Protein 5GIJ (pdb70)

Nearest PDB structures (foldseek):
  5gij-assembly1_B  TM=1.002E+00  e=8.055E-99  Arabidopsis thaliana
  5gr9-assembly1_B  TM=9.798E-01  e=5.848E-80  Arabidopsis thaliana
  8wed-assembly2_D  TM=8.375E-01  e=2.470E-36  Arabidopsis thaliana
  8weg-assembly1_A  TM=8.187E-01  e=9.072E-36  Brassica napus
  5gr8-assembly1_A  TM=6.870E-01  e=6.822E-38  Arabidopsis thaliana

Foldseek 3Di:
DDDLQVVQVVLQVVFKDADCVQFVQPDDPVPLRRCRGDQFHADPPPSQTQTHARDDGAIEGDRDLSNLSSQNHAYYAHEQYAYEEADDPSVLSNQNYAAYAQDNYEYEEAHDASNLSNQRHAYYHHHAYAYEEADHPSVLNRANHAEEAPARYAYEEADPLSVLNRQNYAYYAHDHYQYEEAHRLSVLSRANHAYDHHAPYAYDEADDLSVLSNQRHAADAHANHAYEEAHHLSVLSNQNHAHYHHAHYAYEEEDHLSVLNNQNHAADAHADYAHADEDRLSVLRNQNYAHDYHHQYQYEEEHNLSQLVNLRYAEEHQDPYAYEEEHNLSHLVSQRHAAYAHEQYAYEEADRLCNNVNLRYAYYHADHYAYEEEDRLVVLVNQNHAEEAHAHYAYEEAHHARNLVHQRHAYYHHDNYAYEADDHLSVLSNQHHAEYAHAQYAHEEAHNLCNQNRAHHAYYAHDNHAHEEADHANDQLPRHAYYHHEHYAHEEEDHLVPLNNQNHAAAAHYHYAYEEADHLSVLNRQQYEHAHNDQYQYEEADALSNQVRPRYAHHAHENYAYAFEDHHHPCPPHDLNRHYPHPRYEDDSVPHHDDDDDDDRYD/DDDDDDPDDD

Secondary structure (DSSP, 8-state):
---HHHHHHHHHHHHEE--HHHHTT-------GGGGSTTEEE-TTT--EEEEE-TTS--EE---GGGGG-TT--EEE--SS--EEEPPGGGGG-TT--EEE--SSEEESSPPGGGGG-TT--EEE--S----SBPPGGGGG-TT--EEE--SS--BSPPPGGGGG-TT--EEE-TTS---SBPPGGGGG-SS--EEE--SS--BS---GGGGG-TT--EEE--SS--EEEPPGGGGG-TT--EEE--SSEEES---GGGGG-TT--EEE--SS---S---GGGGG-TT--EEE-TTS---SB--GGGGG-SS--EEE-TTS--BS---TTGGGGS---EEE--SS--EEPPPTTTTTTS---EEE--SSEEEEEPPGGGGG-TT--EEE--SSEEES---S-GGG-TT--EEE--SS---S---GGGGG-SS--EEE--S----BPPPTTGGG-SS--EEE-TTS-B-SPPP--S---S--EEE--SS---SPPPGGGGG-TT--EEE--SS--EEPPPGGGGG-SS--EEE--SSEE-SB--GGGGG-TT--EEE-TTS--EEEPPPSGGGGS-GGGGTT-TEEEBTTTTBPPP-SS--S--/----------

Radius of gyration: 34.44 Å; Cα contacts (8 Å, |Δi|>4): 1850; chains: 2; bounding box: 94×49×90 Å

InterPro domains:
  IPR000719 Protein kinase domain [PF00069] (722-992)
  IPR000719 Protein kinase domain [PS50011] (719-1001)
  IPR000719 Protein kinase domain [SM00220] (719-996)
  IPR001611 Leucine-rich repeat [PF00560] (370-391)
  IPR001611 Leucine-rich repeat [PF00560] (442-462)
  IPR001611 Leucine-rich repeat [PF00560] (538-559)
  IPR001611 Leucine-rich repeat [PF00560] (565-582)
  IPR001611 Leucine-rich repeat [PF13855] (85-140)
  IPR003591 Leucine-rich repeat, typical subtype [SM00369] (104-127)
  IPR003591 Leucine-rich repeat, typical subtype [SM00369] (128-152)
  IPR003591 Leucine-rich repeat, typical subtype [SM00369] (200-224)
  IPR003591 Leucine-rich repeat, typical subtype [SM00369] (248-272)
  IPR003591 Leucine-rich repeat, typical subtype [SM00369] (296-319)
  IPR003591 Leucine-rich repeat, typical subtype [SM00369] (320-342)
  IPR003591 Leucine-rich repeat, typical subtype [SM00369] (344-368)
  IPR003591 Leucine-rich repeat, typical subtype [SM00369] (440-463)
  IPR003591 Leucine-rich repeat, typical subtype [SM00369] (559-583)
  IPR008271 Serine/threonine-protein kinase, active site [PS00108] (848-860)
  IPR011009 Protein kinase-like domain superfamily [SSF56112] (722-997)
  IPR013210 Leucine-rich repeat-containing N-terminal, plant-type [PF08263] (34-77)

Solvent-accessible surface area: 25614 Å² total

B-factor: mean 76.11, std 17.62, range [45.54, 153.97]

Organism: Arabidopsis thaliana (NCBI:txid3702)

Structure (mmCIF, N/CA/C/O backbone):
data_5GIJ
#
_entry.id   5GIJ
#
_cell.length_a   132.921
_cell.length_b   132.921
_cell.length_c   229.842
_cell.angle_alpha   90.000
_cell.angle_beta   90.000
_cell.angle_gamma   120.000
#
_symmetry.space_group_name_H-M   'P 31 2 1'
#
loop_
_entity.id
_entity.type
_entity.pdbx_description
1 polymer 'Leucine-rich repeat receptor-like protein kinase TDR'
2 polymer 'Peptide from CLAVATA3/ESR (CLE)-related protein 41'
3 branched alpha-D-mannopyranose-(1-4)-2-acetamido-2-deoxy-beta-D-glucopyranose-(1-4)-2-acetamido-2-deoxy-beta-D-glucopyranose
4 branched 2-acetamido-2-deoxy-beta-D-glucopyranose-(1-4)-2-acetamido-2-deoxy-beta-D-glucopyranose
5 branched alpha-D-mannopyranose-(1-6)-alpha-D-mannopyranose-(1-4)-2-acetamido-2-deoxy-beta-D-glucopyranose-(1-4)-2-acetamido-2-deoxy-beta-D-glucopyranose
6 branched alpha-D-mannopyranose-(1-6)-alpha-D-mannopyranose-(1-4)-2-acetamido-2-deoxy-beta-D-glucopyranose-(1-4)-[alpha-L-fucopyranose-(1-6)]2-acetamido-2-deoxy-beta-D-glucopyranose
7 non-polymer 2-acetamido-2-deoxy-beta-D-glucopyranose
#
loop_
_atom_site.group_PDB
_atom_site.id
_atom_site.type_symbol
_atom_site.label_atom_id
_atom_site.label_alt_id
_atom_site.label_comp_id
_atom_site.label_asym_id
_atom_site.label_entity_id
_atom_site.label_seq_id
_atom_site.pdbx_PDB_ins_code
_atom_site.Cartn_x
_atom_site.Cartn_y
_atom_site.Cartn_z
_atom_site.occupancy
_atom_site.B_iso_or_equiv
_atom_site.auth_seq_id
_atom_site.auth_comp_id
_atom_site.auth_asym_id
_atom_site.auth_atom_id
_atom_site.pdbx_PDB_model_num
ATOM 1 N N . LYS A 1 1 ? -22.764 19.051 51.595 1.00 115.20 31 LYS B N 1
ATOM 2 C CA . LYS A 1 1 ? -22.487 20.154 50.670 1.00 122.20 31 LYS B CA 1
ATOM 3 C C . LYS A 1 1 ? -23.774 20.879 50.267 1.00 119.48 31 LYS B C 1
ATOM 4 O O . LYS A 1 1 ? -24.875 20.338 50.381 1.00 125.09 31 LYS B O 1
ATOM 6 N N . PHE A 1 2 ? -23.636 22.116 49.814 1.00 108.10 32 PHE B N 1
ATOM 7 C CA . PHE A 1 2 ? -24.735 22.867 49.217 1.00 105.94 32 PHE B CA 1
ATOM 8 C C . PHE A 1 2 ? -24.414 23.045 47.737 1.00 102.62 32 PHE B C 1
ATOM 9 O O . PHE A 1 2 ? -23.471 23.769 47.396 1.00 100.66 32 PHE B O 1
ATOM 17 N N . SER A 1 3 ? -25.177 22.387 46.845 1.00 96.18 33 SER B N 1
ATOM 18 C CA . SER A 1 3 ? -24.819 22.521 45.436 1.00 94.32 33 SER B CA 1
ATOM 19 C C . SER A 1 3 ? -25.692 23.567 44.773 1.00 87.58 33 SER B C 1
ATOM 20 O O . SER A 1 3 ? -26.888 23.317 44.546 1.00 81.93 33 SER B O 1
ATOM 23 N N . PRO A 1 4 ? -25.137 24.718 44.409 1.00 81.50 34 PRO B N 1
ATOM 24 C CA . PRO A 1 4 ? -25.901 25.663 43.596 1.00 81.29 34 PRO B CA 1
ATOM 25 C C . PRO A 1 4 ? -26.408 25.033 42.314 1.00 79.91 34 PRO B C 1
ATOM 26 O O . PRO A 1 4 ? -27.550 25.266 41.907 1.00 79.04 34 PRO B O 1
ATOM 30 N N . GLN A 1 5 ? -25.567 24.205 41.696 1.00 82.63 35 GLN B N 1
ATOM 31 C CA . GLN A 1 5 ? -25.901 23.488 40.476 1.00 77.16 35 GLN B CA 1
ATOM 32 C C . GLN A 1 5 ? -27.206 22.718 40.636 1.00 75.57 35 GLN B C 1
ATOM 33 O O . GLN A 1 5 ? -28.062 22.716 39.746 1.00 76.15 35 GLN B O 1
ATOM 39 N N . LEU A 1 6 ? -27.370 22.044 41.767 1.00 78.92 36 LEU B N 1
ATOM 40 C CA . LEU A 1 6 ? -28.584 21.275 41.992 1.00 76.99 36 LEU B CA 1
ATOM 41 C C . LEU A 1 6 ? -29.771 22.180 42.305 1.00 74.72 36 LEU B C 1
ATOM 42 O O . LEU A 1 6 ? -30.889 21.903 41.863 1.00 69.47 36 LEU B O 1
ATOM 47 N N . LEU A 1 7 ? -29.557 23.250 43.085 1.00 74.66 37 LEU B N 1
ATOM 48 C CA . LEU A 1 7 ? -30.639 24.193 43.361 1.00 71.10 37 LEU B CA 1
ATOM 49 C C . LEU A 1 7 ? -31.162 24.800 42.070 1.00 69.54 37 LEU B C 1
ATOM 50 O O . LEU A 1 7 ? -32.377 24.923 41.858 1.00 63.31 37 LEU B O 1
ATOM 55 N N . SER A 1 8 ? -30.241 25.166 41.188 1.00 74.26 38 SER B N 1
ATOM 56 C CA . SER A 1 8 ? -30.597 25.765 39.914 1.00 71.81 38 SER B CA 1
ATOM 57 C C . SER A 1 8 ? -31.431 24.803 39.078 1.00 68.70 38 SER B C 1
ATOM 58 O O . SER A 1 8 ? -32.568 25.108 38.702 1.00 67.15 38 SER B O 1
ATOM 61 N N . LEU A 1 9 ? -30.900 23.605 38.825 1.00 69.74 39 LEU B N 1
ATOM 62 C CA . LEU A 1 9 ? -31.599 22.654 37.962 1.00 71.46 39 LEU B CA 1
ATOM 63 C C . LEU A 1 9 ? -32.980 22.284 38.510 1.00 67.20 39 LEU B C 1
ATOM 64 O O . LEU A 1 9 ? -33.968 22.272 37.771 1.00 68.38 39 LEU B O 1
ATOM 69 N N . LEU A 1 10 ? -33.083 22.036 39.810 1.00 72.15 40 LEU B N 1
ATOM 70 C CA . LEU A 1 10 ? -34.366 21.653 40.397 1.00 68.38 40 LEU B CA 1
ATOM 71 C C . LEU A 1 10 ? -35.346 22.822 40.407 1.00 71.02 40 LEU B C 1
ATOM 72 O O . LEU A 1 10 ? -36.559 22.626 40.265 1.00 71.14 40 LEU B O 1
ATOM 77 N N . SER A 1 11 ? -34.852 24.047 40.576 1.00 71.02 41 SER B N 1
ATOM 78 C CA . SER A 1 11 ? -35.736 25.189 40.385 1.00 71.67 41 SER B CA 1
ATOM 79 C C . SER A 1 11 ? -36.328 25.160 38.981 1.00 68.92 41 SER B C 1
ATOM 80 O O . SER A 1 11 ? -37.548 25.295 38.804 1.00 70.87 41 SER B O 1
ATOM 83 N N . LEU A 1 12 ? -35.475 24.916 37.977 1.00 65.79 42 LEU B N 1
ATOM 84 C CA . LEU A 1 12 ? -35.927 24.799 36.593 1.00 63.16 42 LEU B CA 1
ATOM 85 C C . LEU A 1 12 ? -37.026 23.744 36.444 1.00 68.35 42 LEU B C 1
ATOM 86 O O . LEU A 1 12 ? -38.053 23.984 35.794 1.00 66.12 42 LEU B O 1
ATOM 91 N N . LYS A 1 13 ? -36.828 22.573 37.060 1.00 71.93 43 LYS B N 1
ATOM 92 C CA . LYS A 1 13 ? -37.777 21.458 36.949 1.00 72.04 43 LYS B CA 1
ATOM 93 C C . LYS A 1 13 ? -39.147 21.804 37.536 1.00 74.01 43 LYS B C 1
ATOM 94 O O . LYS A 1 13 ? -40.185 21.462 36.951 1.00 76.85 43 LYS B O 1
ATOM 100 N N . THR A 1 14 ? -39.176 22.479 38.689 1.00 72.78 44 THR B N 1
ATOM 101 C CA . THR A 1 14 ? -40.448 22.843 39.299 1.00 73.03 44 THR B CA 1
ATOM 102 C C . THR A 1 14 ? -41.090 24.034 38.623 1.00 75.71 44 THR B C 1
ATOM 103 O O . THR A 1 14 ? -42.322 24.151 38.646 1.00 80.70 44 THR B O 1
ATOM 107 N N . SER A 1 15 ? -40.281 24.953 38.080 1.00 71.19 45 SER B N 1
ATOM 108 C CA . SER A 1 15 ? -40.843 26.187 37.539 1.00 73.74 45 SER B CA 1
ATOM 109 C C . SER A 1 15 ? -41.405 26.019 36.135 1.00 76.54 45 SER B C 1
ATOM 110 O O . SER A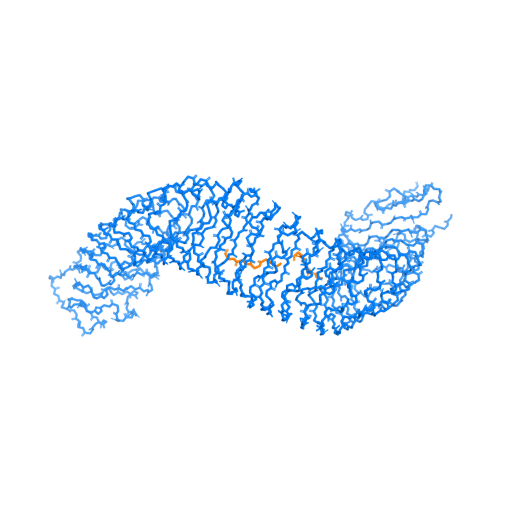 1 15 ? -42.333 26.744 35.760 1.00 77.06 45 SER B O 1
ATOM 113 N N . LEU A 1 16 ? -40.864 25.096 35.345 1.00 77.58 46 LEU B N 1
ATOM 114 C CA . LEU A 1 16 ? -41.342 24.864 33.988 1.00 76.03 46 LEU B CA 1
ATOM 115 C C . LEU A 1 16 ? -42.288 23.662 33.991 1.00 84.30 46 LEU B C 1
ATOM 116 O O . LEU A 1 16 ? -41.960 22.592 34.524 1.00 89.29 46 LEU B O 1
ATOM 121 N N . SER A 1 17 ? -43.476 23.857 33.431 1.00 84.29 47 SER B N 1
ATOM 122 C CA . SER A 1 17 ? -44.548 22.874 33.490 1.00 85.73 47 SER B CA 1
ATOM 123 C C . SER A 1 17 ? -44.662 22.175 32.145 1.00 83.87 47 SER B C 1
ATOM 124 O O . SER A 1 17 ? -44.953 22.822 31.135 1.00 88.30 47 SER B O 1
ATOM 127 N N . GLY A 1 18 ? -44.488 20.858 32.140 1.00 84.48 48 GLY B N 1
ATOM 128 C CA . GLY A 1 18 ? -44.616 20.084 30.928 1.00 86.53 48 GLY B CA 1
ATOM 129 C C . GLY A 1 18 ? -45.101 18.670 31.178 1.00 95.23 48 GLY B C 1
ATOM 130 O O . GLY A 1 18 ? -45.361 18.271 32.317 1.00 103.44 48 GLY B O 1
ATOM 131 N N . PRO A 1 19 ? -45.234 17.878 30.119 1.00 98.65 49 PRO B N 1
ATOM 132 C CA . PRO A 1 19 ? -45.639 16.486 30.287 1.00 102.76 49 PRO B CA 1
ATOM 133 C C . PRO A 1 19 ? -44.605 15.709 31.080 1.00 105.11 49 PRO B C 1
ATOM 134 O O . PRO A 1 19 ? -43.486 16.196 31.316 1.00 102.52 49 PRO B O 1
ATOM 138 N N . PRO A 1 20 ? -44.964 14.516 31.555 1.00 106.09 50 PRO B N 1
ATOM 139 C CA . PRO A 1 20 ? -43.963 13.647 32.196 1.00 104.31 50 PRO B CA 1
ATOM 140 C C . PRO A 1 20 ? -42.691 13.457 31.389 1.00 102.05 50 PRO B C 1
ATOM 141 O O . PRO A 1 20 ? -41.606 13.435 31.975 1.00 102.68 50 PRO B O 1
ATOM 145 N N . SER A 1 21 ? -42.786 13.346 30.060 1.00 102.84 51 SER B N 1
ATOM 146 C CA . SER A 1 21 ? -41.619 13.039 29.235 1.00 104.30 51 SER B CA 1
ATOM 147 C C . SER A 1 21 ? -40.469 14.010 29.464 1.00 104.44 51 SER B C 1
ATOM 148 O O . SER A 1 21 ? -39.323 13.699 29.107 1.00 104.52 51 SER B O 1
ATOM 151 N N . ALA A 1 22 ? -40.752 15.166 30.073 1.00 100.58 52 ALA B N 1
ATOM 152 C CA . ALA A 1 22 ? -39.798 16.272 30.133 1.00 93.71 52 ALA B CA 1
ATOM 153 C C . ALA A 1 22 ? -38.748 16.034 31.205 1.00 95.77 52 ALA B C 1
ATOM 154 O O . ALA A 1 22 ? -37.587 15.717 30.918 1.00 99.98 52 ALA B O 1
ATOM 156 N N . PHE A 1 23 ? -39.155 16.186 32.448 1.00 90.08 53 PHE B N 1
ATOM 157 C CA . PHE A 1 23 ? -38.251 16.136 33.574 1.00 89.87 53 PHE B CA 1
ATOM 158 C C . PHE A 1 23 ? -38.263 14.812 34.331 1.00 92.89 53 PHE B C 1
ATOM 159 O O . PHE A 1 23 ? -37.570 14.700 35.354 1.00 90.79 53 PHE B O 1
ATOM 167 N N . GLN A 1 24 ? -39.027 13.811 33.867 1.00 94.47 54 GLN B N 1
ATOM 168 C CA . GLN A 1 24 ? -39.009 12.503 34.523 1.00 94.49 54 GLN B CA 1
ATOM 169 C C . GLN A 1 24 ? -37.598 11.954 34.630 1.00 90.23 54 GLN B C 1
ATOM 170 O O . GLN A 1 24 ? -37.275 11.262 35.593 1.00 90.72 54 GLN B O 1
ATOM 176 N N . ASP A 1 25 ? -36.740 12.278 33.672 1.00 94.62 55 ASP B N 1
ATOM 177 C CA . ASP A 1 25 ? -35.370 11.795 33.679 1.00 90.90 55 ASP B CA 1
ATOM 178 C C . ASP A 1 25 ? -34.555 12.322 34.864 1.00 90.28 55 ASP B C 1
ATOM 179 O O . ASP A 1 25 ? -33.582 11.673 35.254 1.00 89.06 55 ASP B O 1
ATOM 184 N N . TRP A 1 26 ? -34.926 13.474 35.451 1.00 90.64 56 TRP B N 1
ATOM 185 C CA . TRP A 1 26 ? -34.094 14.188 36.427 1.00 86.90 56 TRP B CA 1
ATOM 186 C C . TRP A 1 26 ? -34.504 13.777 37.837 1.00 88.31 56 TRP B C 1
ATOM 187 O O . TRP A 1 26 ? -35.521 14.255 38.356 1.00 84.57 56 TRP B O 1
ATOM 198 N N . LYS A 1 27 ? -33.664 12.975 38.493 1.00 91.87 57 LYS B N 1
ATOM 199 C CA . LYS A 1 27 ? -34.019 12.357 39.771 1.00 93.32 57 LYS B CA 1
ATOM 200 C C . LYS A 1 27 ? -32.768 12.233 40.629 1.00 98.54 57 LYS B C 1
ATOM 201 O O . LYS A 1 27 ? -31.664 12.061 40.110 1.00 95.55 57 LYS B O 1
ATOM 203 N N . VAL A 1 28 ? -32.942 12.331 41.943 1.00 101.46 58 VAL B N 1
ATOM 204 C CA . VAL A 1 28 ? -31.812 12.258 42.861 1.00 110.04 58 VAL B CA 1
ATOM 205 C C . VAL A 1 28 ? -31.988 11.010 43.727 1.00 114.89 58 VAL B C 1
ATOM 206 O O . VAL A 1 28 ? -32.880 10.964 44.590 1.00 115.17 58 VAL B O 1
ATOM 210 N N . PRO A 1 29 ? -31.170 9.981 43.536 1.00 118.05 59 PRO B N 1
ATOM 211 C CA . PRO A 1 29 ? -31.266 8.769 44.364 1.00 121.15 59 PRO B CA 1
ATOM 212 C C . PRO A 1 29 ? -30.657 9.000 45.744 1.00 120.87 59 PRO B C 1
ATOM 213 O O . PRO A 1 29 ? -29.991 10.007 45.987 1.00 122.56 59 PRO B O 1
ATOM 217 N N . VAL A 1 30 ? -30.914 8.062 46.657 1.00 125.47 60 VAL B N 1
ATOM 218 C CA . VAL A 1 30 ? -30.356 8.162 48.020 1.00 131.64 60 VAL B CA 1
ATOM 219 C C . VAL A 1 30 ? -28.985 7.475 48.169 1.00 125.81 60 VAL B C 1
ATOM 220 O O . VAL A 1 30 ? -28.751 6.377 47.654 1.00 119.03 60 VAL B O 1
ATOM 224 N N . ASP A 1 35 ? -23.555 12.346 44.457 1.00 116.73 65 ASP B N 1
ATOM 225 C CA . ASP A 1 35 ? -22.365 12.044 43.663 1.00 127.15 65 ASP B CA 1
ATOM 226 C C . ASP A 1 35 ? -22.437 12.675 42.248 1.00 122.72 65 ASP B C 1
ATOM 227 O O . ASP A 1 35 ? -22.400 11.951 41.234 1.00 122.29 65 ASP B O 1
ATOM 232 N N . ALA A 1 36 ? -22.519 14.010 42.188 1.00 113.61 66 ALA B N 1
ATOM 233 C CA . ALA A 1 36 ? -22.622 14.773 40.931 1.00 106.73 66 ALA B CA 1
ATOM 234 C C . ALA A 1 36 ? -23.712 14.199 40.023 1.00 102.37 66 ALA B C 1
ATOM 235 O O . ALA A 1 36 ? -23.476 13.791 38.882 1.00 98.93 66 ALA B O 1
ATOM 237 N N . VAL A 1 37 ? -24.938 14.231 40.545 1.00 98.93 67 VAL B N 1
ATOM 238 C CA . VAL A 1 37 ? -25.991 13.368 40.035 1.00 94.91 67 VAL B CA 1
ATOM 239 C C . VAL A 1 37 ? -26.619 13.900 38.755 1.00 91.83 67 VAL B C 1
ATOM 240 O O . VAL A 1 37 ? -27.175 13.114 37.983 1.00 91.21 67 VAL B O 1
ATOM 244 N N . TRP A 1 38 ? -26.526 15.208 38.495 1.00 93.94 68 TRP B N 1
ATOM 245 C CA . TRP A 1 38 ? -27.276 15.828 37.408 1.00 91.34 68 TRP B CA 1
ATOM 246 C C . TRP A 1 38 ? -26.680 15.572 36.030 1.00 91.36 68 TRP B C 1
ATOM 247 O O . TRP A 1 38 ? -27.405 15.697 35.037 1.00 91.07 68 TRP B O 1
ATOM 258 N N . CYS A 1 39 ? -25.399 15.210 35.934 1.00 85.96 69 CYS B N 1
ATOM 259 C CA . CYS A 1 39 ? -24.782 15.051 34.619 1.00 89.86 69 CYS B CA 1
ATOM 260 C C . CYS A 1 39 ? -25.436 13.960 33.765 1.00 89.70 69 CYS B C 1
ATOM 261 O O . CYS A 1 39 ? -25.317 13.993 32.534 1.00 92.11 69 CYS B O 1
ATOM 264 N N . SER A 1 40 ? -26.143 13.016 34.375 1.00 89.14 70 SER B N 1
ATOM 265 C CA . SER A 1 40 ? -26.829 11.971 33.628 1.00 92.17 70 SER B CA 1
ATOM 266 C C . SER A 1 40 ? -28.209 12.398 33.141 1.00 92.51 70 SER B C 1
ATOM 267 O O . SER A 1 40 ? -28.925 11.585 32.539 1.00 94.91 70 SER B O 1
ATOM 270 N N . TRP A 1 41 ? -28.606 13.637 33.408 1.00 88.75 71 TRP B N 1
ATOM 271 C CA . TRP A 1 41 ? -29.941 14.114 33.084 1.00 89.64 71 TRP B CA 1
ATOM 272 C C . TRP A 1 41 ? -30.042 14.559 31.624 1.00 88.99 71 TRP B C 1
ATOM 273 O O . TRP A 1 41 ? -29.049 14.937 30.985 1.00 80.53 71 TRP B O 1
ATOM 284 N N . SER A 1 42 ? -31.283 14.528 31.118 1.00 92.16 72 SER B N 1
ATOM 285 C CA . SER A 1 42 ? -31.590 14.851 29.728 1.00 88.55 72 SER B CA 1
ATOM 286 C C . SER A 1 42 ? -31.082 16.239 29.390 1.00 84.91 72 SER B C 1
ATOM 287 O O . SER A 1 42 ? -31.486 17.220 30.011 1.00 84.06 72 SER B O 1
ATOM 290 N N . GLY A 1 43 ? -30.239 16.335 28.374 1.00 87.59 73 GLY B N 1
ATOM 291 C CA . GLY A 1 43 ? -29.833 17.651 27.936 1.00 83.16 73 GLY B CA 1
ATOM 292 C C . GLY A 1 43 ? -28.998 18.431 28.913 1.00 77.45 73 GLY B C 1
ATOM 293 O O . GLY A 1 43 ? -28.810 19.632 28.708 1.00 80.76 73 GLY B O 1
ATOM 294 N N . VAL A 1 44 ? -28.498 17.794 29.968 1.00 77.97 74 VAL B N 1
ATOM 295 C CA . VAL A 1 44 ? -27.551 18.398 30.896 1.00 71.19 74 VAL B CA 1
ATOM 296 C C . VAL A 1 44 ? -26.171 17.827 30.607 1.00 74.52 74 VAL B C 1
ATOM 297 O O . VAL A 1 44 ? -25.962 16.608 30.673 1.00 79.08 74 VAL B O 1
ATOM 301 N N . VAL A 1 45 ? -25.232 18.703 30.281 1.00 72.00 75 VAL B N 1
ATOM 302 C CA . VAL A 1 45 ? -23.877 18.318 29.909 1.00 76.05 75 VAL B CA 1
ATOM 303 C C . VAL A 1 45 ? -22.936 18.958 30.911 1.00 79.98 75 VAL B C 1
ATOM 304 O O . VAL A 1 45 ? -22.819 20.192 30.955 1.00 77.41 75 VAL B O 1
ATOM 308 N N . CYS A 1 46 ? -22.276 18.131 31.718 1.00 83.76 76 CYS B N 1
ATOM 309 C CA . CYS A 1 46 ? -21.309 18.620 32.690 1.00 82.97 76 CYS B CA 1
ATOM 310 C C . CYS A 1 46 ? -19.944 18.867 32.050 1.00 86.48 76 CYS B C 1
ATOM 311 O O . CYS A 1 46 ? -19.614 18.343 30.980 1.00 88.52 76 CYS B O 1
ATOM 314 N N . ASP A 1 47 ? -19.165 19.716 32.717 1.00 89.06 77 ASP B N 1
ATOM 315 C CA 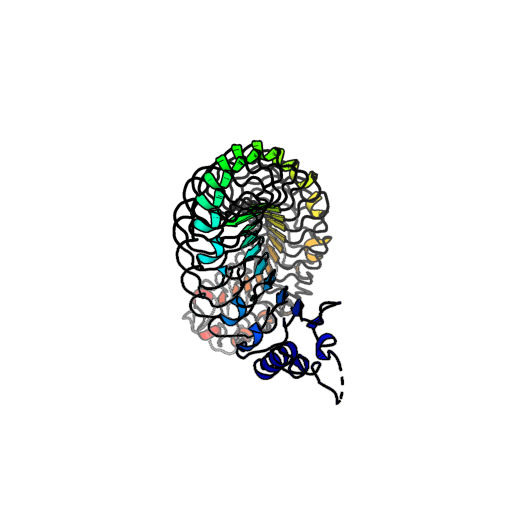. ASP A 1 47 ? -17.732 19.810 32.470 1.00 95.20 77 ASP B CA 1
ATOM 316 C C . ASP A 1 47 ? -17.038 18.555 32.997 1.00 101.64 77 ASP B C 1
ATOM 317 O O . ASP A 1 47 ? -17.260 18.154 34.146 1.00 99.52 77 ASP B O 1
ATOM 322 N N . ASN A 1 48 ? -16.198 17.933 32.150 1.00 108.09 78 ASN B N 1
ATOM 323 C CA . ASN A 1 48 ? -15.476 16.716 32.537 1.00 109.85 78 ASN B CA 1
ATOM 324 C C . ASN A 1 48 ? -14.776 16.871 33.888 1.00 111.30 78 ASN B C 1
ATOM 325 O O . ASN A 1 48 ? -14.696 15.915 34.670 1.00 106.75 78 ASN B O 1
ATOM 330 N N . VAL A 1 49 ? -14.293 18.074 34.188 1.00 112.07 79 VAL B N 1
ATOM 331 C CA . VAL A 1 49 ? -13.464 18.338 35.357 1.00 105.74 79 VAL B CA 1
ATOM 332 C C . VAL A 1 49 ? -14.307 18.815 36.535 1.00 103.94 79 VAL B C 1
ATOM 333 O O . VAL A 1 49 ? -14.362 18.151 37.575 1.00 101.62 79 VAL B O 1
ATOM 337 N N . THR A 1 50 ? -14.958 19.981 36.378 1.00 103.27 80 THR B N 1
ATOM 338 C CA . THR A 1 50 ? -15.537 20.719 37.502 1.00 101.21 80 THR B CA 1
ATOM 339 C C . THR A 1 50 ? -16.926 20.233 37.922 1.00 101.48 80 THR B C 1
ATOM 340 O O . THR A 1 50 ? -17.365 20.555 39.038 1.00 97.92 80 THR B O 1
ATOM 344 N N . ALA A 1 51 ? -17.609 19.466 37.067 1.00 101.65 81 ALA B N 1
ATOM 345 C CA . ALA A 1 51 ? -18.990 19.011 37.253 1.00 95.72 81 ALA B CA 1
ATOM 346 C C . ALA A 1 51 ? -19.999 20.154 37.245 1.00 92.96 81 ALA B C 1
ATOM 347 O O . ALA A 1 51 ? -21.125 19.987 37.736 1.00 87.25 81 ALA B O 1
ATOM 349 N N . GLN A 1 52 ? -19.630 21.298 36.662 1.00 90.52 82 GLN B N 1
ATOM 350 C CA . GLN A 1 52 ? -20.538 22.417 36.468 1.00 85.27 82 GLN B CA 1
ATOM 351 C C . GLN A 1 52 ? -21.248 22.239 35.139 1.00 81.49 82 GLN B C 1
ATOM 352 O O . GLN A 1 52 ? -20.685 21.690 34.191 1.00 81.54 82 GLN B O 1
ATOM 358 N N . VAL A 1 53 ? -22.497 22.687 35.073 1.00 77.57 83 VAL B N 1
ATOM 359 C CA . VAL A 1 53 ? -23.239 22.505 33.834 1.00 77.91 83 VAL B CA 1
ATOM 360 C C . VAL A 1 53 ? -22.695 23.481 32.802 1.00 73.74 83 VAL B C 1
ATOM 361 O O . VAL A 1 53 ? -22.750 24.699 32.996 1.00 77.91 83 VAL B O 1
ATOM 365 N N . ILE A 1 54 ? -22.129 22.956 31.712 1.00 74.17 84 ILE B N 1
ATOM 366 C CA . ILE A 1 54 ? -21.698 23.820 30.611 1.00 75.64 84 ILE B CA 1
ATOM 367 C C . ILE A 1 54 ? -22.707 23.901 29.468 1.00 72.94 84 ILE B C 1
ATOM 368 O O . ILE A 1 54 ? -22.606 24.822 28.642 1.00 69.56 84 ILE B O 1
ATOM 373 N N . SER A 1 55 ? -23.690 23.002 29.413 1.00 71.16 85 SER B N 1
ATOM 374 C CA . SER A 1 55 ? -24.715 23.035 28.379 1.00 70.09 85 SER B CA 1
ATOM 375 C C . SER A 1 55 ? -26.045 22.568 28.950 1.00 70.05 85 SER B C 1
ATOM 376 O O . SER A 1 55 ? -26.102 21.552 29.644 1.00 75.41 85 SER B O 1
ATOM 379 N N . LEU A 1 56 ? -27.117 23.286 28.623 1.00 66.17 86 LEU B N 1
ATOM 380 C CA . LEU A 1 56 ? -28.476 22.890 28.987 1.00 67.17 86 LEU B CA 1
ATOM 381 C C . LEU A 1 56 ? -29.370 22.988 27.749 1.00 73.88 86 LEU B C 1
ATOM 382 O O . LEU A 1 56 ? -29.616 24.091 27.240 1.00 71.14 86 LEU B O 1
ATOM 387 N N . ASP A 1 57 ? -29.869 21.844 27.266 1.00 73.04 87 ASP B N 1
ATOM 388 C CA . ASP A 1 57 ? -30.783 21.817 26.131 1.00 71.62 87 ASP B CA 1
ATOM 389 C C . ASP A 1 57 ? -32.162 21.434 26.650 1.00 72.87 87 ASP B C 1
ATOM 390 O O . ASP A 1 57 ? -32.408 20.274 26.982 1.00 78.68 87 ASP B O 1
ATOM 395 N N . LEU A 1 58 ? -33.049 22.421 26.741 1.00 71.05 88 LEU B N 1
ATOM 396 C CA . LEU A 1 58 ? -34.426 22.243 27.182 1.00 72.45 88 LEU B CA 1
ATOM 397 C C . LEU A 1 58 ? -35.433 22.272 26.038 1.00 74.98 88 LEU B C 1
ATOM 398 O O . LEU A 1 58 ? -36.638 22.378 26.292 1.00 77.94 88 LEU B O 1
ATOM 403 N N . SER A 1 59 ? -34.969 22.273 24.793 1.00 75.43 89 SER B N 1
ATOM 404 C CA . SER A 1 59 ? -35.820 22.605 23.652 1.00 73.90 89 SER B CA 1
ATOM 405 C C . SER A 1 59 ? -36.856 21.529 23.346 1.00 76.75 89 SER B C 1
ATOM 406 O O . SER A 1 59 ? -36.669 20.351 23.646 1.00 82.05 89 SER B O 1
ATOM 409 N N . HIS A 1 60 ? -37.965 21.962 22.740 1.00 76.96 90 HIS B N 1
ATOM 410 C CA . HIS A 1 60 ? -39.018 21.087 22.219 1.00 79.30 90 HIS B CA 1
ATOM 411 C C . HIS A 1 60 ? -39.448 20.011 23.231 1.00 80.23 90 HIS B C 1
ATOM 412 O O . HIS A 1 60 ? -39.511 18.818 22.929 1.00 86.63 90 HIS B O 1
ATOM 419 N N . ARG A 1 61 ? -39.711 20.437 24.462 1.00 75.72 91 ARG B N 1
ATOM 420 C CA . ARG A 1 61 ? -40.508 19.674 25.429 1.00 84.09 91 ARG B CA 1
ATOM 421 C C . ARG A 1 61 ? -41.636 20.604 25.808 1.00 83.14 91 ARG B C 1
ATOM 422 O O . ARG A 1 61 ? -41.376 21.582 26.507 1.00 90.52 91 ARG B O 1
ATOM 430 N N . ASN A 1 62 ? -42.874 20.321 25.388 1.00 84.63 92 ASN B N 1
ATOM 431 C CA . ASN A 1 62 ? -43.883 21.360 25.543 1.00 84.72 92 ASN B CA 1
ATOM 432 C C . ASN A 1 62 ? -43.818 21.795 26.976 1.00 88.73 92 ASN B C 1
ATOM 433 O O . ASN A 1 62 ? -44.032 20.983 27.874 1.00 98.86 92 ASN B O 1
ATOM 438 N N . LEU A 1 63 ? -43.431 23.044 27.211 1.00 82.15 93 LEU B N 1
ATOM 439 C CA . LEU A 1 63 ? -43.310 23.426 28.604 1.00 82.36 93 LEU B CA 1
ATOM 440 C C . LEU A 1 63 ? -43.535 24.917 28.727 1.00 78.87 93 LEU B C 1
ATOM 441 O O . LEU A 1 63 ? -43.138 25.697 27.855 1.00 77.14 93 LEU B O 1
ATOM 446 N N . SER A 1 64 ? -44.223 25.278 29.805 1.00 74.35 94 SER B N 1
ATOM 447 C CA . SER A 1 64 ? -44.709 26.609 30.078 1.00 74.30 94 SER B CA 1
ATOM 448 C C . SER A 1 64 ? -44.277 26.982 31.487 1.00 81.10 94 SER B C 1
ATOM 449 O O . SER A 1 64 ? -43.630 26.200 32.192 1.00 81.97 94 SER B O 1
ATOM 452 N N . GLY A 1 65 ? -44.657 28.170 31.915 1.00 79.49 95 GLY B N 1
ATOM 453 C CA . GLY A 1 65 ? -44.112 28.709 33.134 1.00 69.73 95 GLY B CA 1
ATOM 454 C C . GLY A 1 65 ? -43.055 29.749 32.848 1.00 69.12 95 GLY B C 1
ATOM 455 O O . GLY A 1 65 ? -42.863 30.203 31.716 1.00 79.37 95 GLY B O 1
ATOM 456 N N . ARG A 1 66 ? -42.369 30.145 33.908 1.00 64.44 96 ARG B N 1
ATOM 457 C CA . ARG A 1 66 ? -41.392 31.213 33.850 1.00 63.55 96 ARG B CA 1
ATOM 458 C C . ARG A 1 66 ? -40.031 30.673 34.237 1.00 60.55 96 ARG B C 1
ATOM 459 O O . ARG A 1 66 ? -39.930 29.720 35.002 1.00 65.93 96 ARG B O 1
ATOM 467 N N . ILE A 1 67 ? -38.985 31.206 33.632 1.00 60.47 97 ILE B N 1
ATOM 468 C CA . ILE A 1 67 ? -37.656 30.767 34.072 1.00 62.97 97 ILE B CA 1
ATOM 469 C C . ILE A 1 67 ? -37.429 31.258 35.501 1.00 63.52 97 ILE B C 1
ATOM 470 O O . ILE A 1 67 ? -37.770 32.415 35.817 1.00 63.93 97 ILE B O 1
ATOM 475 N N . PRO A 1 68 ? -36.922 30.427 36.406 1.00 57.45 98 PRO B N 1
ATOM 476 C CA . PRO A 1 68 ? -36.671 30.894 37.769 1.00 64.45 98 PRO B CA 1
ATOM 477 C C . PRO A 1 68 ? -35.393 31.715 37.865 1.00 65.95 98 PRO B C 1
ATOM 478 O O . PRO A 1 68 ? -34.423 31.488 37.145 1.00 65.81 98 PRO B O 1
ATOM 482 N N . ILE A 1 69 ? -35.380 32.657 38.807 1.00 68.52 99 ILE B N 1
ATOM 483 C CA . ILE A 1 69 ? -34.203 33.491 38.955 1.00 64.51 99 ILE B CA 1
ATOM 484 C C . ILE A 1 69 ? -32.993 32.645 39.320 1.00 65.73 99 ILE B C 1
ATOM 485 O O . ILE A 1 69 ? -31.860 33.071 39.109 1.00 70.51 99 ILE B O 1
ATOM 490 N N . GLN A 1 70 ? -33.199 31.435 39.838 1.00 63.90 100 GLN B N 1
ATOM 491 C CA . GLN A 1 70 ? -32.072 30.595 40.232 1.00 66.81 100 GLN B CA 1
ATOM 492 C C . GLN A 1 70 ? -31.234 30.112 39.053 1.00 66.09 100 GLN B C 1
ATOM 493 O O . GLN A 1 70 ? -30.205 29.470 39.276 1.00 68.35 100 GLN B O 1
ATOM 499 N N . ILE A 1 71 ? -31.656 30.359 37.812 1.00 64.51 101 ILE B N 1
ATOM 500 C CA . ILE A 1 71 ? -30.886 29.896 36.664 1.00 61.55 101 ILE B CA 1
ATOM 501 C C . ILE A 1 71 ? -29.514 30.541 36.631 1.00 63.71 101 ILE B C 1
ATOM 502 O O . ILE A 1 71 ? -28.594 30.000 36.014 1.00 63.34 101 ILE B O 1
ATOM 507 N N . ARG A 1 72 ? -29.342 31.673 37.320 1.00 67.94 102 ARG B N 1
ATOM 508 C CA . ARG A 1 72 ? -28.067 32.379 37.378 1.00 69.38 102 ARG B CA 1
ATOM 509 C C . ARG A 1 72 ? -26.993 31.603 38.116 1.00 68.76 102 ARG B C 1
ATOM 510 O O . ARG A 1 72 ? -25.820 31.979 38.032 1.00 72.16 102 ARG B O 1
ATOM 518 N N . TYR A 1 73 ? -27.349 30.537 38.821 1.00 68.91 103 TYR B N 1
ATOM 519 C CA . TYR A 1 73 ? -26.337 29.774 39.533 1.00 71.00 103 TYR B CA 1
ATOM 520 C C . TYR A 1 73 ? -25.593 28.798 38.627 1.00 71.34 103 TYR B C 1
ATOM 521 O O . TYR A 1 73 ? -24.651 28.149 39.104 1.00 74.91 103 TYR B O 1
ATOM 530 N N . LEU A 1 74 ? -25.936 28.701 37.333 1.00 68.17 104 LEU B N 1
ATOM 531 C CA . LEU A 1 74 ? -25.163 27.834 36.439 1.00 72.86 104 LEU B CA 1
ATOM 532 C C . LEU A 1 74 ? -24.199 28.783 35.769 1.00 73.20 104 LEU B C 1
ATOM 533 O O . LEU A 1 74 ? -24.365 29.151 34.615 1.00 73.13 104 LEU B O 1
ATOM 538 N N . SER A 1 75 ? -23.084 29.011 36.422 1.00 78.69 105 SER B N 1
ATOM 539 C CA . SER A 1 75 ? -22.264 30.132 36.029 1.00 76.26 105 SER B CA 1
ATOM 540 C C . SER A 1 75 ? -21.226 29.714 35.021 1.00 78.55 105 SER B C 1
ATOM 541 O O . SER A 1 75 ? -20.532 30.576 34.477 1.00 79.50 105 SER B O 1
ATOM 544 N N . SER A 1 76 ? -21.094 28.409 34.791 1.00 76.01 106 SER B N 1
ATOM 545 C CA . SER A 1 76 ? -20.193 27.878 33.788 1.00 76.18 106 SER B CA 1
ATOM 546 C C . SER A 1 76 ? -20.902 27.578 32.482 1.00 77.77 106 SER B C 1
ATOM 547 O O . SER A 1 76 ? -20.288 26.986 31.588 1.00 77.14 106 SER B O 1
ATOM 550 N N . LEU A 1 77 ? -22.178 27.965 32.355 1.00 77.32 107 LEU B N 1
ATOM 551 C CA . LEU A 1 77 ? -22.995 27.582 31.205 1.00 69.92 107 LEU B CA 1
ATOM 552 C C . LEU A 1 77 ? -22.479 28.284 29.960 1.00 70.85 107 LEU B C 1
ATOM 553 O O . LEU A 1 77 ? -22.380 29.515 29.940 1.00 72.34 107 LEU B O 1
ATOM 558 N N . LEU A 1 78 ? -22.098 27.509 28.937 1.00 69.45 108 LEU B N 1
ATOM 559 C CA . LEU A 1 78 ? -21.794 28.084 27.633 1.00 67.41 108 LEU B CA 1
ATOM 560 C C . LEU A 1 78 ? -22.957 28.076 26.646 1.00 68.19 108 LEU B C 1
ATOM 561 O O . LEU A 1 78 ? -22.979 28.908 25.734 1.00 70.88 108 LEU B O 1
ATOM 566 N N . TYR A 1 79 ? -23.943 27.205 26.836 1.00 69.97 109 TYR B N 1
ATOM 567 C CA . TYR A 1 79 ? -24.928 26.881 25.811 1.00 65.23 109 TYR B CA 1
ATOM 568 C C . TYR A 1 79 ? -26.276 26.737 26.490 1.00 66.39 109 TYR B C 1
ATOM 569 O O . TYR A 1 79 ? -26.430 25.880 27.363 1.00 68.46 109 TYR B O 1
ATOM 578 N N . LEU A 1 80 ? -27.254 27.540 26.084 1.00 64.35 110 LEU B N 1
ATOM 579 C CA . LEU A 1 80 ? -28.612 27.428 26.607 1.00 63.67 110 LEU B CA 1
ATOM 580 C C . LEU A 1 80 ? -29.572 27.425 25.429 1.00 66.03 110 LEU B C 1
ATOM 581 O O . LEU A 1 80 ? -29.571 28.367 24.631 1.00 63.72 110 LEU B O 1
ATOM 586 N N . ASN A 1 81 ? -30.364 26.359 25.301 1.00 65.93 111 ASN B N 1
ATOM 587 C CA . ASN A 1 81 ? -31.378 26.241 24.254 1.00 64.66 111 ASN B CA 1
ATOM 588 C C . ASN A 1 81 ? -32.741 26.028 24.911 1.00 66.63 111 ASN B C 1
ATOM 589 O O . ASN A 1 81 ? -33.010 24.946 25.441 1.00 70.23 111 ASN B O 1
ATOM 594 N N . LEU A 1 82 ? -33.593 27.052 24.892 1.00 61.62 112 LEU B N 1
ATOM 595 C CA . LEU A 1 82 ? -34.992 26.966 25.306 1.00 60.42 112 LEU B CA 1
ATOM 596 C C . LEU A 1 82 ? -35.955 26.870 24.123 1.00 68.42 112 LEU B C 1
ATOM 597 O O . LEU A 1 82 ? -37.164 27.052 24.313 1.00 68.78 112 LEU B O 1
ATOM 602 N N . SER A 1 83 ? -35.435 26.674 22.904 1.00 70.49 113 SER B N 1
ATOM 603 C CA . SER A 1 83 ? -36.191 26.833 21.660 1.00 68.16 113 SER B CA 1
ATOM 604 C C . SER A 1 83 ? -37.419 25.934 21.575 1.00 69.62 113 SER B C 1
ATOM 605 O O . SER A 1 83 ? -37.442 24.811 22.087 1.00 70.90 113 SER B O 1
ATOM 608 N N . GLY A 1 84 ? -38.436 26.429 20.872 1.00 69.59 114 GLY B N 1
ATOM 609 C CA . GLY A 1 84 ? -39.578 25.606 20.524 1.00 72.75 114 GLY B CA 1
ATOM 610 C C . GLY A 1 84 ? -40.368 25.126 21.717 1.00 72.04 114 GLY B C 1
ATOM 611 O O . GLY A 1 84 ? -40.526 23.923 21.944 1.00 68.64 114 GLY B O 1
ATOM 612 N N . ASN A 1 85 ? -40.820 26.089 22.512 1.00 73.40 115 ASN B N 1
ATOM 613 C CA . ASN A 1 85 ? -41.672 25.842 23.663 1.00 68.06 115 ASN B CA 1
ATOM 614 C C . ASN A 1 85 ? -42.876 26.754 23.632 1.00 73.42 115 ASN B C 1
ATOM 615 O O . ASN A 1 85 ? -43.179 27.382 22.600 1.00 83.71 115 ASN B O 1
ATOM 620 N N . SER A 1 86 ? -43.643 26.690 24.714 1.00 72.39 116 SER B N 1
ATOM 621 C CA . SER A 1 86 ? -44.780 27.544 24.998 1.00 70.18 116 SER B CA 1
ATOM 622 C C . SER A 1 86 ? -44.460 28.646 26.002 1.00 69.88 116 SER B C 1
ATOM 623 O O . SER A 1 86 ? -45.390 29.224 26.579 1.00 70.33 116 SER B O 1
ATOM 626 N N . LEU A 1 87 ? -43.173 28.874 26.298 1.00 71.56 117 LEU B N 1
ATOM 627 C CA . LEU A 1 87 ? -42.763 29.879 27.283 1.00 69.04 117 LEU B CA 1
ATOM 628 C C . LEU A 1 87 ? -43.297 31.259 26.916 1.00 63.56 117 LEU B C 1
ATOM 629 O O . LEU A 1 87 ? -43.322 31.635 25.748 1.00 64.52 117 LEU B O 1
ATOM 634 N N . GLU A 1 88 ? -43.661 32.037 27.934 1.00 67.45 118 GLU B N 1
ATOM 635 C CA . GLU A 1 88 ? -44.486 33.227 27.769 1.00 63.72 118 GLU B CA 1
ATOM 636 C C . GLU A 1 88 ? -44.049 34.338 28.736 1.00 68.87 118 GLU B C 1
ATOM 637 O O . GLU A 1 88 ? -43.267 34.117 29.677 1.00 66.11 118 GLU B O 1
ATOM 643 N N . GLY A 1 89 ? -44.536 35.563 28.461 1.00 64.13 119 GLY B N 1
ATOM 644 C CA . GLY A 1 89 ? -44.228 36.712 29.283 1.00 65.83 119 GLY B CA 1
ATOM 645 C C . GLY A 1 89 ? -42.944 37.420 28.894 1.00 66.56 119 GLY B C 1
ATOM 646 O O . GLY A 1 89 ? -42.227 37.035 27.970 1.00 68.86 119 GLY B O 1
ATOM 647 N N . SER A 1 90 ? -42.653 38.486 29.643 1.00 68.71 120 SER B N 1
ATOM 648 C CA . SER A 1 90 ? -41.436 39.271 29.461 1.00 63.37 120 SER B CA 1
ATOM 649 C C . SER A 1 90 ? -40.203 38.373 29.434 1.00 65.20 120 SER B C 1
ATOM 650 O O . SER A 1 90 ? -40.148 37.356 30.126 1.00 62.92 120 SER B O 1
ATOM 653 N N . PHE A 1 91 ? -39.217 38.721 28.612 1.00 62.38 121 PHE B N 1
ATOM 654 C CA . PHE A 1 91 ? -37.994 37.926 28.626 1.00 59.82 121 PHE B CA 1
ATOM 655 C C . PHE A 1 91 ? -37.314 38.066 29.980 1.00 61.69 121 PHE B C 1
ATOM 656 O O . PHE A 1 91 ? -37.126 39.194 30.460 1.00 64.15 121 PHE B O 1
ATOM 664 N N . PRO A 1 92 ? -36.983 36.962 30.647 1.00 60.83 122 PRO B N 1
ATOM 665 C CA . PRO A 1 92 ? -36.365 37.057 31.978 1.00 54.28 122 PRO B CA 1
ATOM 666 C C . PRO A 1 92 ? -34.930 37.552 31.907 1.00 59.45 122 PRO B C 1
ATOM 667 O O . PRO A 1 92 ? -34.077 36.916 31.294 1.00 66.32 122 PRO B O 1
ATOM 671 N N . THR A 1 93 ? -34.641 38.617 32.649 1.00 62.29 123 THR B N 1
ATOM 672 C CA . THR A 1 93 ? -33.286 39.151 32.785 1.00 61.17 123 THR B CA 1
ATOM 673 C C . THR A 1 93 ? -32.341 38.198 33.491 1.00 63.60 123 THR B C 1
ATOM 674 O O . THR A 1 93 ? -31.116 38.374 33.433 1.00 61.45 123 THR B O 1
ATOM 678 N N . SER A 1 94 ? -32.906 37.196 34.165 1.00 69.95 124 SER B N 1
ATOM 679 C CA . SER A 1 94 ? -32.126 36.198 34.881 1.00 62.36 124 SER B CA 1
ATOM 680 C C . SER A 1 94 ? -31.047 35.628 33.967 1.00 66.82 124 SER B C 1
ATOM 681 O O . SER A 1 94 ? -29.909 35.412 34.401 1.00 66.56 124 SER B O 1
ATOM 684 N N . ILE A 1 95 ? -31.383 35.447 32.676 1.00 64.00 125 ILE B N 1
ATOM 685 C CA . ILE A 1 95 ? -30.482 34.839 31.698 1.00 63.76 125 ILE B CA 1
ATOM 686 C C . ILE A 1 95 ? -29.196 35.648 31.565 1.00 66.31 125 ILE B C 1
ATOM 687 O O . ILE A 1 95 ? -28.108 35.085 31.380 1.00 67.49 125 ILE B O 1
ATOM 692 N N . PHE A 1 96 ? -29.296 36.979 31.645 1.00 64.55 126 PHE B N 1
ATOM 693 C CA . PHE A 1 96 ? -28.145 37.845 31.396 1.00 63.72 126 PHE B CA 1
ATOM 694 C C . PHE A 1 96 ? -27.057 37.687 32.449 1.00 70.34 126 PHE B C 1
ATOM 695 O O . PHE A 1 96 ? -25.969 38.250 32.291 1.00 74.43 126 PHE B O 1
ATOM 703 N N . ASP A 1 97 ? -27.323 36.952 33.520 1.00 73.11 127 ASP B N 1
ATOM 704 C CA . ASP A 1 97 ? -26.312 36.718 34.534 1.00 72.50 127 ASP B CA 1
ATOM 705 C C . ASP A 1 97 ? -25.439 35.517 34.228 1.00 72.85 127 ASP B C 1
ATOM 706 O O . ASP A 1 97 ? -24.483 35.272 34.967 1.00 75.59 127 ASP B O 1
ATOM 711 N N . LEU A 1 98 ? -25.715 34.768 33.164 1.00 68.06 128 LEU B N 1
ATOM 712 C CA . LEU A 1 98 ? -24.856 33.636 32.834 1.00 69.50 128 LEU B CA 1
ATOM 713 C C . LEU A 1 98 ? -23.814 34.181 31.886 1.00 68.87 128 LEU B C 1
ATOM 714 O O . LEU A 1 98 ? -23.994 34.137 30.670 1.00 70.99 128 LEU B O 1
ATOM 719 N N . THR A 1 99 ? -22.663 34.559 32.413 1.00 65.18 129 THR B N 1
ATOM 720 C CA . THR A 1 99 ? -21.829 35.436 31.611 1.00 67.43 129 THR B CA 1
ATOM 721 C C . THR A 1 99 ? -20.789 34.686 30.807 1.00 68.95 129 THR B C 1
ATOM 722 O O . THR A 1 99 ? -20.103 35.302 29.987 1.00 74.35 129 THR B O 1
ATOM 726 N N . LYS A 1 100 ? -20.672 33.377 30.993 1.00 66.58 130 LYS B N 1
ATOM 727 C CA . LYS A 1 100 ? -19.798 32.615 30.120 1.00 65.78 130 LYS B CA 1
ATOM 728 C C . LYS A 1 100 ? -20.530 32.178 28.854 1.00 71.13 130 LYS B C 1
ATOM 729 O O . LYS A 1 100 ? -19.912 31.558 27.983 1.00 72.18 130 LYS B O 1
ATOM 735 N N . LEU A 1 101 ? -21.811 32.538 28.724 1.00 68.69 131 LEU B N 1
ATOM 736 C CA . LEU A 1 101 ? -22.667 32.050 27.648 1.00 68.75 131 LEU B CA 1
ATOM 737 C C . LEU A 1 101 ? -22.110 32.434 26.281 1.00 71.72 131 LEU B C 1
ATOM 738 O O . LEU A 1 101 ? -21.466 33.471 26.112 1.00 75.03 131 LEU B O 1
ATOM 743 N N . THR A 1 102 ? -22.362 31.559 25.309 1.00 68.70 132 THR B N 1
ATOM 744 C CA . THR A 1 102 ? -21.863 31.659 23.945 1.00 65.71 132 THR B CA 1
ATOM 745 C C . THR A 1 102 ? -23.003 31.630 22.941 1.00 73.73 132 THR B C 1
ATOM 746 O O . THR A 1 102 ? -23.086 32.522 22.090 1.00 75.42 132 THR B O 1
ATOM 750 N N . THR A 1 103 ? -23.822 30.573 22.942 1.00 70.91 133 THR B N 1
ATOM 751 C CA . THR A 1 103 ? -25.030 30.551 22.131 1.00 71.60 133 THR B CA 1
ATOM 752 C C . THR A 1 103 ? -26.263 30.516 23.049 1.00 66.72 133 THR B C 1
ATOM 753 O O . THR A 1 103 ? -26.286 29.806 24.064 1.00 66.80 133 THR B O 1
ATOM 757 N N . LEU A 1 104 ? -27.268 31.327 22.710 1.00 58.91 134 LEU B N 1
ATOM 758 C CA . LEU A 1 104 ? -28.529 31.406 23.436 1.00 59.26 134 LEU B CA 1
ATOM 759 C C . LEU A 1 104 ? -29.658 31.349 22.415 1.00 61.73 134 LEU B C 1
ATOM 760 O O . LEU A 1 104 ? -29.744 32.223 21.549 1.00 60.51 134 LEU B O 1
ATOM 765 N N . ASP A 1 105 ? -30.523 30.330 22.510 1.00 63.21 135 ASP B N 1
ATOM 766 C CA . ASP A 1 105 ? -31.632 30.141 21.573 1.00 62.48 135 ASP B CA 1
ATOM 767 C C . ASP A 1 105 ? -32.970 30.283 22.297 1.00 62.55 135 ASP B C 1
ATOM 768 O O . ASP A 1 105 ? -33.344 29.427 23.098 1.00 63.57 135 ASP B O 1
ATOM 773 N N . ILE A 1 106 ? -33.673 31.376 22.006 1.00 62.62 136 ILE B N 1
ATOM 774 C CA . ILE A 1 106 ? -34.964 31.736 22.577 1.00 60.97 136 ILE B CA 1
ATOM 775 C C . ILE A 1 106 ? -36.122 31.439 21.632 1.00 67.90 136 ILE B C 1
ATOM 776 O O . ILE A 1 106 ? -37.279 31.742 21.961 1.00 69.78 136 ILE B O 1
ATOM 781 N N . SER A 1 107 ? -35.848 30.840 20.471 1.00 65.85 137 SER B N 1
ATOM 782 C CA . SER A 1 107 ? -36.751 30.906 19.322 1.00 66.28 137 SER B CA 1
ATOM 783 C C . SER A 1 107 ? -38.016 30.057 19.496 1.00 67.55 137 SER B C 1
ATOM 784 O O . SER A 1 107 ? -38.085 29.126 20.305 1.00 69.83 137 SER B O 1
ATOM 787 N N . ARG A 1 108 ? -39.032 30.396 18.704 1.00 66.49 138 ARG B N 1
ATOM 788 C CA . ARG A 1 108 ? -40.252 29.602 18.616 1.00 69.76 138 ARG B CA 1
ATOM 789 C C . ARG A 1 108 ? -40.947 29.463 19.971 1.00 71.46 138 ARG B C 1
ATOM 790 O O . ARG A 1 108 ? -41.602 28.446 20.269 1.00 71.56 138 ARG B O 1
ATOM 798 N N . ASN A 1 109 ? -40.812 30.510 20.779 1.00 69.32 139 ASN B N 1
ATOM 799 C CA . ASN A 1 109 ? -41.563 30.736 22.007 1.00 69.12 139 ASN B CA 1
ATOM 800 C C . ASN A 1 109 ? -42.495 31.931 21.828 1.00 66.53 139 ASN B C 1
ATOM 801 O O . ASN A 1 109 ? -42.572 32.538 20.755 1.00 69.36 139 ASN B O 1
ATOM 806 N N . SER A 1 110 ? -43.256 32.240 22.873 1.00 62.27 140 SER B N 1
ATOM 807 C CA . SER A 1 110 ? -44.040 33.467 22.863 1.00 65.34 140 SER B CA 1
ATOM 808 C C . SER A 1 110 ? -43.542 34.335 24.004 1.00 65.60 140 SER B C 1
ATOM 809 O O . SER A 1 110 ? -44.130 34.316 25.076 1.00 74.30 140 SER B O 1
ATOM 812 N N . PHE A 1 111 ? -42.604 35.222 23.748 1.00 63.41 141 PHE B N 1
ATOM 813 C CA . PHE A 1 111 ? -42.133 36.140 24.768 1.00 59.21 141 PHE B CA 1
ATOM 814 C C . PHE A 1 111 ? -42.663 37.502 24.369 1.00 65.40 141 PHE B C 1
ATOM 815 O O . PHE A 1 111 ? -42.668 37.830 23.181 1.00 71.77 141 PHE B O 1
ATOM 823 N N . ASP A 1 112 ? -43.100 38.302 25.327 1.00 61.66 142 ASP B N 1
ATOM 824 C CA . ASP A 1 112 ? -43.769 39.545 24.958 1.00 61.82 142 ASP B CA 1
ATOM 825 C C . ASP A 1 112 ? -43.067 40.788 25.532 1.00 66.62 142 ASP B C 1
ATOM 826 O O . ASP A 1 112 ? -41.960 40.738 26.103 1.00 66.75 142 ASP B O 1
ATOM 831 N N . SER A 1 113 ? -43.734 41.915 25.335 1.00 69.20 143 SER B N 1
ATOM 832 C CA . SER A 1 113 ? -43.375 43.283 25.740 1.00 72.45 143 SER B CA 1
ATOM 833 C C . SER A 1 113 ? -42.049 43.717 25.098 1.00 65.09 143 SER B C 1
ATOM 834 O O . SER A 1 113 ? -41.673 43.243 24.020 1.00 64.22 143 SER B O 1
ATOM 837 N N . SER A 1 114 ? -41.302 44.587 25.759 1.00 61.21 144 SER B N 1
ATOM 838 C CA . SER A 1 114 ? -40.077 45.101 25.176 1.00 59.85 144 SER B CA 1
ATOM 839 C C . SER A 1 114 ? -38.919 44.138 25.413 1.00 63.93 144 SER B C 1
ATOM 840 O O . SER A 1 114 ? -38.966 43.263 26.283 1.00 67.24 144 SER B O 1
ATOM 843 N N . PHE A 1 115 ? -37.921 44.248 24.593 1.00 62.15 145 PHE B N 1
ATOM 844 C CA . PHE A 1 115 ? -36.790 43.421 24.967 1.00 61.10 145 PHE B CA 1
ATOM 845 C C . PHE A 1 115 ? -35.986 44.110 26.074 1.00 65.14 145 PHE B C 1
ATOM 846 O O . PHE A 1 115 ? -35.795 45.326 26.033 1.00 67.87 145 PHE B O 1
ATOM 854 N N . PRO A 1 116 ? -35.524 43.369 27.083 1.00 68.68 146 PRO B N 1
ATOM 855 C CA . PRO A 1 116 ? -34.871 43.997 28.252 1.00 67.57 146 PRO B CA 1
ATOM 856 C C . PRO A 1 116 ? -33.428 44.387 27.969 1.00 72.71 146 PRO B C 1
ATOM 857 O O . PRO A 1 116 ? -32.748 43.783 27.117 1.00 72.12 146 PRO B O 1
ATOM 861 N N . PRO A 1 117 ? -32.928 45.417 28.660 1.00 69.83 147 PRO B N 1
ATOM 862 C CA . PRO A 1 117 ? -31.612 45.978 28.325 1.00 68.23 147 PRO B CA 1
ATOM 863 C C . PRO A 1 117 ? -30.385 45.177 28.734 1.00 70.71 147 PRO B C 1
ATOM 864 O O . PRO A 1 117 ? -29.290 45.501 28.257 1.00 81.90 147 PRO B O 1
ATOM 868 N N . GLY A 1 118 ? -30.483 44.165 29.586 1.00 60.26 148 GLY B N 1
ATOM 869 C CA . GLY A 1 118 ? -29.221 43.585 30.057 1.00 70.63 148 GLY B CA 1
ATOM 870 C C . GLY A 1 118 ? -28.322 42.890 29.014 1.00 64.92 148 GLY B C 1
ATOM 871 O O . GLY A 1 118 ? -27.163 42.604 29.325 1.00 65.73 148 GLY B O 1
ATOM 872 N N . ILE A 1 119 ? -28.799 42.631 27.802 1.00 68.29 149 ILE B N 1
ATOM 873 C CA . ILE A 1 119 ? -28.164 41.631 26.936 1.00 70.81 149 ILE B CA 1
ATOM 874 C C . ILE A 1 119 ? -26.654 41.834 26.773 1.00 68.79 149 ILE B C 1
ATOM 875 O O . ILE A 1 119 ? -25.903 40.862 26.598 1.00 61.93 149 ILE B O 1
ATOM 880 N N . SER A 1 120 ? -26.173 43.078 26.877 1.00 70.14 150 SER B N 1
ATOM 881 C CA . SER A 1 120 ? -24.753 43.320 26.632 1.00 68.55 150 SER B CA 1
ATOM 882 C C . SER A 1 120 ? -23.875 42.666 27.681 1.00 67.42 150 SER B C 1
ATOM 883 O O . SER A 1 120 ? -22.677 42.498 27.459 1.00 67.51 150 SER B O 1
ATOM 886 N N . LYS A 1 121 ? -24.443 42.287 28.817 1.00 74.66 151 LYS B N 1
ATOM 887 C CA . LYS A 1 121 ? -23.657 41.692 29.886 1.00 74.99 151 LYS B CA 1
ATOM 888 C C . LYS A 1 121 ? -23.062 40.353 29.480 1.00 71.07 151 LYS B C 1
ATOM 889 O O . LYS A 1 121 ? -22.176 39.856 30.185 1.00 69.47 151 LYS B O 1
ATOM 895 N N . LEU A 1 122 ? -23.516 39.756 28.376 1.00 65.32 152 LEU B N 1
ATOM 896 C CA . LEU A 1 122 ? -22.945 38.484 27.960 1.00 70.15 152 LEU B CA 1
ATOM 897 C C . LEU A 1 122 ? -21.841 38.828 26.975 1.00 75.99 152 LEU B C 1
ATOM 898 O O . LEU A 1 122 ? -22.077 38.882 25.766 1.00 74.64 152 LEU B O 1
ATOM 903 N N . LYS A 1 123 ? -20.600 38.899 27.476 1.00 78.84 153 LYS B N 1
ATOM 904 C CA . LYS A 1 123 ? -19.517 39.514 26.708 1.00 75.68 153 LYS B CA 1
ATOM 905 C C . LYS A 1 123 ? -19.139 38.658 25.524 1.00 75.30 153 LYS B C 1
ATOM 906 O O . LYS A 1 123 ? -18.623 39.172 24.529 1.00 78.41 153 LYS B O 1
ATOM 912 N N . PHE A 1 124 ? -19.298 37.349 25.663 1.00 74.85 154 PHE B N 1
ATOM 913 C CA . PHE A 1 124 ? -18.794 36.383 24.705 1.00 75.50 154 PHE B CA 1
ATOM 914 C C . PHE A 1 124 ? -19.866 35.792 23.798 1.00 72.61 154 PHE B C 1
ATOM 915 O O . PHE A 1 124 ? -19.575 34.827 23.090 1.00 73.48 154 PHE B O 1
ATOM 923 N N . LEU A 1 125 ? -21.106 36.271 23.863 1.00 70.24 155 LEU B N 1
ATOM 924 C CA . LEU A 1 125 ? -22.164 35.674 23.053 1.00 66.67 155 LEU B CA 1
ATOM 925 C C . LEU A 1 125 ? -21.799 35.697 21.573 1.00 69.23 155 LEU B C 1
ATOM 926 O O . LEU A 1 125 ? -21.648 36.768 20.982 1.00 69.11 155 LEU B O 1
ATOM 931 N N . LYS A 1 126 ? -21.651 34.506 20.981 1.00 74.53 156 LYS B N 1
ATOM 932 C CA . LYS A 1 126 ? -21.436 34.294 19.550 1.00 70.51 156 LYS B CA 1
ATOM 933 C C . LYS A 1 126 ? -22.735 34.155 18.765 1.00 68.66 156 LYS B C 1
ATOM 934 O O . LYS A 1 126 ? -22.858 34.730 17.682 1.00 68.21 156 LYS B O 1
ATOM 940 N N . VAL A 1 127 ? -23.719 33.421 19.292 1.00 65.31 157 VAL B N 1
ATOM 941 C CA . VAL A 1 127 ? -24.945 33.095 18.563 1.00 65.53 157 VAL B CA 1
ATOM 942 C C . VAL A 1 127 ? -26.158 33.479 19.392 1.00 61.90 157 VAL B C 1
ATOM 943 O O . VAL A 1 127 ? -26.324 32.981 20.506 1.00 68.21 157 VAL B O 1
ATOM 947 N N . PHE A 1 128 ? -27.037 34.306 18.838 1.00 57.84 158 PHE B N 1
ATOM 948 C CA . PHE A 1 128 ? -28.292 34.653 19.494 1.00 57.29 158 PHE B CA 1
ATOM 949 C C . PHE A 1 128 ? -29.436 34.470 18.517 1.00 58.79 158 PHE B C 1
ATOM 950 O O . PHE A 1 128 ? -29.520 35.191 17.517 1.00 61.06 158 PHE B O 1
ATOM 958 N N . ASN A 1 129 ? -30.333 33.535 18.829 1.00 56.10 159 ASN B N 1
ATOM 959 C CA . ASN A 1 129 ? -31.488 33.228 17.996 1.00 57.76 159 ASN B CA 1
ATOM 960 C C . ASN A 1 129 ? -32.776 33.476 18.778 1.00 60.66 159 ASN B C 1
ATOM 961 O O . ASN A 1 129 ? -33.093 32.740 19.713 1.00 63.46 159 ASN B O 1
ATOM 966 N N . ALA A 1 130 ? -33.495 34.533 18.423 1.00 56.82 160 ALA B N 1
ATOM 967 C CA . ALA A 1 130 ? -34.803 34.861 18.976 1.00 56.66 160 ALA B CA 1
ATOM 968 C C . ALA A 1 130 ? -35.954 34.631 17.990 1.00 64.91 160 ALA B C 1
ATOM 969 O O . ALA A 1 130 ? -37.002 35.279 18.123 1.00 68.11 160 ALA B O 1
ATOM 971 N N . PHE A 1 131 ? -35.735 33.884 16.902 1.00 63.38 161 PHE B N 1
ATOM 972 C CA . PHE A 1 131 ? -36.746 33.837 15.836 1.00 65.40 161 PHE B CA 1
ATOM 973 C C . PHE A 1 131 ? -38.115 33.351 16.311 1.00 66.35 161 PHE B C 1
ATOM 974 O O . PHE A 1 131 ? -38.234 32.349 17.019 1.00 70.12 161 PHE B O 1
ATOM 982 N N . SER A 1 132 ? -39.163 34.032 15.842 1.00 64.75 162 SER B N 1
ATOM 983 C CA . SER A 1 132 ? -40.564 33.693 16.122 1.00 66.63 162 SER B CA 1
ATOM 984 C C . SER A 1 132 ? -40.893 33.789 17.617 1.00 69.64 162 SER B C 1
ATOM 985 O O . SER A 1 132 ? -41.064 32.785 18.322 1.00 69.94 162 SER B O 1
ATOM 988 N N . ASN A 1 133 ? -40.977 35.039 18.077 1.00 63.91 163 ASN B N 1
ATOM 989 C CA . ASN A 1 133 ? -41.530 35.349 19.382 1.00 60.71 163 ASN B CA 1
ATOM 990 C C . ASN A 1 133 ? -42.545 36.471 19.267 1.00 62.77 163 ASN B C 1
ATOM 991 O O . ASN A 1 133 ? -42.941 36.843 18.163 1.00 59.11 163 ASN B O 1
ATOM 996 N N . ASN A 1 134 ? -43.028 36.957 20.406 1.00 64.33 164 ASN B N 1
ATOM 997 C CA . ASN A 1 134 ? -44.051 37.995 20.465 1.00 63.40 164 ASN B CA 1
ATOM 998 C C . ASN A 1 134 ? -43.549 39.403 20.824 1.00 62.29 164 ASN B C 1
ATOM 999 O O . ASN A 1 134 ? -44.372 40.252 21.186 1.00 61.02 164 ASN B O 1
ATOM 1004 N N . PHE A 1 135 ? -42.236 39.659 20.794 1.00 61.10 165 PHE B N 1
ATOM 1005 C CA . PHE A 1 135 ? -41.683 40.944 21.230 1.00 58.78 165 PHE B CA 1
ATOM 1006 C C . PHE A 1 135 ? -42.321 42.126 20.496 1.00 59.90 165 PHE B C 1
ATOM 1007 O O . PHE A 1 135 ? -42.756 42.001 19.352 1.00 61.51 165 PHE B O 1
ATOM 1015 N N . GLU A 1 136 ? -42.388 43.284 21.178 1.00 60.66 166 GLU B N 1
ATOM 1016 C CA . GLU A 1 136 ? -42.833 44.579 20.630 1.00 58.91 166 GLU B CA 1
ATOM 1017 C C . GLU A 1 136 ? -41.758 45.660 20.808 1.00 56.89 166 GLU B C 1
ATOM 1018 O O . GLU A 1 136 ? -40.676 45.437 21.360 1.00 57.63 166 GLU B O 1
ATOM 1024 N N . GLY A 1 137 ? -42.079 46.859 20.329 1.00 57.92 167 GLY B N 1
ATOM 1025 C CA . GLY A 1 137 ? -41.163 47.991 20.440 1.00 59.98 167 GLY B CA 1
ATOM 1026 C C . GLY A 1 137 ? -39.792 47.852 19.770 1.00 59.38 167 GLY B C 1
ATOM 1027 O O . GLY A 1 137 ? -39.567 47.061 18.855 1.00 60.45 167 GLY B O 1
ATOM 1028 N N . LEU A 1 138 ? -38.861 48.659 20.258 1.00 61.86 168 LEU B N 1
ATOM 1029 C CA . LEU A 1 138 ? -37.588 48.837 19.575 1.00 57.05 168 LEU B CA 1
ATOM 1030 C C . LEU A 1 138 ? -36.694 47.621 19.726 1.00 57.12 168 LEU B C 1
ATOM 1031 O O . LEU A 1 138 ? -36.675 46.974 20.774 1.00 61.65 168 LEU B O 1
ATOM 1036 N N . LEU A 1 139 ? -35.983 47.298 18.650 1.00 55.38 169 LEU B N 1
ATOM 1037 C CA . LEU A 1 139 ? -34.875 46.366 18.734 1.00 57.40 169 LEU B CA 1
ATOM 1038 C C . LEU A 1 139 ? -33.907 46.843 19.811 1.00 58.31 169 LEU B C 1
ATOM 1039 O O . LEU A 1 139 ? -33.687 48.051 19.955 1.00 59.63 169 LEU B O 1
ATOM 1044 N N . PRO A 1 140 ? -33.354 45.941 20.611 1.00 54.51 170 PRO B N 1
ATOM 1045 C CA . PRO A 1 140 ? -32.446 46.364 21.675 1.00 58.55 170 PRO B CA 1
ATOM 1046 C C . PRO A 1 140 ? -31.127 46.888 21.121 1.00 60.07 170 PRO B C 1
ATOM 1047 O O . PRO A 1 140 ? -30.399 46.164 20.449 1.00 64.69 170 PRO B O 1
ATOM 1051 N N . SER A 1 141 ? -30.755 48.100 21.522 1.00 62.77 171 SER B N 1
ATOM 1052 C CA . SER A 1 141 ? -29.505 48.680 21.056 1.00 59.04 171 SER B CA 1
ATOM 1053 C C . SER A 1 141 ? -28.279 48.110 21.755 1.00 61.29 171 SER B C 1
ATOM 1054 O O . SER A 1 141 ? -27.173 48.349 21.287 1.00 65.74 171 SER B O 1
ATOM 1057 N N . ASP A 1 142 ? -28.433 47.385 22.862 1.00 62.53 172 ASP B N 1
ATOM 1058 C CA . ASP A 1 142 ? -27.269 46.807 23.530 1.00 63.46 172 ASP B CA 1
ATOM 1059 C C . ASP A 1 142 ? -26.568 45.797 22.659 1.00 64.32 172 ASP B C 1
ATOM 1060 O O . ASP A 1 142 ? -25.386 45.527 22.886 1.00 64.09 172 ASP B O 1
ATOM 1065 N N . VAL A 1 143 ? -27.298 45.160 21.737 1.00 62.05 173 VAL B N 1
ATOM 1066 C CA . VAL A 1 143 ? -26.685 44.120 20.930 1.00 63.98 173 VAL B CA 1
ATOM 1067 C C . VAL A 1 143 ? -25.438 44.668 20.268 1.00 64.74 173 VAL B C 1
ATOM 1068 O O . VAL A 1 143 ? -24.423 43.966 20.159 1.00 66.17 173 VAL B O 1
ATOM 1072 N N . SER A 1 144 ? -25.452 45.960 19.927 1.00 61.16 174 SER B N 1
ATOM 1073 C CA . SER A 1 144 ? -24.325 46.588 19.259 1.00 63.14 174 SER B CA 1
ATOM 1074 C C . SER A 1 144 ? -23.050 46.540 20.081 1.00 63.36 174 SER B C 1
ATOM 1075 O O . SER A 1 144 ? -21.980 46.801 19.523 1.00 76.10 174 SER B O 1
ATOM 1078 N N . ARG A 1 145 ? -23.127 46.192 21.357 1.00 60.13 175 ARG B N 1
ATOM 1079 C CA . ARG A 1 145 ? -21.960 46.058 22.214 1.00 65.07 175 ARG B CA 1
ATOM 1080 C C . ARG A 1 145 ? -21.409 44.646 22.267 1.00 68.05 175 ARG B C 1
ATOM 1081 O O . ARG A 1 145 ? -20.481 44.407 23.046 1.00 72.99 175 ARG B O 1
ATOM 1089 N N . LEU A 1 146 ? -21.957 43.694 21.512 1.00 65.19 176 LEU B N 1
ATOM 1090 C CA . LEU A 1 146 ? -21.491 42.311 21.612 1.00 67.01 176 LEU B CA 1
ATOM 1091 C C . LEU A 1 146 ? -20.388 42.114 20.589 1.00 70.59 176 LEU B C 1
ATOM 1092 O O . LEU A 1 146 ? -20.661 41.956 19.400 1.00 74.60 176 LEU B O 1
ATOM 1097 N N . ARG A 1 147 ? -19.143 42.058 21.053 1.00 75.50 177 ARG B N 1
ATOM 1098 C CA . ARG A 1 147 ? -18.037 42.184 20.110 1.00 72.16 177 ARG B CA 1
ATOM 1099 C C . ARG A 1 147 ? -17.864 40.927 19.283 1.00 72.40 177 ARG B C 1
ATOM 1100 O O . ARG A 1 147 ? -17.440 40.994 18.128 1.00 78.18 177 ARG B O 1
ATOM 1108 N N . PHE A 1 148 ? -18.180 39.776 19.849 1.00 74.42 178 PHE B N 1
ATOM 1109 C CA . PHE A 1 148 ? -17.938 38.512 19.184 1.00 72.31 178 PHE B CA 1
ATOM 1110 C C . PHE A 1 148 ? -19.179 37.955 18.494 1.00 72.06 178 PHE B C 1
ATOM 1111 O O . PHE A 1 148 ? -19.147 36.819 18.011 1.00 75.53 178 PHE B O 1
ATOM 1119 N N . LEU A 1 149 ? -20.273 38.718 18.453 1.00 68.75 179 LEU B N 1
ATOM 1120 C CA . LEU A 1 149 ? -21.531 38.199 17.932 1.00 63.46 179 LEU B CA 1
ATOM 1121 C C . LEU A 1 149 ? -21.375 37.839 16.467 1.00 70.10 179 LEU B C 1
ATOM 1122 O O . LEU A 1 149 ? -20.892 38.642 15.665 1.00 74.64 179 LEU B O 1
ATOM 1127 N N . GLU A 1 150 ? -21.783 36.624 16.118 1.00 71.95 180 GLU B N 1
ATOM 1128 C CA . GLU A 1 150 ? -21.709 36.120 14.750 1.00 74.12 180 GLU B CA 1
ATOM 1129 C C . GLU A 1 150 ? -23.083 36.015 14.105 1.00 75.71 180 GLU B C 1
ATOM 1130 O O . GLU A 1 150 ? -23.252 36.459 12.969 1.00 75.92 180 GLU B O 1
ATOM 1136 N N . GLU A 1 151 ? -24.040 35.342 14.751 1.00 70.93 181 GLU B N 1
ATOM 1137 C CA . GLU A 1 151 ? -25.394 35.178 14.235 1.00 67.34 181 GLU B CA 1
ATOM 1138 C C . GLU A 1 151 ? -26.371 35.919 15.129 1.00 63.98 181 GLU B C 1
ATOM 1139 O O . GLU A 1 151 ? -26.433 35.642 16.322 1.00 70.55 181 GLU B O 1
ATOM 1145 N N . LEU A 1 152 ? -27.155 36.826 14.552 1.00 62.77 182 LEU B N 1
ATOM 1146 C CA . LEU A 1 152 ? -28.192 37.565 15.272 1.00 59.34 182 LEU B CA 1
ATOM 1147 C C . LEU A 1 152 ? -29.522 37.382 14.560 1.00 61.96 182 LEU B C 1
ATOM 1148 O O . LEU A 1 152 ? -29.649 37.761 13.392 1.00 64.75 182 LEU B O 1
ATOM 1153 N N . ASN A 1 153 ? -30.515 36.808 15.241 1.00 57.38 183 ASN B N 1
ATOM 1154 C CA . ASN A 1 153 ? -31.831 36.618 14.630 1.00 58.56 183 ASN B CA 1
ATOM 1155 C C . ASN A 1 153 ? -32.966 37.147 15.511 1.00 61.91 183 ASN B C 1
ATOM 1156 O O . ASN A 1 153 ? -33.389 36.469 16.451 1.00 63.92 183 ASN B O 1
ATOM 1161 N N . PHE A 1 154 ? -33.524 38.305 15.157 1.00 57.55 184 PHE B N 1
ATOM 1162 C CA . PHE A 1 154 ? -34.721 38.869 15.777 1.00 55.23 184 PHE B CA 1
ATOM 1163 C C . PHE A 1 154 ? -35.954 38.745 14.895 1.00 64.11 184 PHE B C 1
ATOM 1164 O O . PHE A 1 154 ? -36.924 39.487 15.101 1.00 63.60 184 PHE B O 1
ATOM 1172 N N . GLY A 1 155 ? -35.879 37.952 13.822 1.00 64.91 185 GLY B N 1
ATOM 1173 C CA . GLY A 1 155 ? -36.985 37.873 12.879 1.00 60.85 185 GLY B CA 1
ATOM 1174 C C . GLY A 1 155 ? -38.240 37.251 13.470 1.00 62.62 185 GLY B C 1
ATOM 1175 O O . GLY A 1 155 ? -38.203 36.390 14.354 1.00 63.45 185 GLY B O 1
ATOM 1176 N N . GLY A 1 156 ? -39.386 37.691 12.962 1.00 61.39 186 GLY B N 1
ATOM 1177 C CA . GLY A 1 156 ? -40.611 36.992 13.263 1.00 62.49 186 GLY B CA 1
ATOM 1178 C C . GLY A 1 156 ? -41.245 37.349 14.571 1.00 58.33 186 GLY B C 1
ATOM 1179 O O . GLY A 1 156 ? -41.859 36.489 15.199 1.00 60.36 186 GLY B O 1
ATOM 1180 N N . SER A 1 157 ? -41.129 38.603 14.984 1.00 58.22 187 SER B N 1
ATOM 1181 C CA . SER A 1 157 ? -41.762 39.161 16.174 1.00 60.91 187 SER B CA 1
ATOM 1182 C C . SER A 1 157 ? -42.505 40.401 15.697 1.00 59.43 187 SER B C 1
ATOM 1183 O O . SER A 1 157 ? -42.867 40.475 14.525 1.00 64.76 187 SER B O 1
ATOM 1186 N N . TYR A 1 158 ? -42.915 41.278 16.604 1.00 60.38 188 TYR B N 1
ATOM 1187 C CA . TYR A 1 158 ? -43.580 42.531 16.262 1.00 55.56 188 TYR B CA 1
ATOM 1188 C C . TYR A 1 158 ? -42.726 43.784 16.480 1.00 59.80 188 TYR B C 1
ATOM 1189 O O . TYR A 1 158 ? -43.302 44.839 16.759 1.00 63.76 188 TYR B O 1
ATOM 1198 N N . PHE A 1 159 ? -41.386 43.676 16.532 1.00 58.57 189 PHE B N 1
ATOM 1199 C CA . PHE A 1 159 ? -40.514 44.847 16.726 1.00 53.96 189 PHE B CA 1
ATOM 1200 C C . PHE A 1 159 ? -40.880 45.997 15.792 1.00 62.51 189 PHE B C 1
ATOM 1201 O O . PHE A 1 159 ? -41.206 45.783 14.618 1.00 61.93 189 PHE B O 1
ATOM 1209 N N . GLU A 1 160 ? -40.799 47.232 16.300 1.00 58.13 190 GLU B N 1
ATOM 1210 C CA . GLU A 1 160 ? -41.056 48.411 15.471 1.00 57.07 190 GLU B CA 1
ATOM 1211 C C . GLU A 1 160 ? -39.848 49.357 15.440 1.00 57.66 190 GLU B C 1
ATOM 1212 O O . GLU A 1 160 ? -38.784 49.102 16.018 1.00 57.26 190 GLU B O 1
ATOM 1218 N N . GLY A 1 161 ? -40.009 50.456 14.719 1.00 56.73 191 GLY B N 1
ATOM 1219 C CA . GLY A 1 161 ? -38.954 51.435 14.644 1.00 58.37 191 GLY B CA 1
ATOM 1220 C C . GLY A 1 161 ? -37.807 51.058 13.722 1.00 62.20 191 GLY B C 1
ATOM 1221 O O . GLY A 1 161 ? -37.814 50.054 13.007 1.00 63.18 191 GLY B O 1
ATOM 1222 N N . GLU A 1 162 ? -36.790 51.903 13.757 1.00 61.91 192 GLU B N 1
ATOM 1223 C CA . GLU A 1 162 ? -35.655 51.765 12.867 1.00 61.68 192 GLU B CA 1
ATOM 1224 C C . GLU A 1 162 ? -34.671 50.703 13.337 1.00 58.42 192 GLU B C 1
ATOM 1225 O O . GLU A 1 162 ? -34.565 50.400 14.528 1.00 60.85 192 GLU B O 1
ATOM 1231 N N . ILE A 1 163 ? -33.970 50.113 12.378 1.00 58.72 193 ILE B N 1
ATOM 1232 C CA . ILE A 1 163 ? -32.877 49.197 12.694 1.00 58.82 193 ILE B CA 1
ATOM 1233 C C . ILE A 1 163 ? -31.816 50.064 13.346 1.00 59.35 193 ILE B C 1
ATOM 1234 O O . ILE A 1 163 ? -31.423 51.084 12.766 1.00 62.17 193 ILE B O 1
ATOM 1239 N N . PRO A 1 164 ? -31.352 49.751 14.551 1.00 61.67 194 PRO B N 1
ATOM 1240 C CA . PRO A 1 164 ? -30.316 50.605 15.152 1.00 61.80 194 PRO B CA 1
ATOM 1241 C C . PRO A 1 164 ? -29.038 50.569 14.320 1.00 63.68 194 PRO B C 1
ATOM 1242 O O . PRO A 1 164 ? -28.429 49.510 14.113 1.00 61.28 194 PRO B O 1
ATOM 1246 N N . ALA A 1 165 ? -28.603 51.764 13.894 1.00 63.03 195 ALA B N 1
ATOM 1247 C CA . ALA A 1 165 ? -27.441 51.886 13.020 1.00 55.99 195 ALA B CA 1
ATOM 1248 C C . ALA A 1 165 ? -26.187 51.373 13.687 1.00 59.37 195 ALA B C 1
ATOM 1249 O O . ALA A 1 165 ? -25.252 50.949 12.999 1.00 59.25 195 ALA B O 1
ATOM 1251 N N . ALA A 1 166 ? -26.147 51.416 15.022 1.00 62.66 196 ALA B N 1
ATOM 1252 C CA . ALA A 1 166 ? -24.988 50.939 15.757 1.00 62.57 196 ALA B CA 1
ATOM 1253 C C . ALA A 1 166 ? -24.740 49.460 15.517 1.00 62.11 196 ALA B C 1
ATOM 1254 O O . ALA A 1 166 ? -23.626 48.980 15.768 1.00 65.37 196 ALA B O 1
ATOM 1256 N N . TYR A 1 167 ? -25.744 48.730 15.021 1.00 58.22 197 TYR B N 1
ATOM 1257 C CA . TYR A 1 167 ? -25.519 47.337 14.652 1.00 60.98 197 TYR B CA 1
ATOM 1258 C C . TYR A 1 167 ? -24.356 47.209 13.673 1.00 62.80 197 TYR B C 1
ATOM 1259 O O . TYR A 1 167 ? -23.621 46.211 13.702 1.00 60.81 197 TYR B O 1
ATOM 1268 N N . GLY A 1 168 ? -24.138 48.233 12.843 1.00 62.83 198 GLY B N 1
ATOM 1269 C CA . GLY A 1 168 ? -23.129 48.191 11.799 1.00 64.82 198 GLY B CA 1
ATOM 1270 C C . GLY A 1 168 ? -21.726 48.226 12.368 1.00 72.38 198 GLY B C 1
ATOM 1271 O O . GLY A 1 168 ? -20.721 48.284 11.644 1.00 68.71 198 GLY B O 1
ATOM 1272 N N . GLY A 1 169 ? -21.662 48.188 13.695 1.00 69.56 199 GLY B N 1
ATOM 1273 C CA . GLY A 1 169 ? -20.438 48.045 14.433 1.00 67.42 199 GLY B CA 1
ATOM 1274 C C . GLY A 1 169 ? -20.068 46.637 14.816 1.00 68.25 199 GLY B C 1
ATOM 1275 O O . GLY A 1 169 ? -19.080 46.467 15.539 1.00 74.97 199 GLY B O 1
ATOM 1276 N N . LEU A 1 170 ? -20.800 45.621 14.368 1.00 61.68 200 LEU B N 1
ATOM 1277 C CA . LEU A 1 170 ? -20.538 44.272 14.844 1.00 67.74 200 LEU B CA 1
ATOM 1278 C C . LEU A 1 170 ? -19.675 43.636 13.783 1.00 71.19 200 LEU B C 1
ATOM 1279 O O . LEU A 1 170 ? -20.184 43.078 12.811 1.00 77.73 200 LEU B O 1
ATOM 1284 N N . GLN A 1 171 ? -18.373 43.635 14.021 1.00 70.66 201 GLN B N 1
ATOM 1285 C CA . GLN A 1 171 ? -17.430 43.294 12.972 1.00 66.96 201 GLN B CA 1
ATOM 1286 C C . GLN A 1 171 ? -17.052 41.831 12.952 1.00 71.25 201 GLN B C 1
ATOM 1287 O O . GLN A 1 171 ? -16.224 41.446 12.124 1.00 73.62 201 GLN B O 1
ATOM 1293 N N . ARG A 1 172 ? -17.561 41.026 13.876 1.00 73.92 202 ARG B N 1
ATOM 1294 C CA . ARG A 1 172 ? -17.481 39.591 13.703 1.00 77.13 202 ARG B CA 1
ATOM 1295 C C . ARG A 1 172 ? -18.803 38.988 13.191 1.00 79.32 202 ARG B C 1
ATOM 1296 O O . ARG A 1 172 ? -18.845 37.792 12.868 1.00 78.96 202 ARG B O 1
ATOM 1304 N N . LEU A 1 173 ? -19.850 39.811 13.024 1.00 74.91 203 LEU B N 1
ATOM 1305 C CA . LEU A 1 173 ? -21.187 39.333 12.673 1.00 69.92 203 LEU B CA 1
ATOM 1306 C C . LEU A 1 173 ? -21.234 38.850 11.230 1.00 70.29 203 LEU B C 1
ATOM 1307 O O . LEU A 1 173 ? -20.917 39.614 10.316 1.00 72.70 203 LEU B O 1
ATOM 1312 N N . LYS A 1 174 ? -21.597 37.573 11.023 1.00 72.17 204 LYS B N 1
ATOM 1313 C CA . LYS A 1 174 ? -21.830 37.015 9.689 1.00 68.00 204 LYS B CA 1
ATOM 1314 C C . LYS A 1 174 ? -23.296 36.848 9.275 1.00 68.57 204 LYS B C 1
ATOM 1315 O O . LYS A 1 174 ? -23.558 36.706 8.078 1.00 70.20 204 LYS B O 1
ATOM 1321 N N . PHE A 1 175 ? -24.259 36.869 10.199 1.00 69.77 205 PHE B N 1
ATOM 1322 C CA . PHE A 1 175 ? -25.645 36.490 9.902 1.00 65.48 205 PHE B CA 1
ATOM 1323 C C . PHE A 1 175 ? -26.595 37.449 10.587 1.00 65.42 205 PHE B C 1
ATOM 1324 O O . PHE A 1 175 ? -26.665 37.452 11.818 1.00 68.26 205 PHE B O 1
ATOM 1332 N N . ILE A 1 176 ? -27.388 38.203 9.840 1.00 58.11 206 ILE B N 1
ATOM 1333 C CA . ILE A 1 176 ? -28.395 39.029 10.492 1.00 57.93 206 ILE B CA 1
ATOM 1334 C C . ILE A 1 176 ? -29.732 38.712 9.848 1.00 63.55 206 ILE B C 1
ATOM 1335 O O . ILE A 1 176 ? -29.876 38.859 8.628 1.00 65.37 206 ILE B O 1
ATOM 1340 N N . HIS A 1 177 ? -30.676 38.175 10.640 1.00 60.25 207 HIS B N 1
ATOM 1341 C CA . HIS A 1 177 ? -32.052 37.941 10.199 1.00 59.65 207 HIS B CA 1
ATOM 1342 C C . HIS A 1 177 ? -32.948 38.835 11.052 1.00 59.81 207 HIS B C 1
ATOM 1343 O O . HIS A 1 177 ? -33.096 38.599 12.256 1.00 62.75 207 HIS B O 1
ATOM 1350 N N . LEU A 1 178 ? -33.455 39.914 10.456 1.00 55.61 208 LEU B N 1
ATOM 1351 C CA . LEU A 1 178 ? -34.445 40.824 11.032 1.00 54.02 208 LEU B CA 1
ATOM 1352 C C . LEU A 1 178 ? -35.823 40.717 10.410 1.00 58.69 208 LEU B C 1
ATOM 1353 O O . LEU A 1 178 ? -36.645 41.618 10.612 1.00 59.63 208 LEU B O 1
ATOM 1358 N N . ALA A 1 179 ? -36.054 39.752 9.537 1.00 62.76 209 ALA B N 1
ATOM 1359 C CA . ALA A 1 179 ? -37.213 39.863 8.670 1.00 63.93 209 ALA B CA 1
ATOM 1360 C C . ALA A 1 179 ? -38.481 39.469 9.401 1.00 63.89 209 ALA B C 1
ATOM 1361 O O . ALA A 1 179 ? -38.457 38.658 10.323 1.00 66.17 209 ALA B O 1
ATOM 1363 N N . GLY A 1 180 ? -39.600 40.028 8.960 1.00 63.55 210 GLY B N 1
ATOM 1364 C CA . GLY A 1 180 ? -40.870 39.601 9.489 1.00 61.99 210 GLY B CA 1
ATOM 1365 C C . GLY A 1 180 ? -41.295 40.317 10.739 1.00 66.41 210 GLY B C 1
ATOM 1366 O O . GLY A 1 180 ? -42.134 39.813 11.482 1.00 66.01 210 GLY B O 1
ATOM 1367 N N . ASN A 1 181 ? -40.710 41.461 11.017 1.00 67.23 211 ASN B N 1
ATOM 1368 C CA . ASN A 1 181 ? -41.186 42.374 12.029 1.00 57.81 211 ASN B CA 1
ATOM 1369 C C . ASN A 1 181 ? -41.988 43.491 11.364 1.00 57.02 211 ASN B C 1
ATOM 1370 O O . ASN A 1 181 ? -42.462 43.358 10.240 1.00 65.92 211 ASN B O 1
ATOM 1375 N N . VAL A 1 182 ? -42.275 44.529 12.129 1.00 60.76 212 VAL B N 1
ATOM 1376 C CA . VAL A 1 182 ? -42.896 45.763 11.654 1.00 56.52 212 VAL B CA 1
ATOM 1377 C C . VAL A 1 182 ? -41.886 46.919 11.506 1.00 63.54 212 VAL B C 1
ATOM 1378 O O . VAL A 1 182 ? -42.276 48.084 11.600 1.00 62.68 212 VAL B O 1
ATOM 1382 N N . LEU A 1 183 ? -40.578 46.632 11.426 1.00 63.45 213 LEU B N 1
ATOM 1383 C CA . LEU A 1 183 ? -39.588 47.715 11.467 1.00 59.12 213 LEU B CA 1
ATOM 1384 C C . LEU A 1 183 ? -39.826 48.744 10.363 1.00 62.94 213 LEU B C 1
ATOM 1385 O O . LEU A 1 183 ? -40.231 48.404 9.252 1.00 65.73 213 LEU B O 1
ATOM 1390 N N . GLY A 1 184 ? -39.641 50.022 10.700 1.00 64.79 214 GLY B N 1
ATOM 1391 C CA . GLY A 1 184 ? -39.793 51.113 9.767 1.00 65.00 214 GLY B CA 1
ATOM 1392 C C . GLY A 1 184 ? -38.514 51.877 9.443 1.00 68.43 214 GLY B C 1
ATOM 1393 O O . GLY A 1 184 ? -37.386 51.466 9.737 1.00 63.22 214 GLY B O 1
ATOM 1394 N N . GLY A 1 185 ? -38.716 53.032 8.809 1.00 69.61 215 GLY B N 1
ATOM 1395 C CA . GLY A 1 185 ? -37.649 53.987 8.605 1.00 68.40 215 GLY B CA 1
ATOM 1396 C C . GLY A 1 185 ? -36.733 53.617 7.466 1.00 64.13 215 GLY B C 1
ATOM 1397 O O . GLY A 1 185 ? -36.880 52.594 6.809 1.00 68.14 215 GLY B O 1
ATOM 1398 N N . LYS A 1 186 ? -35.759 54.483 7.230 1.00 62.05 216 LYS B N 1
ATOM 1399 C CA . LYS A 1 186 ? -34.746 54.217 6.225 1.00 63.36 216 LYS B CA 1
ATOM 1400 C C . LYS A 1 186 ? -33.726 53.208 6.739 1.00 62.23 216 LYS B C 1
ATOM 1401 O O . LYS A 1 186 ? -33.426 53.144 7.935 1.00 62.44 216 LYS B O 1
ATOM 1407 N N . LEU A 1 187 ? -33.210 52.395 5.831 1.00 65.16 217 LEU B N 1
ATOM 1408 C CA . LEU A 1 187 ? -32.209 51.422 6.234 1.00 66.76 217 LEU B CA 1
ATOM 1409 C C . LEU A 1 187 ? -30.937 52.182 6.575 1.00 62.92 217 LEU B C 1
ATOM 1410 O O . LEU A 1 187 ? -30.442 52.943 5.741 1.00 67.05 217 LEU B O 1
ATOM 1415 N N . PRO A 1 188 ? -30.397 52.041 7.773 1.00 63.90 218 PRO B N 1
ATOM 1416 C CA . PRO A 1 188 ? -29.177 52.758 8.119 1.00 65.98 218 PRO B CA 1
ATOM 1417 C C . PRO A 1 188 ? -28.020 52.314 7.245 1.00 63.87 218 PRO B C 1
ATOM 1418 O O . PRO A 1 188 ? -27.660 51.126 7.228 1.00 66.47 218 PRO B O 1
ATOM 1422 N N . PRO A 1 189 ? -27.363 53.254 6.569 1.00 61.65 219 PRO B N 1
ATOM 1423 C CA . PRO A 1 189 ? -26.230 52.881 5.717 1.00 61.60 219 PRO B CA 1
ATOM 1424 C C . PRO A 1 189 ? -25.093 52.285 6.487 1.00 61.96 219 PRO B C 1
ATOM 1425 O O . PRO A 1 189 ? -24.331 51.488 5.919 1.00 61.71 219 PRO B O 1
ATOM 1429 N N . ARG A 1 190 ? -24.960 52.627 7.774 1.00 63.46 220 ARG B N 1
ATOM 1430 C CA . ARG A 1 190 ? -23.834 52.095 8.524 1.00 62.58 220 ARG B CA 1
ATOM 1431 C C . ARG A 1 190 ? -23.833 50.574 8.497 1.00 63.28 220 ARG B C 1
ATOM 1432 O O . ARG A 1 190 ? -22.768 49.968 8.680 1.00 63.42 220 ARG B O 1
ATOM 1440 N N . LEU A 1 191 ? -24.986 49.949 8.194 1.00 60.69 221 LEU B N 1
ATOM 1441 C CA . LEU A 1 191 ? -25.041 48.494 8.091 1.00 59.46 221 LEU B CA 1
ATOM 1442 C C . LEU A 1 191 ? -24.044 47.968 7.075 1.00 64.27 221 LEU B C 1
ATOM 1443 O O . LEU A 1 191 ? -23.492 46.874 7.266 1.00 62.36 221 LEU B O 1
ATOM 1448 N N . GLY A 1 192 ? -23.775 48.745 6.012 1.00 63.87 222 GLY B N 1
ATOM 1449 C CA . GLY A 1 192 ? -22.774 48.375 5.029 1.00 62.71 222 GLY B CA 1
ATOM 1450 C C . GLY A 1 192 ? -21.387 48.152 5.599 1.00 67.57 222 GLY B C 1
ATOM 1451 O O . GLY A 1 192 ? -20.573 47.457 4.987 1.00 70.05 222 GLY B O 1
ATOM 1452 N N . LEU A 1 193 ? -21.096 48.719 6.769 1.00 63.15 223 LEU B N 1
ATOM 1453 C CA . LEU A 1 193 ? -19.769 48.558 7.322 1.00 61.18 223 LEU B CA 1
ATOM 1454 C C . LEU A 1 193 ? -19.548 47.183 7.941 1.00 68.08 223 LEU B C 1
ATOM 1455 O O . LEU A 1 193 ? -18.425 46.910 8.380 1.00 72.22 223 LEU B O 1
ATOM 1460 N N . LEU A 1 194 ? -20.570 46.314 8.001 1.00 66.40 224 LEU B N 1
ATOM 1461 C CA . LEU A 1 194 ? -20.369 44.987 8.584 1.00 69.19 224 LEU B CA 1
ATOM 1462 C C . LEU A 1 194 ? -19.471 44.186 7.649 1.00 74.08 224 LEU B C 1
ATOM 1463 O O . LEU A 1 194 ? -19.891 43.810 6.558 1.00 77.12 224 LEU B O 1
ATOM 1468 N N . THR A 1 195 ? -18.262 43.866 8.091 1.00 78.48 225 THR B N 1
ATOM 1469 C CA . THR A 1 195 ? -17.229 43.369 7.186 1.00 70.40 225 THR B CA 1
ATOM 1470 C C . THR A 1 195 ? -17.336 41.886 6.920 1.00 74.90 225 THR B C 1
ATOM 1471 O O . THR A 1 195 ? -17.080 41.430 5.799 1.00 77.92 225 THR B O 1
ATOM 1475 N N . GLU A 1 196 ? -17.698 41.113 7.933 1.00 72.70 226 GLU B N 1
ATOM 1476 C CA . GLU A 1 196 ? -17.745 39.681 7.750 1.00 73.27 226 GLU B CA 1
ATOM 1477 C C . GLU A 1 196 ? -19.108 39.201 7.301 1.00 69.68 226 GLU B C 1
ATOM 1478 O O . GLU A 1 196 ? -19.265 38.007 7.024 1.00 69.35 226 GLU B O 1
ATOM 1484 N N . LEU A 1 197 ? -20.077 40.109 7.219 1.00 66.26 227 LEU B N 1
ATOM 1485 C CA . LEU A 1 197 ? -21.450 39.743 6.919 1.00 65.74 227 LEU B CA 1
ATOM 1486 C C . LEU A 1 197 ? -21.529 38.961 5.615 1.00 68.71 227 LEU B C 1
ATOM 1487 O O . LEU A 1 197 ? -20.963 39.368 4.596 1.00 74.21 227 LEU B O 1
ATOM 1492 N N . GLN A 1 198 ? -22.213 37.821 5.657 1.00 65.17 228 GLN B N 1
ATOM 1493 C CA . GLN A 1 198 ? -22.576 37.071 4.463 1.00 66.56 228 GLN B CA 1
ATOM 1494 C C . GLN A 1 198 ? -24.082 37.011 4.239 1.00 68.43 228 GLN B C 1
ATOM 1495 O O . GLN A 1 198 ? -24.529 37.255 3.112 1.00 66.14 228 GLN B O 1
ATOM 1501 N N . HIS A 1 199 ? -24.868 36.598 5.241 1.00 64.71 229 HIS B N 1
ATOM 1502 C CA . HIS A 1 199 ? -26.323 36.497 5.137 1.00 61.30 229 HIS B CA 1
ATOM 1503 C C . HIS A 1 199 ? -27.002 37.743 5.698 1.00 60.70 229 HIS B C 1
ATOM 1504 O O . HIS A 1 199 ? -26.716 38.143 6.830 1.00 65.89 229 HIS B O 1
ATOM 1511 N N . MET A 1 200 ? -27.929 38.325 4.930 1.00 56.11 230 MET B N 1
ATOM 1512 C CA . MET A 1 200 ? -28.770 39.432 5.396 1.00 57.77 230 MET B CA 1
ATOM 1513 C C . MET A 1 200 ? -30.235 39.217 5.027 1.00 63.34 230 MET B C 1
ATOM 1514 O O . MET A 1 200 ? -30.592 39.275 3.845 1.00 68.62 230 MET B O 1
ATOM 1519 N N . GLU A 1 201 ? -31.101 39.015 6.022 1.00 59.18 231 GLU B N 1
ATOM 1520 C CA . GLU A 1 201 ? -32.529 38.858 5.766 1.00 60.13 231 GLU B CA 1
ATOM 1521 C C . GLU A 1 201 ? -33.341 39.891 6.549 1.00 63.13 231 GLU B C 1
ATOM 1522 O O . GLU A 1 201 ? -33.640 39.705 7.730 1.00 63.41 231 GLU B O 1
ATOM 1528 N N . ILE A 1 202 ? -33.754 40.945 5.854 1.00 63.55 232 ILE B N 1
ATOM 1529 C CA . ILE A 1 202 ? -34.560 42.037 6.387 1.00 58.84 232 ILE B CA 1
ATOM 1530 C C . ILE A 1 202 ? -35.996 42.086 5.862 1.00 64.66 232 ILE B C 1
ATOM 1531 O O . ILE A 1 202 ? -36.711 43.034 6.204 1.00 69.26 232 ILE B O 1
ATOM 1536 N N . GLY A 1 203 ? -36.431 41.189 4.980 1.00 64.91 233 GLY B N 1
ATOM 1537 C CA . GLY A 1 203 ? -37.701 41.481 4.315 1.00 60.08 233 GLY B CA 1
ATOM 1538 C C . GLY A 1 203 ? -38.986 41.509 5.128 1.00 62.52 233 GLY B C 1
ATOM 1539 O O . GLY A 1 203 ? -38.977 41.232 6.322 1.00 58.98 233 GLY B O 1
ATOM 1540 N N . TYR A 1 204 ? -40.109 41.810 4.489 1.00 67.92 234 TYR B N 1
ATOM 1541 C CA . TYR A 1 204 ? -41.429 41.646 5.106 1.00 68.90 234 TYR B CA 1
ATOM 1542 C C . TYR A 1 204 ? -41.565 42.579 6.314 1.00 71.45 234 TYR B C 1
ATOM 1543 O O . TYR A 1 204 ? -42.192 42.247 7.344 1.00 69.30 234 TYR B O 1
ATOM 1552 N N . ASN A 1 205 ? -40.947 43.757 6.170 1.00 64.97 235 ASN B N 1
ATOM 1553 C CA . ASN A 1 205 ? -41.138 44.925 7.008 1.00 63.20 235 ASN B CA 1
ATOM 1554 C C . ASN A 1 205 ? -41.769 46.034 6.165 1.00 67.66 235 ASN B C 1
ATOM 1555 O O . ASN A 1 205 ? -42.286 45.781 5.067 1.00 73.33 235 ASN B O 1
ATOM 1560 N N . HIS A 1 206 ? -41.868 47.234 6.739 1.00 67.87 236 HIS B N 1
ATOM 1561 C CA . HIS A 1 206 ? -42.308 48.439 6.024 1.00 69.50 236 HIS B CA 1
ATOM 1562 C C . HIS A 1 206 ? -41.272 49.552 6.184 1.00 70.51 236 HIS B C 1
ATOM 1563 O O . HIS A 1 206 ? -41.354 50.326 7.139 1.00 80.70 236 HIS B O 1
ATOM 1570 N N . PHE A 1 207 ? -40.414 49.752 5.192 1.00 68.38 237 PHE B N 1
ATOM 1571 C CA . PHE A 1 207 ? -39.261 50.636 5.299 1.00 64.33 237 PHE B CA 1
ATOM 1572 C C . PHE A 1 207 ? -39.498 51.931 4.517 1.00 70.64 237 PHE B C 1
ATOM 1573 O O . PHE A 1 207 ? -40.590 52.205 4.006 1.00 74.78 237 PHE B O 1
ATOM 1581 N N . ASN A 1 208 ? -38.456 52.740 4.416 1.00 69.12 238 ASN B N 1
ATOM 1582 C CA . ASN A 1 208 ? -38.539 54.006 3.714 1.00 65.81 238 ASN B CA 1
ATOM 1583 C C . ASN A 1 208 ? -37.270 54.192 2.897 1.00 69.72 238 ASN B C 1
ATOM 1584 O O . ASN A 1 208 ? -36.181 53.798 3.330 1.00 65.58 238 ASN B O 1
ATOM 1589 N N . GLY A 1 209 ? -37.414 54.759 1.695 1.00 74.71 239 GLY B N 1
ATOM 1590 C CA . GLY A 1 209 ? -36.242 55.024 0.872 1.00 72.36 239 GLY B CA 1
ATOM 1591 C C . GLY A 1 209 ? -35.724 53.789 0.151 1.00 65.69 239 GLY B C 1
ATOM 1592 O O . GLY A 1 209 ? -36.488 52.900 -0.218 1.00 65.54 239 GLY B O 1
ATOM 1593 N N . ASN A 1 210 ? -34.404 53.729 -0.024 1.00 62.08 240 ASN B N 1
ATOM 1594 C CA . ASN A 1 210 ? -33.788 52.795 -0.959 1.00 68.89 240 ASN B CA 1
ATOM 1595 C C . ASN A 1 210 ? -32.785 51.899 -0.258 1.00 64.42 240 ASN B C 1
ATOM 1596 O O . ASN A 1 210 ? -32.542 52.027 0.924 1.00 68.97 240 ASN B O 1
ATOM 1601 N N . ILE A 1 211 ? -32.192 50.992 -1.018 1.00 67.61 241 ILE B N 1
ATOM 1602 C CA . ILE A 1 211 ? -31.011 50.272 -0.575 1.00 64.22 241 ILE B CA 1
ATOM 1603 C C . ILE A 1 211 ? -29.894 51.296 -0.610 1.00 68.83 241 ILE B C 1
ATOM 1604 O O . ILE A 1 211 ? -29.670 51.930 -1.647 1.00 73.19 241 ILE B O 1
ATOM 1609 N N . PRO A 1 212 ? -29.205 51.525 0.488 1.00 70.09 242 PRO B N 1
ATOM 1610 C CA . PRO A 1 212 ? -28.125 52.513 0.469 1.00 74.87 242 PRO B CA 1
ATOM 1611 C C . PRO A 1 212 ? -26.929 52.021 -0.328 1.00 73.06 242 PRO B C 1
ATOM 1612 O O . PRO A 1 212 ? -26.578 50.835 -0.298 1.00 68.20 242 PRO B O 1
ATOM 1616 N N . SER A 1 213 ? -26.295 52.970 -1.037 1.00 77.16 243 SER B N 1
ATOM 1617 C CA . SER A 1 213 ? -25.138 52.659 -1.875 1.00 74.76 243 SER B CA 1
ATOM 1618 C C . SER A 1 213 ? -24.120 51.883 -1.088 1.00 74.52 243 SER B C 1
ATOM 1619 O O . SER A 1 213 ? -23.361 51.087 -1.647 1.00 71.54 243 SER B O 1
ATOM 1622 N N . GLU A 1 214 ? -24.108 52.107 0.225 1.00 79.91 244 GLU B N 1
ATOM 1623 C CA . GLU A 1 214 ? -23.038 51.639 1.078 1.00 74.82 244 GLU B CA 1
ATOM 1624 C C . GLU A 1 214 ? -23.115 50.144 1.291 1.00 72.81 244 GLU B C 1
ATOM 1625 O O . GLU A 1 214 ? -22.132 49.554 1.757 1.00 73.00 244 GLU B O 1
ATOM 1631 N N . PHE A 1 215 ? -24.250 49.513 0.960 1.00 71.36 245 PHE B N 1
ATOM 1632 C CA . PHE A 1 215 ? -24.296 48.069 1.132 1.00 69.39 245 PHE B CA 1
ATOM 1633 C C . PHE A 1 215 ? -23.347 47.396 0.158 1.00 71.29 245 PHE B C 1
ATOM 1634 O O . PHE A 1 215 ? -22.861 46.291 0.439 1.00 66.84 245 PHE B O 1
ATOM 1642 N N . ALA A 1 216 ? -23.023 48.088 -0.943 1.00 71.58 246 ALA B N 1
ATOM 1643 C CA . ALA A 1 216 ? -22.053 47.601 -1.915 1.00 70.98 246 ALA B CA 1
ATOM 1644 C C . ALA A 1 216 ? -20.740 47.224 -1.263 1.00 73.87 246 ALA B C 1
ATOM 1645 O O . ALA A 1 216 ? -19.979 46.422 -1.829 1.00 70.11 246 ALA B O 1
ATOM 1647 N N . LEU A 1 217 ? -20.465 47.801 -0.086 1.00 71.69 247 LEU B N 1
ATOM 1648 C CA . LEU A 1 217 ? -19.263 47.530 0.680 1.00 65.89 247 LEU B CA 1
ATOM 1649 C C . LEU A 1 217 ? -19.250 46.168 1.343 1.00 67.56 247 LEU B C 1
ATOM 1650 O O . LEU A 1 217 ? -18.189 45.781 1.841 1.00 67.46 247 LEU B O 1
ATOM 1655 N N . LEU A 1 218 ? -20.344 45.401 1.321 1.00 67.46 248 LEU B N 1
ATOM 1656 C CA . LEU A 1 218 ? -20.341 44.172 2.109 1.00 68.17 248 LEU B CA 1
ATOM 1657 C C . LEU A 1 218 ? -19.649 43.146 1.232 1.00 70.69 248 LEU B C 1
ATOM 1658 O O . LEU A 1 218 ? -20.271 42.445 0.437 1.00 70.88 248 LEU B O 1
ATOM 1663 N N . SER A 1 219 ? -18.358 42.990 1.475 1.00 74.09 249 SER B N 1
ATOM 1664 C CA . SER A 1 219 ? -17.510 42.274 0.543 1.00 65.89 249 SER B CA 1
ATOM 1665 C C . SER A 1 219 ? -17.926 40.820 0.459 1.00 69.29 249 SER B C 1
ATOM 1666 O O . SER A 1 219 ? -17.941 40.233 -0.629 1.00 70.81 249 SER B O 1
ATOM 1669 N N . ASN A 1 220 ? -18.291 40.232 1.597 1.00 72.22 250 ASN B N 1
ATOM 1670 C CA . ASN A 1 220 ? -18.536 38.805 1.670 1.00 71.82 250 ASN B CA 1
ATOM 1671 C C . ASN A 1 220 ? -20.004 38.438 1.613 1.00 71.34 250 ASN B C 1
ATOM 1672 O O . ASN A 1 220 ? -20.324 37.241 1.639 1.00 70.57 250 ASN B O 1
ATOM 1677 N N . LEU A 1 221 ? -20.888 39.424 1.492 1.00 67.64 251 LEU B N 1
ATOM 1678 C CA . LEU A 1 221 ? -22.315 39.154 1.398 1.00 68.89 251 LEU B CA 1
ATOM 1679 C C . LEU A 1 221 ? -22.595 38.102 0.327 1.00 68.51 251 LEU B C 1
ATOM 1680 O O . LEU A 1 221 ? -22.124 38.216 -0.803 1.00 69.54 251 LEU B O 1
ATOM 1685 N N . LYS A 1 222 ? -23.347 37.064 0.706 1.00 68.64 252 LYS B N 1
ATOM 1686 C CA . LYS A 1 222 ? -23.775 35.978 -0.171 1.00 64.25 252 LYS B CA 1
ATOM 1687 C C . LYS A 1 222 ? -25.273 36.031 -0.444 1.00 69.22 252 LYS B C 1
ATOM 1688 O O . LYS A 1 222 ? -25.688 35.936 -1.604 1.00 72.71 252 LYS B O 1
ATOM 1694 N N . TYR A 1 223 ? -26.096 36.041 0.610 1.00 65.48 253 TYR B N 1
ATOM 1695 C CA . TYR A 1 223 ? -27.555 36.075 0.534 1.00 59.80 253 TYR B CA 1
ATOM 1696 C C . TYR A 1 223 ? -27.975 37.490 0.878 1.00 60.04 253 TYR B C 1
ATOM 1697 O O . TYR A 1 223 ? -27.460 38.060 1.834 1.00 66.46 253 TYR B O 1
ATOM 1706 N N . PHE A 1 224 ? -28.831 38.092 0.067 1.00 58.44 254 PHE B N 1
ATOM 1707 C CA . PHE A 1 224 ? -29.387 39.406 0.390 1.00 59.90 254 PHE B CA 1
ATOM 1708 C C . PHE A 1 224 ? -30.875 39.375 0.064 1.00 65.60 254 PHE B C 1
ATOM 1709 O O . PHE A 1 224 ? -31.248 39.348 -1.117 1.00 63.39 254 PHE B O 1
ATOM 1717 N N . ASP A 1 225 ? -31.731 39.434 1.089 1.00 60.53 255 ASP B N 1
ATOM 1718 C CA . ASP A 1 225 ? -33.179 39.378 0.877 1.00 62.68 255 ASP B CA 1
ATOM 1719 C C . ASP A 1 225 ? -33.795 40.599 1.532 1.00 61.60 255 ASP B C 1
ATOM 1720 O O . ASP A 1 225 ? -33.744 40.725 2.759 1.00 65.60 255 ASP B O 1
ATOM 1725 N N . VAL A 1 226 ? -34.334 41.522 0.742 1.00 54.67 256 VAL B N 1
ATOM 1726 C CA . VAL A 1 226 ? -35.237 42.466 1.368 1.00 55.91 256 VAL B CA 1
ATOM 1727 C C . VAL A 1 226 ? -36.499 42.660 0.534 1.00 57.91 256 VAL B C 1
ATOM 1728 O O . VAL A 1 226 ? -36.599 43.608 -0.239 1.00 64.80 256 VAL B O 1
ATOM 1732 N N . SER A 1 227 ? -37.553 41.926 0.848 1.00 60.87 257 SER B N 1
ATOM 1733 C CA . SER A 1 227 ? -38.725 41.838 -0.025 1.00 60.95 257 SER B CA 1
ATOM 1734 C C . SER A 1 227 ? -39.968 42.254 0.736 1.00 68.35 257 SER B C 1
ATOM 1735 O O . SER A 1 227 ? -40.063 42.028 1.943 1.00 72.82 257 SER B O 1
ATOM 1738 N N . ASN A 1 228 ? -40.905 42.919 0.047 1.00 69.46 258 ASN B N 1
ATOM 1739 C CA . ASN A 1 228 ? -42.179 43.214 0.702 1.00 70.45 258 ASN B CA 1
ATOM 1740 C C . ASN A 1 228 ? -41.901 44.180 1.880 1.00 79.11 258 ASN B C 1
ATOM 1741 O O . ASN A 1 228 ? -42.765 44.418 2.743 1.00 87.54 258 ASN B O 1
ATOM 1746 N N . ALA A 1 229 ? -40.654 44.662 1.995 1.00 69.31 259 ALA B N 1
ATOM 1747 C CA . ALA A 1 229 ? -40.439 46.001 2.551 1.00 66.56 259 ALA B CA 1
ATOM 1748 C C . ALA A 1 229 ? -41.032 47.037 1.600 1.00 76.43 259 ALA B C 1
ATOM 1749 O O . ALA A 1 229 ? -41.372 46.739 0.445 1.00 78.45 259 ALA B O 1
ATOM 1751 N N . SER A 1 230 ? -41.222 48.253 2.087 1.00 64.96 260 SER B N 1
ATOM 1752 C CA . SER A 1 230 ? -41.745 49.237 1.158 1.00 66.04 260 SER B CA 1
ATOM 1753 C C . SER A 1 230 ? -40.620 50.005 0.424 1.00 66.25 260 SER B C 1
ATOM 1754 O O . SER A 1 230 ? -40.845 51.138 -0.011 1.00 71.62 260 SER B O 1
ATOM 1757 N N . LEU A 1 231 ? -39.405 49.445 0.353 1.00 61.81 261 LEU B N 1
ATOM 1758 C CA . LEU A 1 231 ? -38.296 50.076 -0.370 1.00 65.29 261 LEU B CA 1
ATOM 1759 C C . LEU A 1 231 ? -38.686 50.533 -1.775 1.00 73.29 261 LEU B C 1
ATOM 1760 O O . LEU A 1 231 ? -39.492 49.894 -2.450 1.00 78.49 261 LEU B O 1
ATOM 1765 N N . SER A 1 232 ? -38.110 51.654 -2.221 1.00 73.22 262 SER B N 1
ATOM 1766 C CA . SER A 1 232 ? -38.440 52.212 -3.529 1.00 68.26 262 SER B CA 1
ATOM 1767 C C . SER A 1 232 ? -37.183 52.843 -4.129 1.00 72.60 262 SER B C 1
ATOM 1768 O O . SER A 1 232 ? -36.069 52.652 -3.631 1.00 71.06 262 SER B O 1
ATOM 1771 N N . GLY A 1 233 ? -37.367 53.578 -5.241 1.00 78.69 263 GLY B N 1
ATOM 1772 C CA . GLY A 1 233 ? -36.294 54.353 -5.842 1.00 79.99 263 GLY B CA 1
ATOM 1773 C C . GLY A 1 233 ? -35.409 53.554 -6.784 1.00 77.78 263 GLY B C 1
ATOM 1774 O O . GLY A 1 233 ? -35.573 52.349 -6.983 1.00 76.27 263 GLY B O 1
ATOM 1775 N N . SER A 1 234 ? -34.438 54.254 -7.374 1.00 82.93 264 SER B N 1
ATOM 1776 C CA . SER A 1 234 ? -33.565 53.631 -8.364 1.00 74.95 264 SER B CA 1
ATOM 1777 C C . SER A 1 234 ? -32.673 52.596 -7.712 1.00 73.90 264 SER B C 1
ATOM 1778 O O . SER A 1 234 ? -32.231 52.748 -6.569 1.00 82.58 264 SER B O 1
ATOM 1781 N N . LEU A 1 235 ? -32.390 51.566 -8.461 1.00 71.51 265 LEU B N 1
ATOM 1782 C CA . LEU A 1 235 ? -31.769 50.381 -7.922 1.00 72.07 265 LEU B CA 1
ATOM 1783 C C . LEU A 1 235 ? -30.258 50.586 -7.894 1.00 71.92 265 LEU B C 1
ATOM 1784 O O . LEU A 1 235 ? -29.656 50.779 -8.951 1.00 77.73 265 LEU B O 1
ATOM 1789 N N . PRO A 1 236 ? -29.616 50.574 -6.727 1.00 75.19 266 PRO B N 1
ATOM 1790 C CA . PRO A 1 236 ? -28.215 51.013 -6.639 1.00 75.34 266 PRO B CA 1
ATOM 1791 C C . PRO A 1 236 ? -27.288 50.189 -7.515 1.00 78.23 266 PRO B C 1
ATOM 1792 O O . PRO A 1 236 ? -27.216 48.965 -7.392 1.00 76.44 266 PRO B O 1
ATOM 1796 N N . GLN A 1 237 ? -26.516 50.891 -8.350 1.00 80.60 267 GLN B N 1
ATOM 1797 C CA . GLN A 1 237 ? -25.628 50.254 -9.314 1.00 82.82 267 GLN B CA 1
ATOM 1798 C C . GLN A 1 237 ? -24.331 49.770 -8.690 1.00 82.63 267 GLN B C 1
ATOM 1799 O O . GLN A 1 237 ? -23.676 48.884 -9.255 1.00 79.95 267 GLN B O 1
ATOM 1805 N N . GLU A 1 238 ? -23.931 50.345 -7.558 1.00 80.14 268 GLU B N 1
ATOM 1806 C CA . GLU A 1 238 ? -22.698 49.906 -6.932 1.00 78.74 268 GLU B CA 1
ATOM 1807 C C . GLU A 1 238 ? -22.805 48.472 -6.456 1.00 77.87 268 GLU B C 1
ATOM 1808 O O . GLU A 1 238 ? -21.772 47.859 -6.172 1.00 79.87 268 GLU B O 1
ATOM 1814 N N . LEU A 1 239 ? -24.023 47.921 -6.393 1.00 74.74 269 LEU B N 1
ATOM 1815 C CA . LEU A 1 239 ? -24.206 46.567 -5.892 1.00 70.71 269 LEU B CA 1
ATOM 1816 C C . LEU A 1 239 ? -23.503 45.541 -6.759 1.00 74.63 269 LEU B C 1
ATOM 1817 O O . LEU A 1 239 ? -23.159 44.465 -6.257 1.00 71.94 269 LEU B O 1
ATOM 1822 N N . GLY A 1 240 ? -23.232 45.870 -8.032 1.00 78.29 270 GLY B N 1
ATOM 1823 C CA . GLY A 1 240 ? -22.527 44.960 -8.921 1.00 72.03 270 GLY B CA 1
ATOM 1824 C C . GLY A 1 240 ? -21.191 44.521 -8.368 1.00 81.77 270 GLY B C 1
ATOM 1825 O O . GLY A 1 240 ? -20.666 43.467 -8.756 1.00 80.61 270 GLY B O 1
ATOM 1826 N N . ASN A 1 241 ? -20.647 45.292 -7.431 1.00 87.45 271 ASN B N 1
ATOM 1827 C CA . ASN A 1 241 ? -19.366 44.998 -6.821 1.00 82.18 271 ASN B CA 1
ATOM 1828 C C . ASN A 1 241 ? -19.436 43.823 -5.856 1.00 77.73 271 ASN B C 1
ATOM 1829 O O . ASN A 1 241 ? -18.379 43.356 -5.412 1.00 78.05 271 ASN B O 1
ATOM 1834 N N . LEU A 1 242 ? -20.624 43.288 -5.558 1.00 71.85 272 LEU B N 1
ATOM 1835 C CA . LEU A 1 242 ? -20.699 42.231 -4.556 1.00 74.76 272 LEU B CA 1
ATOM 1836 C C . LEU A 1 242 ? -20.447 40.944 -5.316 1.00 76.20 272 LEU B C 1
ATOM 1837 O O . LEU A 1 242 ? -21.369 40.343 -5.877 1.00 75.85 272 LEU B O 1
ATOM 1842 N N . SER A 1 243 ? -19.202 40.471 -5.256 1.00 71.85 273 SER B N 1
ATOM 1843 C CA . SER A 1 243 ? -18.800 39.412 -6.163 1.00 77.95 273 SER B CA 1
ATOM 1844 C C . SER A 1 243 ? -19.078 38.040 -5.586 1.00 77.11 273 SER B C 1
ATOM 1845 O O . SER A 1 243 ? -19.017 37.044 -6.318 1.00 75.12 273 SER B O 1
ATOM 1848 N N . ASN A 1 244 ? -19.362 37.968 -4.295 1.00 75.24 274 ASN B N 1
ATOM 1849 C CA . ASN A 1 244 ? -19.705 36.703 -3.679 1.00 74.08 274 ASN B CA 1
ATOM 1850 C C . ASN A 1 244 ? -21.195 36.509 -3.547 1.00 72.99 274 ASN B C 1
ATOM 1851 O O . ASN A 1 244 ? -21.619 35.414 -3.152 1.00 70.46 274 ASN B O 1
ATOM 1856 N N . LEU A 1 245 ? -21.989 37.528 -3.915 1.00 68.59 275 LEU B N 1
ATOM 1857 C CA . LEU A 1 245 ? -23.437 37.439 -3.789 1.00 67.23 275 LEU B CA 1
ATOM 1858 C C . LEU A 1 245 ? -23.946 36.289 -4.649 1.00 71.13 275 LEU B C 1
ATOM 1859 O O . LEU A 1 245 ? -23.705 36.267 -5.862 1.00 77.33 275 LEU B O 1
ATOM 1864 N N . GLU A 1 246 ? -24.574 35.282 -4.024 1.00 66.56 276 GLU B N 1
ATOM 1865 C CA . GLU A 1 246 ? -25.299 34.289 -4.797 1.00 67.71 276 GLU B CA 1
ATOM 1866 C C . GLU A 1 246 ? -26.821 34.287 -4.659 1.00 68.90 276 GLU B C 1
ATOM 1867 O O . GLU A 1 246 ? -27.485 33.615 -5.455 1.00 68.11 276 GLU B O 1
ATOM 1873 N N . THR A 1 247 ? -27.417 35.039 -3.740 1.00 65.35 277 THR B N 1
ATOM 1874 C CA . THR A 1 247 ? -28.879 35.045 -3.659 1.00 63.42 277 THR B CA 1
ATOM 1875 C C . THR A 1 247 ? -29.346 36.477 -3.504 1.00 61.66 277 THR B C 1
ATOM 1876 O O . THR A 1 247 ? -28.971 37.134 -2.534 1.00 68.18 277 THR B O 1
ATOM 1880 N N . LEU A 1 248 ? -30.142 36.978 -4.439 1.00 56.02 278 LEU B N 1
ATOM 1881 C CA . LEU A 1 248 ? -30.564 38.369 -4.374 1.00 58.54 278 LEU B CA 1
ATOM 1882 C C . LEU A 1 248 ? -32.070 38.407 -4.550 1.00 60.22 278 LEU B C 1
ATOM 1883 O O . LEU A 1 248 ? -32.561 38.248 -5.668 1.00 63.20 278 LEU B O 1
ATOM 1888 N N . PHE A 1 249 ? -32.799 38.696 -3.473 1.00 61.14 279 PHE B N 1
ATOM 1889 C CA . PHE A 1 249 ? -34.257 38.785 -3.509 1.00 60.40 279 PHE B CA 1
ATOM 1890 C C . PHE A 1 249 ? -34.645 40.229 -3.213 1.00 60.13 279 PHE B C 1
ATOM 1891 O O . PHE A 1 249 ? -34.522 40.681 -2.076 1.00 63.20 279 PHE B O 1
ATOM 1899 N N . LEU A 1 250 ? -35.043 40.970 -4.244 1.00 55.92 280 LEU B N 1
ATOM 1900 C CA . LEU A 1 250 ? -35.580 42.322 -4.119 1.00 55.05 280 LEU B CA 1
ATOM 1901 C C . LEU A 1 250 ? -37.070 42.422 -4.420 1.00 62.12 280 LEU B C 1
ATOM 1902 O O . LEU A 1 250 ? -37.557 43.526 -4.683 1.00 64.02 280 LEU B O 1
ATOM 1907 N N . PHE A 1 251 ? -37.773 41.299 -4.529 1.00 64.98 281 PHE B N 1
ATOM 1908 C CA . PHE A 1 251 ? -39.113 41.290 -5.114 1.00 61.70 281 PHE B CA 1
ATOM 1909 C C . PHE A 1 251 ? -40.180 41.879 -4.198 1.00 62.01 281 PHE B C 1
ATOM 1910 O O . PHE A 1 251 ? -39.999 42.029 -2.991 1.00 65.24 281 PHE B O 1
ATOM 1918 N N . GLN A 1 252 ? -41.326 42.187 -4.805 1.00 63.91 282 GLN B N 1
ATOM 1919 C CA . GLN A 1 252 ? -42.462 42.809 -4.121 1.00 66.18 282 GLN B CA 1
ATOM 1920 C C . GLN A 1 252 ? -42.053 44.127 -3.456 1.00 68.36 282 GLN B C 1
ATOM 1921 O O . GLN A 1 252 ? -42.253 44.339 -2.267 1.00 74.15 282 GLN B O 1
ATOM 1927 N N . ASN A 1 253 ? -41.464 45.019 -4.249 1.00 70.85 283 ASN B N 1
ATOM 1928 C CA . ASN A 1 253 ? -41.046 46.341 -3.800 1.00 63.10 283 ASN B CA 1
ATOM 1929 C C . ASN A 1 253 ? -41.475 47.391 -4.811 1.00 67.77 283 ASN B C 1
ATOM 1930 O O . ASN A 1 253 ? -42.290 47.121 -5.701 1.00 68.52 283 ASN B O 1
ATOM 1935 N N . GLY A 1 254 ? -41.000 48.614 -4.641 1.00 68.72 284 GLY B N 1
ATOM 1936 C CA . GLY A 1 254 ? -41.318 49.670 -5.577 1.00 70.00 284 GLY B CA 1
ATOM 1937 C C . GLY A 1 254 ? -40.171 50.172 -6.431 1.00 68.60 284 GLY B C 1
ATOM 1938 O O . GLY A 1 254 ? -40.276 51.272 -6.992 1.00 69.08 284 GLY B O 1
ATOM 1939 N N . PHE A 1 255 ? -39.067 49.421 -6.506 1.00 64.97 285 PHE B N 1
ATOM 1940 C CA . PHE A 1 255 ? -37.905 49.898 -7.239 1.00 66.08 285 PHE B CA 1
ATOM 1941 C C . PHE A 1 255 ? -38.309 50.303 -8.657 1.00 73.63 285 PHE B C 1
ATOM 1942 O O . PHE A 1 255 ? -39.110 49.624 -9.310 1.00 73.37 285 PHE B O 1
ATOM 1950 N N . THR A 1 256 ? -37.778 51.443 -9.112 1.00 73.32 286 THR B N 1
ATOM 1951 C CA . THR A 1 256 ? -37.983 51.981 -10.452 1.00 67.64 286 THR B CA 1
ATOM 1952 C C . THR A 1 256 ? -36.641 52.106 -11.182 1.00 72.54 286 THR B C 1
ATOM 1953 O O . THR A 1 256 ? -35.589 51.680 -10.686 1.00 70.41 286 THR B O 1
ATOM 1957 N N . GLY A 1 257 ? -36.692 52.683 -12.394 1.00 75.76 287 GLY B N 1
ATOM 1958 C CA . GLY A 1 257 ? -35.494 52.829 -13.196 1.00 72.15 287 GLY B CA 1
ATOM 1959 C C . GLY A 1 257 ? -35.150 51.512 -13.855 1.00 69.04 287 GLY B C 1
ATOM 1960 O O . GLY A 1 257 ? -35.981 50.632 -13.948 1.00 74.71 287 GLY B O 1
ATOM 1961 N N . GLU A 1 258 ? -33.920 51.389 -14.336 1.00 69.70 288 GLU B N 1
ATOM 1962 C CA . GLU A 1 258 ? -33.501 50.195 -15.058 1.00 69.86 288 GLU B CA 1
ATOM 1963 C C . GLU A 1 258 ? -32.536 49.352 -14.227 1.00 70.29 288 GLU B C 1
ATOM 1964 O O . GLU A 1 258 ? -32.028 49.774 -13.186 1.00 77.95 288 GLU B O 1
ATOM 1970 N N . ILE A 1 259 ? -32.225 48.172 -14.754 1.00 67.85 289 ILE B N 1
ATOM 1971 C CA . ILE A 1 259 ? -31.320 47.215 -14.129 1.00 66.21 289 ILE B CA 1
ATOM 1972 C C . ILE A 1 259 ? -29.915 47.671 -14.484 1.00 71.35 289 ILE B C 1
ATOM 1973 O O . ILE A 1 259 ? -29.553 47.653 -15.662 1.00 77.24 289 ILE B O 1
ATOM 1978 N N . PRO A 1 260 ? -29.105 48.103 -13.533 1.00 74.44 290 PRO B N 1
ATOM 1979 C CA . PRO A 1 260 ? -27.755 48.555 -13.876 1.00 82.28 290 PRO B CA 1
ATOM 1980 C C . PRO A 1 260 ? -26.976 47.468 -14.604 1.00 77.66 290 PRO B C 1
ATOM 1981 O O . PRO A 1 260 ? -26.894 46.325 -14.139 1.00 73.13 290 PRO B O 1
ATOM 1985 N N . GLU A 1 261 ? -26.398 47.841 -15.759 1.00 78.79 291 GLU B N 1
ATOM 1986 C CA . GLU A 1 261 ? -25.577 46.892 -16.508 1.00 80.56 291 GLU B CA 1
ATOM 1987 C C . GLU A 1 261 ? -24.449 46.352 -15.650 1.00 78.87 291 GLU B C 1
ATOM 1988 O O . GLU A 1 261 ? -23.950 45.252 -15.905 1.00 76.97 291 GLU B O 1
ATOM 1994 N N . SER A 1 262 ? -24.091 47.069 -14.588 1.00 79.11 292 SER B N 1
ATOM 1995 C CA . SER A 1 262 ? -23.046 46.574 -13.713 1.00 76.32 292 SER B CA 1
ATOM 1996 C C . SER A 1 262 ? -23.400 45.234 -13.089 1.00 79.28 292 SER B C 1
ATOM 1997 O O . SER A 1 262 ? -22.490 44.514 -12.652 1.00 81.17 292 SER B O 1
ATOM 2000 N N . TYR A 1 263 ? -24.688 44.864 -13.055 1.00 77.88 293 TYR B N 1
ATOM 2001 C CA . TYR A 1 263 ? -25.044 43.621 -12.375 1.00 76.82 293 TYR B CA 1
ATOM 2002 C C . TYR A 1 263 ? -24.540 42.402 -13.112 1.00 76.71 293 TYR B C 1
ATOM 2003 O O . TYR A 1 263 ? -24.502 41.314 -12.526 1.00 75.01 293 TYR B O 1
ATOM 2012 N N . SER A 1 264 ? -24.091 42.575 -14.351 1.00 79.30 294 SER B N 1
ATOM 2013 C CA . SER A 1 264 ? -23.470 41.474 -15.061 1.00 77.80 294 SER B CA 1
ATOM 2014 C C . SER A 1 264 ? -22.189 41.014 -14.407 1.00 81.34 294 SER B C 1
ATOM 2015 O O . SER A 1 264 ? -21.596 40.041 -14.894 1.00 82.66 294 SER B O 1
ATOM 2018 N N . ASN A 1 265 ? -21.734 41.703 -13.360 1.00 77.84 295 ASN B N 1
ATOM 2019 C CA . ASN A 1 265 ? -20.549 41.308 -12.624 1.00 75.68 295 ASN B CA 1
ATOM 2020 C C . ASN A 1 265 ? -20.873 40.448 -11.412 1.00 75.63 295 ASN B C 1
ATOM 2021 O O . ASN A 1 265 ? -19.946 39.918 -10.779 1.00 75.52 295 ASN B O 1
ATOM 2026 N N . LEU A 1 266 ? -22.150 40.185 -11.130 1.00 73.14 296 LEU B N 1
ATOM 2027 C CA . LEU A 1 266 ? -22.397 39.419 -9.918 1.00 73.14 296 LEU B CA 1
ATOM 2028 C C . LEU A 1 266 ? -22.145 37.994 -10.358 1.00 74.87 296 LEU B C 1
ATOM 2029 O O . LEU A 1 266 ? -23.053 37.257 -10.740 1.00 77.07 296 LEU B O 1
ATOM 2034 N N . LYS A 1 267 ? -20.884 37.584 -10.198 1.00 72.05 297 LYS B N 1
ATOM 2035 C CA . LYS A 1 267 ? -20.423 36.395 -10.885 1.00 65.66 297 LYS B CA 1
ATOM 2036 C C . LYS A 1 267 ? -20.767 35.143 -10.106 1.00 74.33 297 LYS B C 1
ATOM 2037 O O . LYS A 1 267 ? -20.946 34.081 -10.706 1.00 75.21 297 LYS B O 1
ATOM 2043 N N . SER A 1 268 ? -20.884 35.243 -8.776 1.00 78.04 298 SER B N 1
ATOM 2044 C CA . SER A 1 268 ? -21.312 34.085 -8.007 1.00 77.56 298 SER B CA 1
ATOM 2045 C C . SER A 1 268 ? -22.821 33.872 -8.081 1.00 72.73 298 SER B C 1
ATOM 2046 O O . SER A 1 268 ? -23.297 32.790 -7.704 1.00 67.00 298 SER B O 1
ATOM 2049 N N . LEU A 1 269 ? -23.543 34.835 -8.668 1.00 67.28 299 LEU B N 1
ATOM 2050 C CA . LEU A 1 269 ? -24.998 34.909 -8.607 1.00 66.39 299 LEU B CA 1
ATOM 2051 C C . LEU A 1 269 ? -25.675 33.640 -9.112 1.00 67.33 299 LEU B C 1
ATOM 2052 O O . LEU A 1 269 ? -25.458 33.212 -10.247 1.00 73.17 299 LEU B O 1
ATOM 2057 N N . LYS A 1 270 ? -26.546 33.074 -8.274 1.00 67.79 300 LYS B N 1
ATOM 2058 C CA . LYS A 1 270 ? -27.308 31.863 -8.570 1.00 62.83 300 LYS B CA 1
ATOM 2059 C C . LYS A 1 270 ? -28.802 32.148 -8.694 1.00 66.78 300 LYS B C 1
ATOM 2060 O O . LYS A 1 270 ? -29.404 31.788 -9.709 1.00 69.25 300 LYS B O 1
ATOM 2066 N N . LEU A 1 271 ? -29.456 32.709 -7.672 1.00 62.23 301 LEU B N 1
ATOM 2067 C CA . LEU A 1 271 ? -30.870 33.062 -7.780 1.00 63.00 301 LEU B CA 1
ATOM 2068 C C . LEU A 1 271 ? -31.058 34.575 -7.826 1.00 63.99 301 LEU B C 1
ATOM 2069 O O . LEU A 1 271 ? -30.433 35.292 -7.047 1.00 66.66 301 LEU B O 1
ATOM 2074 N N . LEU A 1 272 ? -31.927 35.064 -8.721 1.00 58.00 302 LEU B N 1
ATOM 2075 C CA . LEU A 1 272 ? -32.222 36.496 -8.836 1.00 55.05 302 LEU B CA 1
ATOM 2076 C C . LEU A 1 272 ? -33.718 36.686 -9.040 1.00 58.67 302 LEU B C 1
ATOM 2077 O O . LEU A 1 272 ? -34.266 36.181 -10.023 1.00 62.27 302 LEU B O 1
ATOM 2082 N N . ASP A 1 273 ? -34.382 37.432 -8.149 1.00 55.99 303 ASP B N 1
ATOM 2083 C CA . ASP A 1 273 ? -35.833 37.639 -8.232 1.00 56.80 303 ASP B CA 1
ATOM 2084 C C . ASP A 1 273 ? -36.153 39.117 -8.024 1.00 57.69 303 ASP B C 1
ATOM 2085 O O . ASP A 1 273 ? -35.945 39.650 -6.931 1.00 61.64 303 ASP B O 1
ATOM 2090 N N . PHE A 1 274 ? -36.614 39.790 -9.079 1.00 55.41 304 PHE B N 1
ATOM 2091 C CA . PHE A 1 274 ? -37.087 41.174 -9.050 1.00 54.26 304 PHE B CA 1
ATOM 2092 C C . PHE A 1 274 ? -38.600 41.285 -9.183 1.00 59.85 304 PHE B C 1
ATOM 2093 O O . PHE A 1 274 ? -39.090 42.324 -9.636 1.00 62.22 304 PHE B O 1
ATOM 2101 N N . SER A 1 275 ? -39.335 40.200 -8.968 1.00 59.38 305 SER B N 1
ATOM 2102 C CA . SER A 1 275 ? -40.757 40.192 -9.286 1.00 58.70 305 SER B CA 1
ATOM 2103 C C . SER A 1 275 ? -41.479 41.393 -8.696 1.00 59.49 305 SER B C 1
ATOM 2104 O O . SER A 1 275 ? -41.187 41.853 -7.597 1.00 64.71 305 SER B O 1
ATOM 2107 N N . SER A 1 276 ? -42.428 41.895 -9.446 1.00 62.88 306 SER B N 1
ATOM 2108 C CA . SER A 1 276 ? -43.464 42.748 -8.911 1.00 63.37 306 SER B CA 1
ATOM 2109 C C . SER A 1 276 ? -42.867 44.024 -8.308 1.00 67.69 306 SER B C 1
ATOM 2110 O O . SER A 1 276 ? -43.094 44.362 -7.146 1.00 70.05 306 SER B O 1
ATOM 2113 N N . ASN A 1 277 ? -42.049 44.705 -9.118 1.00 66.21 307 ASN B N 1
ATOM 2114 C CA . ASN A 1 277 ? -41.638 46.108 -9.003 1.00 68.44 307 ASN B CA 1
ATOM 2115 C C . ASN A 1 277 ? -42.185 46.879 -10.210 1.00 72.07 307 ASN B C 1
ATOM 2116 O O . ASN A 1 277 ? -43.029 46.354 -10.948 1.00 76.08 307 ASN B O 1
ATOM 2121 N N . GLN A 1 278 ? -41.781 48.152 -10.377 1.00 68.13 308 GLN B N 1
ATOM 2122 C CA . GLN A 1 278 ? -41.889 48.776 -11.708 1.00 82.03 308 GLN B CA 1
ATOM 2123 C C . GLN A 1 278 ? -40.493 49.144 -12.204 1.00 79.07 308 GLN B C 1
ATOM 2124 O O . GLN A 1 278 ? -40.053 50.283 -12.076 1.00 84.05 308 GLN B O 1
ATOM 2130 N N . LEU A 1 279 ? -39.892 48.228 -12.947 1.00 76.22 309 LEU B N 1
ATOM 2131 C CA . LEU A 1 279 ? -38.461 48.206 -13.197 1.00 70.33 309 LEU B CA 1
ATOM 2132 C C . LEU A 1 279 ? -38.077 48.615 -14.622 1.00 81.63 309 LEU B C 1
ATOM 2133 O O . LEU A 1 279 ? -36.977 48.272 -15.066 1.00 91.15 309 LEU B O 1
ATOM 2138 N N . SER A 1 280 ? -38.955 49.295 -15.369 1.00 84.10 310 SER B N 1
ATOM 2139 C CA . SER A 1 280 ? -38.846 49.413 -16.837 1.00 86.66 310 SER B CA 1
ATOM 2140 C C . SER A 1 280 ? -37.418 49.640 -17.347 1.00 80.62 310 SER B C 1
ATOM 2141 O O . SER A 1 280 ? -36.640 50.396 -16.769 1.00 82.62 310 SER B O 1
ATOM 2144 N N . GLY A 1 281 ? -37.093 48.979 -18.449 1.00 80.42 311 GLY B N 1
ATOM 2145 C CA . GLY A 1 281 ? -35.742 48.879 -18.990 1.00 79.87 311 GLY B CA 1
ATOM 2146 C C . GLY A 1 281 ? -35.691 47.685 -19.929 1.00 72.50 311 GLY B C 1
ATOM 2147 O O . GLY A 1 281 ? -36.712 47.273 -20.467 1.00 77.97 311 GLY B O 1
ATOM 2148 N N . SER A 1 282 ? -34.494 47.127 -20.105 1.00 63.79 312 SER B N 1
ATOM 2149 C CA . SER A 1 282 ? -34.376 45.783 -20.664 1.00 72.58 312 SER B CA 1
ATOM 2150 C C . SER A 1 282 ? -33.295 45.004 -19.923 1.00 66.61 312 SER B C 1
ATOM 2151 O O . SER A 1 282 ? -32.474 45.564 -19.200 1.00 74.14 312 SER B O 1
ATOM 2154 N N . ILE A 1 283 ? -33.308 43.691 -20.099 1.00 63.64 313 ILE B N 1
ATOM 2155 C CA . ILE A 1 283 ? -32.343 42.805 -19.459 1.00 65.08 313 ILE B CA 1
ATOM 2156 C C . ILE A 1 283 ? -30.951 43.143 -19.978 1.00 70.95 313 ILE B C 1
ATOM 2157 O O . ILE A 1 283 ? -30.743 43.139 -21.193 1.00 74.24 313 ILE B O 1
ATOM 2162 N N . PRO A 1 284 ? -29.987 43.468 -19.121 1.00 74.73 314 PRO B N 1
ATOM 2163 C CA . PRO A 1 284 ? -28.616 43.673 -19.599 1.00 75.88 314 PRO B CA 1
ATOM 2164 C C . PRO A 1 284 ? -28.118 42.511 -20.437 1.00 75.04 314 PRO B C 1
ATOM 2165 O O . PRO A 1 284 ? -28.176 41.354 -20.028 1.00 74.25 314 PRO B O 1
ATOM 2169 N N . SER A 1 285 ? -27.604 42.840 -21.619 1.00 83.84 315 SER B N 1
ATOM 2170 C CA . SER A 1 285 ? -26.960 41.834 -22.449 1.00 84.87 315 SER B CA 1
ATOM 2171 C C . SER A 1 285 ? -25.823 41.158 -21.703 1.00 81.91 315 SER B C 1
ATOM 2172 O O . SER A 1 285 ? -25.448 40.028 -22.041 1.00 79.30 315 SER B O 1
ATOM 2175 N N . GLY A 1 286 ? -25.284 41.823 -20.681 1.00 79.31 316 GLY B N 1
ATOM 2176 C CA . GLY A 1 286 ? -24.228 41.238 -19.894 1.00 81.65 316 GLY B CA 1
ATOM 2177 C C . GLY A 1 286 ? -24.649 40.027 -19.092 1.00 81.95 316 GLY B C 1
ATOM 2178 O O . GLY A 1 286 ? -23.784 39.310 -18.577 1.00 76.52 316 GLY B O 1
ATOM 2179 N N . PHE A 1 287 ? -25.951 39.776 -18.979 1.00 82.14 317 PHE B N 1
ATOM 2180 C CA . PHE A 1 287 ? -26.396 38.661 -18.160 1.00 75.11 317 PHE B CA 1
ATOM 2181 C C . PHE A 1 287 ? -26.000 37.310 -18.740 1.00 78.61 317 PHE B C 1
ATOM 2182 O O . PHE A 1 287 ? -26.063 36.320 -18.010 1.00 78.26 317 PHE B O 1
ATOM 2190 N N . SER A 1 288 ? -25.570 37.255 -20.012 1.00 83.67 318 SER B N 1
ATOM 2191 C CA . SER A 1 288 ? -25.007 36.032 -20.589 1.00 76.53 318 SER B CA 1
ATOM 2192 C C . SER A 1 288 ? -23.930 35.448 -19.682 1.00 79.30 318 SER B C 1
ATOM 2193 O O . SER A 1 288 ? -23.731 34.226 -19.653 1.00 76.00 318 SER B O 1
ATOM 2196 N N . THR A 1 289 ? -23.237 36.311 -18.924 1.00 80.06 319 THR B N 1
ATOM 2197 C CA . THR A 1 289 ? -21.992 35.970 -18.251 1.00 82.69 319 THR B CA 1
ATOM 2198 C C . THR A 1 289 ? -22.184 35.394 -16.854 1.00 79.16 319 THR B C 1
ATOM 2199 O O . THR A 1 289 ? -21.186 35.064 -16.203 1.00 75.24 319 THR B O 1
ATOM 2203 N N . LEU A 1 290 ? -23.420 35.223 -16.386 1.00 78.16 320 LEU B N 1
ATOM 2204 C CA . LEU A 1 290 ? -23.634 34.699 -15.040 1.00 74.34 320 LEU B CA 1
ATOM 2205 C C . LEU A 1 290 ? -23.721 33.191 -15.174 1.00 72.93 320 LEU B C 1
ATOM 2206 O O . LEU A 1 290 ? -24.802 32.634 -15.354 1.00 73.50 320 LEU B O 1
ATOM 2211 N N . LYS A 1 291 ? -22.604 32.514 -14.948 1.00 71.10 321 LYS B N 1
ATOM 2212 C CA . LYS A 1 291 ? -22.538 31.129 -15.386 1.00 72.18 321 LYS B CA 1
ATOM 2213 C C . LYS A 1 291 ? -23.212 30.212 -14.388 1.00 74.98 321 LYS B C 1
ATOM 2214 O O . LYS A 1 291 ? -23.678 29.128 -14.754 1.00 70.43 321 LYS B O 1
ATOM 2220 N N . ASN A 1 292 ? -23.273 30.638 -13.127 1.00 79.00 322 ASN B N 1
ATOM 2221 C CA . ASN A 1 292 ? -23.892 29.854 -12.074 1.00 71.54 322 ASN B CA 1
ATOM 2222 C C . ASN A 1 292 ? -25.379 30.137 -11.912 1.00 70.31 322 ASN B C 1
ATOM 2223 O O . ASN A 1 292 ? -26.042 29.416 -11.151 1.00 64.58 322 ASN B O 1
ATOM 2228 N N . LEU A 1 293 ? -25.919 31.114 -12.660 1.00 68.33 323 LEU B N 1
ATOM 2229 C CA . LEU A 1 293 ? -27.313 31.536 -12.536 1.00 63.53 323 LEU B CA 1
ATOM 2230 C C . LEU A 1 293 ? -28.287 30.375 -12.733 1.00 65.59 323 LEU B C 1
ATOM 2231 O O . LEU A 1 293 ? -28.161 29.584 -13.670 1.00 72.45 323 LEU B O 1
ATOM 2236 N N . THR A 1 294 ? -29.295 30.309 -11.866 1.00 69.36 324 THR B N 1
ATOM 2237 C CA . THR A 1 294 ? -30.257 29.213 -11.794 1.00 66.55 324 THR B CA 1
ATOM 2238 C C . THR A 1 294 ? -31.686 29.719 -11.885 1.00 68.30 324 THR B C 1
ATOM 2239 O O . THR A 1 294 ? -32.456 29.268 -12.743 1.00 69.57 324 THR B O 1
ATOM 2243 N N . TRP A 1 295 ? -32.070 30.584 -10.960 1.00 63.83 325 TRP B N 1
ATOM 2244 C CA . TRP A 1 295 ? -33.374 31.222 -10.927 1.00 61.91 325 TRP B CA 1
ATOM 2245 C C . TRP A 1 295 ? -33.228 32.610 -11.529 1.00 62.08 325 TRP B C 1
ATOM 2246 O O . TRP A 1 295 ? -32.393 33.392 -11.061 1.00 65.63 325 TRP B O 1
ATOM 2257 N N . LEU A 1 296 ? -34.015 32.924 -12.559 1.00 54.57 326 LEU B N 1
ATOM 2258 C CA . LEU A 1 296 ? -34.123 34.304 -13.026 1.00 55.50 326 LEU B CA 1
ATOM 2259 C C . LEU A 1 296 ? -35.602 34.672 -13.143 1.00 61.88 326 LEU B C 1
ATOM 2260 O O . LEU A 1 296 ? -36.309 34.124 -13.998 1.00 62.17 326 LEU B O 1
ATOM 2265 N N . SER A 1 297 ? -36.070 35.599 -12.280 1.00 59.18 327 SER B N 1
ATOM 2266 C CA . SER A 1 297 ? -37.486 35.972 -12.181 1.00 58.90 327 SER B CA 1
ATOM 2267 C C . SER A 1 297 ? -37.600 37.491 -12.237 1.00 57.30 327 SER B C 1
ATOM 2268 O O . SER A 1 297 ? -37.056 38.173 -11.373 1.00 62.17 327 SER B O 1
ATOM 2271 N N . LEU A 1 298 ? -38.178 38.014 -13.322 1.00 55.97 328 LEU B N 1
ATOM 2272 C CA . LEU A 1 298 ? -38.462 39.428 -13.565 1.00 51.14 328 LEU B CA 1
ATOM 2273 C C . LEU A 1 298 ? -39.955 39.762 -13.622 1.00 58.31 328 LEU B C 1
ATOM 2274 O O . LEU A 1 298 ? -40.318 40.752 -14.257 1.00 59.53 328 LEU B O 1
ATOM 2279 N N . ILE A 1 299 ? -40.831 38.899 -13.105 1.00 61.35 329 ILE B N 1
ATOM 2280 C CA . ILE A 1 299 ? -42.293 39.007 -13.266 1.00 61.92 329 ILE B CA 1
ATOM 2281 C C . ILE A 1 299 ? -42.864 40.384 -12.951 1.00 58.53 329 ILE B C 1
ATOM 2282 O O . ILE A 1 299 ? -42.304 41.133 -12.164 1.00 63.63 329 ILE B O 1
ATOM 2287 N N . SER A 1 300 ? -43.948 40.749 -13.615 1.00 59.55 330 SER B N 1
ATOM 2288 C CA . SER A 1 300 ? -44.762 41.907 -13.261 1.00 62.20 330 SER B CA 1
ATOM 2289 C C . SER A 1 300 ? -43.948 43.179 -13.033 1.00 68.65 330 SER B C 1
ATOM 2290 O O . SER A 1 300 ? -44.162 43.932 -12.077 1.00 71.54 330 SER B O 1
ATOM 2293 N N . ASN A 1 301 ? -43.051 43.452 -13.962 1.00 72.43 331 ASN B N 1
ATOM 2294 C CA . ASN A 1 301 ? -42.397 44.745 -14.063 1.00 73.34 331 ASN B CA 1
ATOM 2295 C C . ASN A 1 301 ? -42.867 45.456 -15.334 1.00 78.80 331 ASN B C 1
ATOM 2296 O O . ASN A 1 301 ? -43.860 45.052 -15.966 1.00 78.18 331 ASN B O 1
ATOM 2301 N N . ASN A 1 302 ? -42.242 46.598 -15.635 1.00 79.71 332 ASN B N 1
ATOM 2302 C CA . ASN A 1 302 ? -42.485 47.318 -16.880 1.00 80.40 332 ASN B CA 1
ATOM 2303 C C . ASN A 1 302 ? -41.400 47.124 -17.929 1.00 77.00 332 ASN B C 1
ATOM 2304 O O . ASN A 1 302 ? -41.379 47.875 -18.905 1.00 80.07 332 ASN B O 1
ATOM 2309 N N . LEU A 1 303 ? -40.479 46.177 -17.724 1.00 75.14 333 LEU B N 1
ATOM 2310 C CA . LEU A 1 303 ? -39.395 45.893 -18.673 1.00 75.38 333 LEU B CA 1
ATOM 2311 C C . LEU A 1 303 ? -39.894 45.688 -20.103 1.00 80.37 333 LEU B C 1
ATOM 2312 O O . LEU A 1 303 ? -40.898 45.013 -20.336 1.00 80.94 333 LEU B O 1
ATOM 2317 N N . SER A 1 304 ? -39.180 46.283 -21.064 1.00 83.36 334 SER B N 1
ATOM 2318 C CA . SER A 1 304 ? -39.427 46.097 -22.493 1.00 78.61 334 SER B CA 1
ATOM 2319 C C . SER A 1 304 ? -38.091 45.955 -23.209 1.00 81.96 334 SER B C 1
ATOM 2320 O O . SER A 1 304 ? -37.306 46.904 -23.269 1.00 90.82 334 SER B O 1
ATOM 2323 N N . GLY A 1 305 ? -37.865 44.811 -23.814 1.00 84.09 335 GLY B N 1
ATOM 2324 C CA . GLY A 1 305 ? -36.596 44.556 -24.443 1.00 81.60 335 GLY B CA 1
ATOM 2325 C C . GLY A 1 305 ? -36.675 43.369 -25.369 1.00 76.60 335 GLY B C 1
ATOM 2326 O O . GLY A 1 305 ? -37.755 42.956 -25.788 1.00 75.87 335 GLY B O 1
ATOM 2327 N N . GLU A 1 306 ? -35.503 42.856 -25.710 1.00 78.74 336 GLU B N 1
ATOM 2328 C CA . GLU A 1 306 ? -35.323 41.590 -26.401 1.00 76.39 336 GLU B CA 1
ATOM 2329 C C . GLU A 1 306 ? -34.485 40.720 -25.471 1.00 77.56 336 GLU B C 1
ATOM 2330 O O . GLU A 1 306 ? -33.484 41.199 -24.927 1.00 81.40 336 GLU B O 1
ATOM 2336 N N . VAL A 1 307 ? -34.890 39.480 -25.228 1.00 72.81 337 VAL B N 1
ATOM 2337 C CA . VAL A 1 307 ? -34.078 38.713 -24.264 1.00 72.47 337 VAL B CA 1
ATOM 2338 C C . VAL A 1 307 ? -32.712 38.456 -24.884 1.00 75.29 337 VAL B C 1
ATOM 2339 O O . VAL A 1 307 ? -32.635 37.995 -26.036 1.00 73.94 337 VAL B O 1
ATOM 2343 N N . PRO A 1 308 ? -31.623 38.784 -24.206 1.00 76.48 338 PRO B N 1
ATOM 2344 C CA . PRO A 1 308 ? -30.302 38.478 -24.756 1.00 80.20 338 PRO B CA 1
ATOM 2345 C C . PRO A 1 308 ? -30.165 37.001 -25.101 1.00 83.38 338 PRO B C 1
ATOM 2346 O O . PRO A 1 308 ? -30.567 36.126 -24.330 1.00 84.02 338 PRO B O 1
ATOM 2350 N N . GLU A 1 309 ? -29.632 36.730 -26.297 1.00 83.00 339 GLU B N 1
ATOM 2351 C CA . GLU A 1 309 ? -29.554 35.353 -26.760 1.00 84.34 339 GLU B CA 1
ATOM 2352 C C . GLU A 1 309 ? -28.711 34.516 -25.816 1.00 84.40 339 GLU B C 1
ATOM 2353 O O . GLU A 1 309 ? -28.986 33.326 -25.626 1.00 86.92 339 GLU B O 1
ATOM 2359 N N . GLY A 1 310 ? -27.715 35.125 -25.176 1.00 81.46 340 GLY B N 1
ATOM 2360 C CA . GLY A 1 310 ? -26.832 34.356 -24.316 1.00 88.05 340 GLY B CA 1
ATOM 2361 C C . GLY A 1 310 ? -27.533 33.612 -23.194 1.00 83.09 340 GLY B C 1
ATOM 2362 O O . GLY A 1 310 ? -26.967 32.653 -22.649 1.00 78.65 340 GLY B O 1
ATOM 2363 N N . ILE A 1 311 ? -28.751 34.035 -22.833 1.00 82.50 341 ILE B N 1
ATOM 2364 C CA . ILE A 1 311 ? -29.489 33.361 -21.769 1.00 80.50 341 ILE B CA 1
ATOM 2365 C C . ILE A 1 311 ? -29.829 31.937 -22.176 1.00 85.11 341 ILE B C 1
ATOM 2366 O O . ILE A 1 311 ? -29.842 31.028 -21.327 1.00 84.52 341 ILE B O 1
ATOM 2371 N N . GLY A 1 312 ? -30.073 31.710 -23.477 1.00 81.06 342 GLY B N 1
ATOM 2372 C CA . GLY A 1 312 ? -30.221 30.365 -24.008 1.00 78.36 342 GLY B CA 1
ATOM 2373 C C . GLY A 1 312 ? -29.033 29.464 -23.748 1.00 78.92 342 GLY B C 1
ATOM 2374 O O . GLY A 1 312 ? -29.194 28.240 -23.701 1.00 78.90 342 GLY B O 1
ATOM 2375 N N . GLU A 1 313 ? -27.842 30.038 -23.596 1.00 78.50 343 GLU B N 1
ATOM 2376 C CA . GLU A 1 313 ? -26.628 29.289 -23.318 1.00 81.43 343 GLU B CA 1
ATOM 2377 C C . GLU A 1 313 ? -26.222 29.292 -21.849 1.00 82.40 343 GLU B C 1
ATOM 2378 O O . GLU A 1 313 ? -25.154 28.756 -21.520 1.00 79.27 343 GLU B O 1
ATOM 2384 N N . LEU A 1 314 ? -27.007 29.912 -20.970 1.00 80.84 344 LEU B N 1
ATOM 2385 C CA . LEU A 1 314 ? -26.706 29.828 -19.549 1.00 73.42 344 LEU B CA 1
ATOM 2386 C C . LEU A 1 314 ? -26.715 28.360 -19.130 1.00 73.57 344 LEU B C 1
ATOM 2387 O O . LEU A 1 314 ? -27.768 27.695 -19.234 1.00 72.34 344 LEU B O 1
ATOM 2392 N N . PRO A 1 315 ? -25.581 27.816 -18.673 1.00 66.78 345 PRO B N 1
ATOM 2393 C CA . PRO A 1 315 ? -25.517 26.376 -18.356 1.00 64.97 345 PRO B CA 1
ATOM 2394 C C . PRO A 1 315 ? -26.443 25.918 -17.258 1.00 73.16 345 PRO B C 1
ATOM 2395 O O . PRO A 1 315 ? -27.002 24.816 -17.370 1.00 75.70 345 PRO B O 1
ATOM 2399 N N . GLU A 1 316 ? -26.572 26.688 -16.169 1.00 74.04 346 GLU B N 1
ATOM 2400 C CA . GLU A 1 316 ? -27.246 26.205 -14.971 1.00 69.95 346 GLU B CA 1
ATOM 2401 C C . GLU A 1 316 ? -28.681 26.693 -14.811 1.00 72.35 346 GLU B C 1
ATOM 2402 O O . GLU A 1 316 ? -29.340 26.316 -13.831 1.00 71.38 346 GLU B O 1
ATOM 2408 N N . LEU A 1 317 ? -29.200 27.457 -15.775 1.00 69.77 347 LEU B N 1
ATOM 2409 C CA . LEU A 1 317 ? -30.522 28.064 -15.663 1.00 69.99 347 LEU B CA 1
ATOM 2410 C C . LEU A 1 317 ? -31.617 26.996 -15.670 1.00 72.32 347 LEU B C 1
ATOM 2411 O O . LEU A 1 317 ? -31.756 26.245 -16.641 1.00 70.81 347 LEU B O 1
ATOM 2416 N N . THR A 1 318 ? -32.439 26.976 -14.614 1.00 73.20 348 THR B N 1
ATOM 2417 C CA . THR A 1 318 ? -33.524 26.008 -14.463 1.00 72.51 348 THR B CA 1
ATOM 2418 C C . THR A 1 318 ? -34.896 26.663 -14.542 1.00 71.10 348 THR B C 1
ATOM 2419 O O . THR A 1 318 ? -35.778 26.145 -15.233 1.00 71.38 348 THR B O 1
ATOM 2423 N N . THR A 1 319 ? -35.170 27.681 -13.737 1.00 68.20 349 THR B N 1
ATOM 2424 C CA . THR A 1 319 ? -36.442 28.382 -13.856 1.00 72.61 349 THR B CA 1
ATOM 2425 C C . THR A 1 319 ? -36.204 29.758 -14.481 1.00 66.95 349 THR B C 1
ATOM 2426 O O . THR A 1 319 ? -35.180 30.399 -14.221 1.00 65.45 349 THR B O 1
ATOM 2430 N N . LEU A 1 320 ? -37.120 30.173 -15.362 1.00 66.01 350 LEU B N 1
ATOM 2431 C CA . LEU A 1 320 ? -37.067 31.480 -16.021 1.00 65.37 350 LEU B CA 1
ATOM 2432 C C . LEU A 1 320 ? -38.473 32.058 -16.023 1.00 65.92 350 LEU B C 1
ATOM 2433 O O . LEU A 1 320 ? -39.351 31.505 -16.690 1.00 66.31 350 LEU B O 1
ATOM 2438 N N . PHE A 1 321 ? -38.697 33.170 -15.313 1.00 62.72 351 PHE B N 1
ATOM 2439 C CA . PHE A 1 321 ? -40.025 33.777 -15.239 1.00 61.43 351 PHE B CA 1
ATOM 2440 C C . PHE A 1 321 ? -39.943 35.208 -15.757 1.00 59.54 351 PHE B C 1
ATOM 2441 O O . PHE A 1 321 ? -39.352 36.067 -15.106 1.00 61.19 351 PHE B O 1
ATOM 2449 N N . LEU A 1 322 ? -40.480 35.457 -16.947 1.00 60.81 352 LEU B N 1
ATOM 2450 C CA . LEU A 1 322 ? -40.498 36.785 -17.552 1.00 56.02 352 LEU B CA 1
ATOM 2451 C C . LEU A 1 322 ? -41.880 37.421 -17.644 1.00 59.65 352 LEU B C 1
ATOM 2452 O O . LEU A 1 322 ? -41.999 38.488 -18.253 1.00 63.66 352 LEU B O 1
ATOM 2457 N N . TRP A 1 323 ? -42.930 36.790 -17.123 1.00 56.15 353 TRP B N 1
ATOM 2458 C CA . TRP A 1 323 ? -44.275 37.171 -17.547 1.00 62.22 353 TRP B CA 1
ATOM 2459 C C . TRP A 1 323 ? -44.734 38.540 -17.027 1.00 63.99 353 TRP B C 1
ATOM 2460 O O . TRP A 1 323 ? -44.170 39.123 -16.106 1.00 65.95 353 TRP B O 1
ATOM 2471 N N . ASN A 1 324 ? -45.765 39.059 -17.680 1.00 66.45 354 ASN B N 1
ATOM 2472 C CA . ASN A 1 324 ? -46.445 40.316 -17.373 1.00 67.92 354 ASN B CA 1
ATOM 2473 C C . ASN A 1 324 ? -45.562 41.555 -17.535 1.00 74.12 354 ASN B C 1
ATOM 2474 O O . ASN A 1 324 ? -45.883 42.636 -17.012 1.00 75.38 354 ASN B O 1
ATOM 2479 N N . ASN A 1 325 ? -44.494 41.433 -18.321 1.00 74.51 355 ASN B N 1
ATOM 2480 C CA . ASN A 1 325 ? -43.801 42.574 -18.900 1.00 72.36 355 ASN B CA 1
ATOM 2481 C C . ASN A 1 325 ? -44.316 42.822 -20.314 1.00 75.46 355 ASN B C 1
ATOM 2482 O O . ASN A 1 325 ? -45.406 42.367 -20.688 1.00 73.75 355 ASN B O 1
ATOM 2487 N N . ASN A 1 326 ? -43.607 43.684 -21.076 1.00 79.42 356 ASN B N 1
ATOM 2488 C CA . ASN A 1 326 ? -43.788 43.722 -22.530 1.00 76.78 356 ASN B CA 1
ATOM 2489 C C . ASN A 1 326 ? -42.438 43.518 -23.215 1.00 71.99 356 ASN B C 1
ATOM 2490 O O . ASN A 1 326 ? -41.904 44.452 -23.790 1.00 75.48 356 ASN B O 1
ATOM 2495 N N . PHE A 1 327 ? -42.001 42.268 -23.332 1.00 73.68 357 PHE B N 1
ATOM 2496 C CA . PHE A 1 327 ? -40.806 41.893 -24.075 1.00 70.10 357 PHE B CA 1
ATOM 2497 C C . PHE A 1 327 ? -41.177 41.704 -25.539 1.00 73.28 357 PHE B C 1
ATOM 2498 O O . PHE A 1 327 ? -42.336 41.456 -25.878 1.00 74.99 357 PHE B O 1
ATOM 2506 N N . THR A 1 328 ? -40.186 41.823 -26.417 1.00 76.62 358 THR B N 1
ATOM 2507 C CA . THR A 1 328 ? -40.416 41.601 -27.839 1.00 70.73 358 THR B CA 1
ATOM 2508 C C . THR A 1 328 ? -39.269 40.789 -28.427 1.00 74.89 358 THR B C 1
ATOM 2509 O O . THR A 1 328 ? -38.315 40.399 -27.730 1.00 73.38 358 THR B O 1
ATOM 2513 N N . GLY A 1 329 ? -39.371 40.531 -29.732 1.00 74.37 359 GLY B N 1
ATOM 2514 C CA . GLY A 1 329 ? -38.398 39.654 -30.337 1.00 72.81 359 GLY B CA 1
ATOM 2515 C C . GLY A 1 329 ? -38.741 38.203 -30.050 1.00 71.51 359 GLY B C 1
ATOM 2516 O O . GLY A 1 329 ? -39.901 37.839 -29.815 1.00 70.69 359 GLY B O 1
ATOM 2517 N N . VAL A 1 330 ? -37.707 37.363 -30.052 1.00 71.73 360 VAL B N 1
ATOM 2518 C CA . VAL A 1 330 ? -37.884 35.919 -29.979 1.00 70.31 360 VAL B CA 1
ATOM 2519 C C . VAL A 1 330 ? -37.110 35.362 -28.793 1.00 73.52 360 VAL B C 1
ATOM 2520 O O . VAL A 1 330 ? -36.186 35.990 -28.257 1.00 73.31 360 VAL B O 1
ATOM 2524 N N . LEU A 1 331 ? -37.535 34.182 -28.359 1.00 70.89 361 LEU B N 1
ATOM 2525 C CA . LEU A 1 331 ? -36.802 33.495 -27.317 1.00 73.86 361 LEU B CA 1
ATOM 2526 C C . LEU A 1 331 ? -35.495 33.007 -27.898 1.00 69.62 361 LEU B C 1
ATOM 2527 O O . LEU A 1 331 ? -35.430 32.697 -29.086 1.00 77.74 361 LEU B O 1
ATOM 2532 N N . PRO A 1 332 ? -34.446 32.921 -27.096 1.00 68.71 362 PRO B N 1
ATOM 2533 C CA . PRO A 1 332 ? -33.214 32.301 -27.600 1.00 78.19 362 PRO B CA 1
ATOM 2534 C C . PRO A 1 332 ? -33.483 30.854 -27.972 1.00 76.73 362 PRO B C 1
ATOM 2535 O O . PRO A 1 332 ? -33.935 30.063 -27.155 1.00 80.28 362 PRO B O 1
ATOM 2539 N N . HIS A 1 333 ? -33.184 30.498 -29.209 1.00 79.58 363 HIS B N 1
ATOM 2540 C CA . HIS A 1 333 ? -33.630 29.195 -29.668 1.00 77.57 363 HIS B CA 1
ATOM 2541 C C . HIS A 1 333 ? -32.754 28.083 -29.112 1.00 77.27 363 HIS B C 1
ATOM 2542 O O . HIS A 1 333 ? -33.088 26.900 -29.263 1.00 81.54 363 HIS B O 1
ATOM 2549 N N . LYS A 1 334 ? -31.653 28.437 -28.461 1.00 74.06 364 LYS B N 1
ATOM 2550 C CA . LYS A 1 334 ? -30.784 27.443 -27.858 1.00 78.98 364 LYS B CA 1
ATOM 2551 C C . LYS A 1 334 ? -31.292 27.006 -26.487 1.00 80.61 364 LYS B C 1
ATOM 2552 O O . LYS A 1 334 ? -30.651 26.178 -25.838 1.00 75.66 364 LYS B O 1
ATOM 2554 N N . LEU A 1 335 ? -32.458 27.508 -26.073 1.00 78.49 365 LEU B N 1
ATOM 2555 C CA . LEU A 1 335 ? -32.840 27.637 -24.679 1.00 71.09 365 LEU B CA 1
ATOM 2556 C C . LEU A 1 335 ? -32.762 26.332 -23.906 1.00 80.09 365 LEU B C 1
ATOM 2557 O O . LEU A 1 335 ? -31.917 26.185 -23.007 1.00 80.86 365 LEU B O 1
ATOM 2562 N N . GLY A 1 336 ? -33.611 25.370 -24.232 1.00 74.79 366 GLY B N 1
ATOM 2563 C CA . GLY A 1 336 ? -33.576 24.220 -23.339 1.00 78.09 366 GLY B CA 1
ATOM 2564 C C . GLY A 1 336 ? -32.292 23.410 -23.366 1.00 77.71 366 GLY B C 1
ATOM 2565 O O . GLY A 1 336 ? -32.188 22.412 -22.645 1.00 77.61 366 GLY B O 1
ATOM 2566 N N . SER A 1 337 ? -31.303 23.821 -24.164 1.00 80.15 367 SER B N 1
ATOM 2567 C CA . SER A 1 337 ? -30.220 22.919 -24.531 1.00 79.71 367 SER B CA 1
ATOM 2568 C C . SER A 1 337 ? -29.305 22.590 -23.369 1.00 79.19 367 SER B C 1
ATOM 2569 O O . SER A 1 337 ? -28.562 21.607 -23.458 1.00 78.88 367 SER B O 1
ATOM 2572 N N . ASN A 1 338 ? -29.319 23.386 -22.295 1.00 79.36 368 ASN B N 1
ATOM 2573 C CA . ASN A 1 338 ? -28.552 22.986 -21.116 1.00 76.22 368 ASN B CA 1
ATOM 2574 C C . ASN A 1 338 ? -29.102 21.735 -20.455 1.00 70.53 368 ASN B C 1
ATOM 2575 O O . ASN A 1 338 ? -28.425 21.160 -19.598 1.00 69.29 368 ASN B O 1
ATOM 2580 N N . GLY A 1 339 ? -30.290 21.286 -20.854 1.00 73.70 369 GLY B N 1
ATOM 2581 C CA . GLY A 1 339 ? -30.880 20.099 -20.284 1.00 72.26 369 GLY B CA 1
ATOM 2582 C C . GLY A 1 339 ? -31.224 20.238 -18.826 1.00 71.73 369 GLY B C 1
ATOM 2583 O O . GLY A 1 339 ? -31.378 19.227 -18.129 1.00 70.16 369 GLY B O 1
ATOM 2584 N N . LYS A 1 340 ? -31.222 21.456 -18.304 1.00 70.73 370 LYS B N 1
ATOM 2585 C CA . LYS A 1 340 ? -31.645 21.681 -16.941 1.00 67.22 370 LYS B CA 1
ATOM 2586 C C . LYS A 1 340 ? -32.954 22.452 -16.779 1.00 65.12 370 LYS B C 1
ATOM 2587 O O . LYS A 1 340 ? -33.449 22.540 -15.658 1.00 74.11 370 LYS B O 1
ATOM 2593 N N . LEU A 1 341 ? -33.566 22.951 -17.853 1.00 66.69 371 LEU B N 1
ATOM 2594 C CA . LEU A 1 341 ? -34.758 23.790 -17.719 1.00 64.95 371 LEU B CA 1
ATOM 2595 C C . LEU A 1 341 ? -35.909 23.023 -17.069 1.00 65.69 371 LEU B C 1
ATOM 2596 O O . LEU A 1 341 ? -36.201 21.883 -17.440 1.00 67.30 371 LEU B O 1
ATOM 2601 N N . GLU A 1 342 ? -36.572 23.657 -16.093 1.00 71.12 372 GLU B N 1
ATOM 2602 C CA . GLU A 1 342 ? -37.570 22.996 -15.250 1.00 67.22 372 GLU B CA 1
ATOM 2603 C C . GLU A 1 342 ? -38.937 23.657 -15.342 1.00 67.39 372 GLU B C 1
ATOM 2604 O O . GLU A 1 342 ? -39.915 22.977 -15.678 1.00 66.82 372 GLU B O 1
ATOM 2610 N N . THR A 1 343 ? -39.062 24.933 -14.996 1.00 63.61 373 THR B N 1
ATOM 2611 C CA . THR A 1 343 ? -40.272 25.666 -15.331 1.00 64.47 373 THR B CA 1
ATOM 2612 C C . THR A 1 343 ? -39.882 26.875 -16.148 1.00 65.41 373 THR B C 1
ATOM 2613 O O . THR A 1 343 ? -38.778 27.404 -15.992 1.00 68.11 373 THR B O 1
ATOM 2617 N N . MET A 1 344 ? -40.775 27.280 -17.050 1.00 62.11 374 MET B N 1
ATOM 2618 C CA . MET A 1 344 ? -40.611 28.522 -17.794 1.00 60.71 374 MET B CA 1
ATOM 2619 C C . MET A 1 344 ? -41.973 29.166 -18.024 1.00 61.91 374 MET B C 1
ATOM 2620 O O . MET A 1 344 ? -42.881 28.520 -18.554 1.00 62.72 374 MET B O 1
ATOM 2625 N N . ASP A 1 345 ? -42.144 30.420 -17.610 1.00 62.52 375 ASP B N 1
ATOM 2626 C CA . ASP A 1 345 ? -43.383 31.147 -17.881 1.00 59.56 375 ASP B CA 1
ATOM 2627 C C . ASP A 1 345 ? -43.048 32.521 -18.433 1.00 64.24 375 ASP B C 1
ATOM 2628 O O . ASP A 1 345 ? -42.663 33.418 -17.675 1.00 67.55 375 ASP B O 1
ATOM 2633 N N . VAL A 1 346 ? -43.268 32.700 -19.731 1.00 60.59 376 VAL B N 1
ATOM 2634 C CA . VAL A 1 346 ? -43.052 33.950 -20.430 1.00 57.05 376 VAL B CA 1
ATOM 2635 C C . VAL A 1 346 ? -44.362 34.629 -20.841 1.00 60.41 376 VAL B C 1
ATOM 2636 O O . VAL A 1 346 ? -44.355 35.414 -21.784 1.00 62.01 376 VAL B O 1
ATOM 2640 N N . SER A 1 347 ? -45.502 34.296 -20.231 1.00 60.30 377 SER B N 1
ATOM 2641 C CA . SER A 1 347 ? -46.785 34.677 -20.829 1.00 64.87 377 SER B CA 1
ATOM 2642 C C . SER A 1 347 ? -46.986 36.208 -20.838 1.00 64.90 377 SER B C 1
ATOM 2643 O O . SER A 1 347 ? -46.178 36.977 -20.326 1.00 68.09 377 SER B O 1
ATOM 2646 N N . ASN A 1 348 ? -48.083 36.653 -21.445 1.00 61.21 378 ASN B N 1
ATOM 2647 C CA . ASN A 1 348 ? -48.531 38.053 -21.431 1.00 64.97 378 ASN B CA 1
ATOM 2648 C C . ASN A 1 348 ? -47.425 39.054 -21.796 1.00 73.62 378 ASN B C 1
ATOM 2649 O O . ASN A 1 348 ? -47.229 40.076 -21.130 1.00 74.59 378 ASN B O 1
ATOM 2654 N N . ASN A 1 349 ? -46.741 38.785 -22.899 1.00 73.58 379 ASN B N 1
ATOM 2655 C CA . ASN A 1 349 ? -45.725 39.646 -23.499 1.00 68.84 379 ASN B CA 1
ATOM 2656 C C . ASN A 1 349 ? -46.094 39.936 -24.966 1.00 74.70 379 ASN B C 1
ATOM 2657 O O . ASN A 1 349 ? -47.249 39.779 -25.399 1.00 71.24 379 ASN B O 1
ATOM 2662 N N . SER A 1 350 ? -45.132 40.519 -25.682 1.00 71.42 380 SER B N 1
ATOM 2663 C CA . SER A 1 350 ? -45.141 40.678 -27.132 1.00 68.08 380 SER B CA 1
ATOM 2664 C C . SER A 1 350 ? -44.196 39.737 -27.900 1.00 70.13 380 SER B C 1
ATOM 2665 O O . SER A 1 350 ? -43.825 40.060 -29.031 1.00 77.97 380 SER B O 1
ATOM 2668 N N . PHE A 1 351 ? -43.706 38.652 -27.295 1.00 71.19 381 PHE B N 1
ATOM 2669 C CA . PHE A 1 351 ? -42.802 37.724 -27.994 1.00 70.48 381 PHE B CA 1
ATOM 2670 C C . PHE A 1 351 ? -43.340 37.260 -29.350 1.00 73.12 381 PHE B C 1
ATOM 2671 O O . PHE A 1 351 ? -44.545 37.051 -29.539 1.00 72.49 381 PHE B O 1
ATOM 2679 N N . THR A 1 352 ? -42.423 37.055 -30.298 1.00 73.37 382 THR B N 1
ATOM 2680 C CA . THR A 1 352 ? -42.763 36.555 -31.628 1.00 73.95 382 THR B CA 1
ATOM 2681 C C . THR A 1 352 ? -41.807 35.422 -31.978 1.00 72.99 382 THR B C 1
ATOM 2682 O O . THR A 1 352 ? -40.879 35.108 -31.228 1.00 70.31 382 THR B O 1
ATOM 2686 N N . GLY A 1 353 ? -42.024 34.81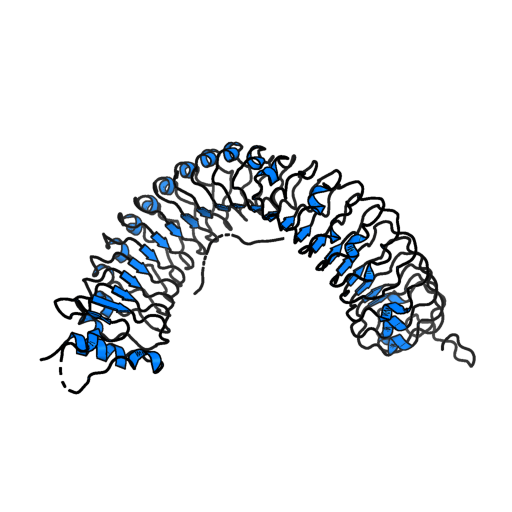6 -33.138 1.00 74.01 383 GLY B N 1
ATOM 2687 C CA . GLY A 1 353 ? -41.153 33.740 -33.561 1.00 73.39 383 GLY B CA 1
ATOM 2688 C C . GLY A 1 353 ? -41.683 32.358 -33.225 1.00 75.11 383 GLY B C 1
ATOM 2689 O O . GLY A 1 353 ? -42.814 32.166 -32.771 1.00 78.13 383 GLY B O 1
ATOM 2690 N N . THR A 1 354 ? -40.831 31.372 -33.497 1.00 74.00 384 THR B N 1
ATOM 2691 C CA . THR A 1 354 ? -41.098 29.959 -33.254 1.00 77.31 384 THR B CA 1
ATOM 2692 C C . THR A 1 354 ? -40.769 29.565 -31.796 1.00 76.34 384 THR B C 1
ATOM 2693 O O . THR A 1 354 ? -39.918 30.174 -31.140 1.00 75.36 384 THR B O 1
ATOM 2697 N N . ILE A 1 355 ? -41.496 28.582 -31.268 1.00 72.86 385 ILE B N 1
ATOM 2698 C CA . ILE A 1 355 ? -41.146 27.996 -29.958 1.00 67.03 385 ILE B CA 1
ATOM 2699 C C . ILE A 1 355 ? -39.836 27.230 -30.088 1.00 68.70 385 ILE B C 1
ATOM 2700 O O . ILE A 1 355 ? -39.716 26.378 -30.981 1.00 76.82 385 ILE B O 1
ATOM 2705 N N . PRO A 1 356 ? -38.847 27.462 -29.233 1.00 63.76 386 PRO B N 1
ATOM 2706 C CA . PRO A 1 356 ? -37.587 26.710 -29.350 1.00 65.84 386 PRO B CA 1
ATOM 2707 C C . PRO A 1 356 ? -37.803 25.210 -29.275 1.00 68.57 386 PRO B C 1
ATOM 2708 O O . PRO A 1 356 ? -38.617 24.720 -28.495 1.00 73.72 386 PRO B O 1
ATOM 2712 N N . SER A 1 357 ? -37.072 24.478 -30.112 1.00 78.15 387 SER B N 1
ATOM 2713 C CA . SER A 1 357 ? -37.218 23.028 -30.204 1.00 77.07 387 SER B CA 1
ATOM 2714 C C . SER A 1 357 ? -36.544 22.281 -29.059 1.00 76.26 387 SER B C 1
ATOM 2715 O O . SER A 1 357 ? -36.754 21.074 -28.931 1.00 76.35 387 SER B O 1
ATOM 2718 N N . SER A 1 358 ? -35.717 22.952 -28.261 1.00 73.67 388 SER B N 1
ATOM 2719 C CA . SER A 1 358 ? -34.848 22.287 -27.304 1.00 75.60 388 SER B CA 1
ATOM 2720 C C . SER A 1 358 ? -35.367 22.320 -25.861 1.00 77.31 388 SER B C 1
ATOM 2721 O O . SER A 1 358 ? -34.730 21.725 -24.986 1.00 73.73 388 SER B O 1
ATOM 2724 N N . LEU A 1 359 ? -36.521 22.960 -25.598 1.00 78.82 389 LEU B N 1
ATOM 2725 C CA . LEU A 1 359 ? -36.892 23.356 -24.234 1.00 67.60 389 LEU B CA 1
ATOM 2726 C C . LEU A 1 359 ? -36.803 22.201 -23.249 1.00 64.71 389 LEU B C 1
ATOM 2727 O O . LEU A 1 359 ? -36.260 22.373 -22.159 1.00 75.09 389 LEU B O 1
ATOM 2732 N N . CYS A 1 360 ? -37.256 21.008 -23.633 1.00 63.27 390 CYS B N 1
ATOM 2733 C CA . CYS A 1 360 ? -37.229 19.822 -22.780 1.00 66.63 390 CYS B CA 1
ATOM 2734 C C . CYS A 1 360 ? -35.983 18.991 -22.882 1.00 69.83 390 CYS B C 1
ATOM 2735 O O . CYS A 1 360 ? -36.042 17.822 -22.509 1.00 71.29 390 CYS B O 1
ATOM 2738 N N . HIS A 1 361 ? -34.900 19.506 -23.450 1.00 70.02 391 HIS B N 1
ATOM 2739 C CA . HIS A 1 361 ? -33.803 18.634 -23.859 1.00 80.44 391 HIS B CA 1
ATOM 2740 C C . HIS A 1 361 ? -33.426 17.578 -22.825 1.00 82.85 391 HIS B C 1
ATOM 2741 O O . HIS A 1 361 ? -33.124 16.437 -23.213 1.00 96.41 391 HIS B O 1
ATOM 2748 N N . GLY A 1 362 ? -33.437 17.909 -21.526 1.00 63.02 392 GLY B N 1
ATOM 2749 C CA . GLY A 1 362 ? -33.074 16.861 -20.596 1.00 66.11 392 GLY B CA 1
ATOM 2750 C C . GLY A 1 362 ? -34.210 16.078 -19.951 1.00 70.77 392 GLY B C 1
ATOM 2751 O O . GLY A 1 362 ? -33.982 15.291 -19.020 1.00 70.15 392 GLY B O 1
ATOM 2752 N N . ASN A 1 363 ? -35.444 16.273 -20.419 1.00 72.76 393 ASN B N 1
ATOM 2753 C CA . ASN A 1 363 ? -36.632 15.690 -19.793 1.00 72.66 393 ASN B CA 1
ATOM 2754 C C . ASN A 1 363 ? -36.789 16.075 -18.325 1.00 75.33 393 ASN B C 1
ATOM 2755 O O . ASN A 1 363 ? -37.251 15.271 -17.503 1.00 72.37 393 ASN B O 1
ATOM 2760 N N . LYS A 1 364 ? -36.358 17.292 -17.973 1.00 78.34 394 LYS B N 1
ATOM 2761 C CA . LYS A 1 364 ? -36.630 17.868 -16.663 1.00 72.89 394 LYS B CA 1
ATOM 2762 C C . LYS A 1 364 ? -37.696 18.964 -16.651 1.00 69.84 394 LYS B C 1
ATOM 2763 O O . LYS A 1 364 ? -38.080 19.394 -15.559 1.00 73.44 394 LYS B O 1
ATOM 2769 N N . LEU A 1 365 ? -38.224 19.396 -17.806 1.00 62.53 395 LEU B N 1
ATOM 2770 C CA . LEU A 1 365 ? -39.114 20.562 -17.863 1.00 63.98 395 LEU B CA 1
ATOM 2771 C C . LEU A 1 365 ? -40.554 20.120 -17.622 1.00 65.38 395 LEU B C 1
ATOM 2772 O O . LEU A 1 365 ? -41.110 19.374 -18.432 1.00 67.91 395 LEU B O 1
ATOM 2777 N N . TYR A 1 366 ? -41.162 20.545 -16.495 1.00 62.54 396 TYR B N 1
ATOM 2778 C CA . TYR A 1 366 ? -42.568 20.218 -16.227 1.00 62.64 396 TYR B CA 1
ATOM 2779 C C . TYR A 1 366 ? -43.592 21.353 -16.363 1.00 63.19 396 TYR B C 1
ATOM 2780 O O . TYR A 1 366 ? -44.800 21.073 -16.359 1.00 62.09 396 TYR B O 1
ATOM 2789 N N . LYS A 1 367 ? -43.174 22.606 -16.523 1.00 59.40 397 LYS B N 1
ATOM 2790 C CA . LYS A 1 367 ? -44.118 23.723 -16.556 1.00 57.95 397 LYS B CA 1
ATOM 2791 C C . LYS A 1 367 ? -43.688 24.636 -17.684 1.00 60.57 397 LYS B C 1
ATOM 2792 O O . LYS A 1 367 ? -42.583 25.186 -17.644 1.00 62.74 397 LYS B O 1
ATOM 2798 N N . LEU A 1 368 ? -44.537 24.770 -18.697 1.00 55.89 398 LEU B N 1
ATOM 2799 C CA . LEU A 1 368 ? -44.252 25.614 -19.844 1.00 53.27 398 LEU B CA 1
ATOM 2800 C C . LEU A 1 368 ? -45.473 26.483 -20.082 1.00 58.93 398 LEU B C 1
ATOM 2801 O O . LEU A 1 368 ? -46.521 25.984 -20.508 1.00 59.51 398 LEU B O 1
ATOM 2806 N N . ILE A 1 369 ? -45.343 27.780 -19.827 1.00 56.06 399 ILE B N 1
ATOM 2807 C CA . ILE A 1 369 ? -46.454 28.702 -19.989 1.00 58.06 399 ILE B CA 1
ATOM 2808 C C . ILE A 1 369 ? -46.040 29.752 -21.023 1.00 62.14 399 ILE B C 1
ATOM 2809 O O . ILE A 1 369 ? -45.159 30.579 -20.758 1.00 63.77 399 ILE B O 1
ATOM 2814 N N . LEU A 1 370 ? -46.616 29.670 -22.233 1.00 62.99 400 LEU B N 1
ATOM 2815 C CA . LEU A 1 370 ? -46.362 30.612 -23.321 1.00 58.30 400 LEU B CA 1
ATOM 2816 C C . LEU A 1 370 ? -47.505 31.567 -23.648 1.00 61.04 400 LEU B C 1
ATOM 2817 O O . LEU A 1 370 ? -47.378 32.317 -24.620 1.00 63.22 400 LEU B O 1
ATOM 2822 N N . PHE A 1 371 ? -48.615 31.567 -22.907 1.00 57.62 401 PHE B N 1
ATOM 2823 C CA . PHE A 1 371 ? -49.836 32.107 -23.496 1.00 61.01 401 PHE B CA 1
ATOM 2824 C C . PHE A 1 371 ? -49.759 33.632 -23.663 1.00 65.48 401 PHE B C 1
ATOM 2825 O O . PHE A 1 371 ? -48.868 34.298 -23.136 1.00 68.71 401 PHE B O 1
ATOM 2833 N N . SER A 1 372 ? -50.743 34.183 -24.388 1.00 64.10 402 SER B N 1
ATOM 2834 C CA . SER A 1 372 ? -50.905 35.629 -24.618 1.00 63.16 402 SER B CA 1
ATOM 2835 C C . SER A 1 372 ? -49.642 36.304 -25.167 1.00 67.75 402 SER B C 1
ATOM 2836 O O . SER A 1 372 ? -49.243 37.393 -24.755 1.00 68.58 402 SER B O 1
ATOM 2839 N N . ASN A 1 373 ? -49.054 35.679 -26.163 1.00 71.87 403 ASN B N 1
ATOM 2840 C CA . ASN A 1 373 ? -47.954 36.228 -26.939 1.00 69.83 403 ASN B CA 1
ATOM 2841 C C . ASN A 1 373 ? -48.358 36.215 -28.421 1.00 68.75 403 ASN B C 1
ATOM 2842 O O . ASN A 1 373 ? -49.547 36.135 -28.760 1.00 67.59 403 ASN B O 1
ATOM 2847 N N . MET A 1 374 ? -47.372 36.469 -29.283 1.00 73.65 404 MET B N 1
ATOM 2848 C CA . MET A 1 374 ? -47.449 36.338 -30.740 1.00 71.56 404 MET B CA 1
ATOM 2849 C C . MET A 1 374 ? -46.703 35.133 -31.316 1.00 72.31 404 MET B C 1
ATOM 2850 O O . MET A 1 374 ? -46.302 35.181 -32.477 1.00 77.53 404 MET B O 1
ATOM 2855 N N . PHE A 1 375 ? -46.368 34.129 -30.506 1.00 74.27 405 PHE B N 1
ATOM 2856 C CA . PHE A 1 375 ? -45.667 32.949 -31.021 1.00 73.07 405 PHE B CA 1
ATOM 2857 C C . PHE A 1 375 ? -46.350 32.363 -32.261 1.00 75.84 405 PHE B C 1
ATOM 2858 O O . PHE A 1 375 ? -47.574 32.218 -32.308 1.00 75.08 405 PHE B O 1
ATOM 2866 N N . GLU A 1 376 ? -45.542 31.986 -33.261 1.00 77.85 406 GLU B N 1
ATOM 2867 C CA . GLU A 1 376 ? -46.041 31.507 -34.551 1.00 80.91 406 GLU B CA 1
ATOM 2868 C C . GLU A 1 376 ? -45.318 30.221 -34.955 1.00 81.67 406 GLU B C 1
ATOM 2869 O O . GLU A 1 376 ? -44.257 29.869 -34.419 1.00 79.67 406 GLU B O 1
ATOM 2875 N N . GLY A 1 377 ? -45.897 29.543 -35.943 1.00 77.99 407 GLY B N 1
ATOM 2876 C CA . GLY A 1 377 ? -45.348 28.300 -36.451 1.00 75.84 407 GLY B CA 1
ATOM 2877 C C . GLY A 1 377 ? -46.006 27.091 -35.828 1.00 74.63 407 GLY B C 1
ATOM 2878 O O . GLY A 1 377 ? -47.032 27.176 -35.155 1.00 82.38 407 GLY B O 1
ATOM 2879 N N . GLU A 1 378 ? -45.431 25.934 -36.110 1.00 72.88 408 GLU B N 1
ATOM 2880 C CA . GLU A 1 378 ? -45.918 24.679 -35.553 1.00 77.59 408 GLU B CA 1
ATOM 2881 C C . GLU A 1 378 ? -45.340 24.386 -34.166 1.00 72.76 408 GLU B C 1
ATOM 2882 O O . GLU A 1 378 ? -44.261 24.858 -33.794 1.00 72.07 408 GLU B O 1
ATOM 2888 N N . LEU A 1 379 ? -46.079 23.579 -33.411 1.00 64.53 409 LEU B N 1
ATOM 2889 C CA . LEU A 1 379 ? -45.609 23.048 -32.139 1.00 61.02 409 LEU B CA 1
ATOM 2890 C C . LEU A 1 379 ? -44.491 22.040 -32.344 1.00 62.59 409 LEU B C 1
ATOM 2891 O O . LEU A 1 379 ? -44.748 20.961 -32.887 1.00 64.45 409 LEU B O 1
ATOM 2896 N N . PRO A 1 380 ? -43.280 22.292 -31.859 1.00 60.27 410 PRO B N 1
ATOM 2897 C CA . PRO A 1 380 ? -42.181 21.342 -32.078 1.00 65.80 410 PRO B CA 1
ATOM 2898 C C . PRO A 1 380 ? -42.559 19.930 -31.670 1.00 67.15 410 PRO B C 1
ATOM 2899 O O . PRO A 1 380 ? -43.044 19.705 -30.576 1.00 72.49 410 PRO B O 1
ATOM 2903 N N . LYS A 1 381 ? -42.336 18.964 -32.555 1.00 70.25 411 LYS B N 1
ATOM 2904 C CA . LYS A 1 381 ? -42.731 17.614 -32.180 1.00 74.50 411 LYS B CA 1
ATOM 2905 C C . LYS A 1 381 ? -41.921 17.095 -30.993 1.00 75.97 411 LYS B C 1
ATOM 2906 O O . LYS A 1 381 ? -42.317 16.093 -30.388 1.00 75.47 411 LYS B O 1
ATOM 2912 N N . SER A 1 382 ? -40.855 17.797 -30.594 1.00 74.91 412 SER B N 1
ATOM 2913 C CA . SER A 1 382 ? -40.098 17.391 -29.410 1.00 77.09 412 SER B CA 1
ATOM 2914 C C . SER A 1 382 ? -40.928 17.503 -28.131 1.00 74.96 412 SER B C 1
ATOM 2915 O O . SER A 1 382 ? -40.714 16.733 -27.179 1.00 74.16 412 SER B O 1
ATOM 2918 N N . LEU A 1 383 ? -41.871 18.451 -28.080 1.00 70.07 413 LEU B N 1
ATOM 2919 C CA . LEU A 1 383 ? -42.719 18.570 -26.900 1.00 66.62 413 LEU B CA 1
ATOM 2920 C C . LEU A 1 383 ? -43.463 17.277 -26.624 1.00 71.56 413 LEU B C 1
ATOM 2921 O O . LEU A 1 383 ? -43.729 16.960 -25.464 1.00 77.13 413 LEU B O 1
ATOM 2926 N N . THR A 1 384 ? -43.778 16.498 -27.654 1.00 73.10 414 THR B N 1
ATOM 2927 C CA . THR A 1 384 ? -44.488 15.242 -27.426 1.00 73.37 414 THR B CA 1
ATOM 2928 C C . THR A 1 384 ? -43.577 14.153 -26.861 1.00 73.90 414 THR B C 1
ATOM 2929 O O . THR A 1 384 ? -44.071 13.125 -26.372 1.00 71.13 414 THR B O 1
ATOM 2933 N N . ARG A 1 385 ? -42.265 14.349 -26.963 1.00 71.74 415 ARG B N 1
ATOM 2934 C CA . ARG A 1 385 ? -41.264 13.428 -26.455 1.00 72.83 415 ARG B CA 1
ATOM 2935 C C . ARG A 1 385 ? -40.744 13.874 -25.087 1.00 76.98 415 ARG B C 1
ATOM 2936 O O . ARG A 1 385 ? -39.793 13.275 -24.551 1.00 75.25 415 ARG B O 1
ATOM 2944 N N . CYS A 1 386 ? -41.361 14.906 -24.503 1.00 73.62 416 CYS B N 1
ATOM 2945 C CA . CYS A 1 386 ? -40.943 15.415 -23.198 1.00 79.85 416 CYS B CA 1
ATOM 2946 C C . CYS A 1 386 ? -41.693 14.695 -22.082 1.00 77.79 416 CYS B C 1
ATOM 2947 O O . CYS A 1 386 ? -42.849 15.030 -21.789 1.00 71.14 416 CYS B O 1
ATOM 2950 N N . GLU A 1 387 ? -40.994 13.799 -21.371 1.00 75.26 417 GLU B N 1
ATOM 2951 C CA . GLU A 1 387 ? -41.720 12.855 -20.536 1.00 76.43 417 GLU B CA 1
ATOM 2952 C C . GLU A 1 387 ? -42.130 13.465 -19.214 1.00 76.89 417 GLU B C 1
ATOM 2953 O O . GLU A 1 387 ? -43.107 13.006 -18.607 1.00 80.38 417 GLU B O 1
ATOM 2959 N N . SER A 1 388 ? -41.470 14.544 -18.819 1.00 75.12 418 SER B N 1
ATOM 2960 C CA . SER A 1 388 ? -41.737 15.245 -17.575 1.00 71.95 418 SER B CA 1
ATOM 2961 C C . SER A 1 388 ? -42.785 16.346 -17.710 1.00 68.69 418 SER B C 1
ATOM 2962 O O . SER A 1 388 ? -43.099 17.001 -16.710 1.00 66.95 418 SER B O 1
ATOM 2965 N N . LEU A 1 389 ? -43.336 16.567 -18.903 1.00 72.17 419 LEU B N 1
ATOM 2966 C CA . LEU A 1 389 ? -44.273 17.669 -19.077 1.00 66.27 419 LEU B CA 1
ATOM 2967 C C . LEU A 1 389 ? -45.519 17.405 -18.251 1.00 66.48 419 LEU B C 1
ATOM 2968 O O . LEU A 1 389 ? -46.097 16.313 -18.302 1.00 68.15 419 LEU B O 1
ATOM 2973 N N . TRP A 1 390 ? -45.911 18.424 -17.488 1.00 66.75 420 TRP B N 1
ATOM 2974 C CA . TRP A 1 390 ? -47.002 18.387 -16.520 1.00 67.13 420 TRP B CA 1
ATOM 2975 C C . TRP A 1 390 ? -48.092 19.385 -16.877 1.00 66.25 420 TRP B C 1
ATOM 2976 O O . TRP A 1 390 ? -49.265 19.005 -16.957 1.00 66.63 420 TRP B O 1
ATOM 2987 N N . ARG A 1 391 ? -47.743 20.665 -17.021 1.00 62.42 421 ARG B N 1
ATOM 2988 C CA . ARG A 1 391 ? -48.699 21.728 -17.318 1.00 65.76 421 ARG B CA 1
ATOM 2989 C C . ARG A 1 391 ? -48.208 22.557 -18.505 1.00 66.99 421 ARG B C 1
ATOM 2990 O O . ARG A 1 391 ? -47.080 23.065 -18.486 1.00 67.86 421 ARG B O 1
ATOM 2998 N N . PHE A 1 392 ? -49.040 22.669 -19.549 1.00 60.13 422 PHE B N 1
ATOM 2999 C CA . PHE A 1 392 ? -48.659 23.307 -20.811 1.00 59.45 422 PHE B CA 1
ATOM 3000 C C . PHE A 1 392 ? -49.785 24.244 -21.225 1.00 60.50 422 PHE B C 1
ATOM 3001 O O . PHE A 1 392 ? -50.872 23.771 -21.583 1.00 60.43 422 PHE B O 1
ATOM 3009 N N . ARG A 1 393 ? -49.542 25.564 -21.182 1.00 54.78 423 ARG B N 1
ATOM 3010 C CA . ARG A 1 393 ? -50.581 26.542 -21.532 1.00 58.97 423 ARG B CA 1
ATOM 3011 C C . ARG A 1 393 ? -50.013 27.552 -22.522 1.00 64.25 423 ARG B C 1
ATOM 3012 O O . ARG A 1 393 ? -49.269 28.460 -22.131 1.00 58.90 423 ARG B O 1
ATOM 3020 N N . SER A 1 394 ? -50.377 27.371 -23.801 1.00 66.27 424 SER B N 1
ATOM 3021 C CA . SER A 1 394 ? -49.858 28.155 -24.915 1.00 59.43 424 SER B CA 1
ATOM 3022 C C . SER A 1 394 ? -50.893 29.017 -25.635 1.00 59.10 424 SER B C 1
ATOM 3023 O O . SER A 1 394 ? -50.620 29.466 -26.750 1.00 61.20 424 SER B O 1
ATOM 3026 N N . GLN A 1 395 ? -52.083 29.208 -25.079 1.00 56.80 425 GLN B N 1
ATOM 3027 C CA . GLN A 1 395 ? -53.182 29.783 -25.840 1.00 60.55 425 GLN B CA 1
ATOM 3028 C C . GLN A 1 395 ? -52.915 31.255 -26.196 1.00 65.88 425 GLN B C 1
ATOM 3029 O O . GLN A 1 395 ? -51.887 31.841 -25.853 1.00 68.56 425 GLN B O 1
ATOM 3035 N N . ASN A 1 396 ? -53.856 31.852 -26.930 1.00 66.81 426 ASN B N 1
ATOM 3036 C CA . ASN A 1 396 ? -53.779 33.246 -27.384 1.00 65.32 426 ASN B CA 1
ATOM 3037 C C . ASN A 1 396 ? -52.483 33.548 -28.151 1.00 68.75 426 ASN B C 1
ATOM 3038 O O . ASN A 1 396 ? -51.789 34.533 -27.888 1.00 67.17 426 ASN B O 1
ATOM 3043 N N . ASN A 1 397 ? -52.183 32.706 -29.146 1.00 71.86 427 ASN B N 1
ATOM 3044 C CA . ASN A 1 397 ? -51.007 32.862 -30.004 1.00 72.28 427 ASN B CA 1
ATOM 3045 C C . ASN A 1 397 ? -51.359 32.698 -31.480 1.00 72.50 427 ASN B C 1
ATOM 3046 O O . ASN A 1 397 ? -52.538 32.703 -31.848 1.00 70.51 427 ASN B O 1
ATOM 3051 N N . ARG A 1 398 ? -50.330 32.659 -32.329 1.00 75.71 428 ARG B N 1
ATOM 3052 C CA . ARG A 1 398 ? -50.409 32.369 -33.760 1.00 72.86 428 ARG B CA 1
ATOM 3053 C C . ARG A 1 398 ? -50.044 30.941 -34.124 1.00 74.58 428 ARG B C 1
ATOM 3054 O O . ARG A 1 398 ? -49.714 30.702 -35.283 1.00 83.27 428 ARG B O 1
ATOM 3062 N N . LEU A 1 399 ? -49.949 30.024 -33.167 1.00 76.14 429 LEU B N 1
ATOM 3063 C CA . LEU A 1 399 ? -49.430 28.695 -33.479 1.00 74.84 429 LEU B CA 1
ATOM 3064 C C . LEU A 1 399 ? -50.231 28.033 -34.605 1.00 75.06 429 LEU B C 1
ATOM 3065 O O . LEU A 1 399 ? -51.420 28.297 -34.798 1.00 73.65 429 LEU B O 1
ATOM 3070 N N . ASN A 1 400 ? -49.543 27.178 -35.368 1.00 78.86 430 ASN B N 1
ATOM 3071 C CA . ASN A 1 400 ? -49.835 26.835 -36.759 1.00 80.52 430 ASN B CA 1
ATOM 3072 C C . ASN A 1 400 ? -49.975 25.341 -36.963 1.00 83.74 430 ASN B C 1
ATOM 3073 O O . ASN A 1 400 ? -49.523 24.525 -36.151 1.00 83.28 430 ASN B O 1
ATOM 3078 N N . GLY A 1 401 ? -50.402 25.001 -38.174 1.00 77.32 431 GLY B N 1
ATOM 3079 C CA . GLY A 1 401 ? -50.233 23.623 -38.572 1.00 76.04 431 GLY B CA 1
ATOM 3080 C C . GLY A 1 401 ? -51.127 22.668 -37.810 1.00 72.81 431 GLY B C 1
ATOM 3081 O O . GLY A 1 401 ? -52.263 22.981 -37.445 1.00 77.06 431 GLY B O 1
ATOM 3082 N N . THR A 1 402 ? -50.605 21.471 -37.569 1.00 70.77 432 THR B N 1
ATOM 3083 C CA . THR A 1 402 ? -51.379 20.412 -36.938 1.00 76.63 432 THR B CA 1
ATOM 3084 C C . THR A 1 402 ? -50.748 20.000 -35.606 1.00 73.72 432 THR B C 1
ATOM 3085 O O . THR A 1 402 ? -49.520 20.026 -35.433 1.00 69.35 432 THR B O 1
ATOM 3089 N N . ILE A 1 403 ? -51.594 19.630 -34.651 1.00 65.79 433 ILE B N 1
ATOM 3090 C CA . ILE A 1 403 ? -51.059 19.328 -33.329 1.00 64.96 433 ILE B CA 1
ATOM 3091 C C . ILE A 1 403 ? -50.362 17.975 -33.415 1.00 61.80 433 ILE B C 1
ATOM 3092 O O . ILE A 1 403 ? -50.988 16.955 -33.740 1.00 64.47 433 ILE B O 1
ATOM 3097 N N . PRO A 1 404 ? -49.075 17.939 -33.108 1.00 56.05 434 PRO B N 1
ATOM 3098 C CA . PRO A 1 404 ? -48.306 16.690 -33.133 1.00 58.37 434 PRO B CA 1
ATOM 3099 C C . PRO A 1 404 ? -48.973 15.580 -32.338 1.00 68.64 434 PRO B C 1
ATOM 3100 O O . PRO A 1 404 ? -49.755 15.842 -31.416 1.00 76.29 434 PRO B O 1
ATOM 3104 N N . ILE A 1 405 ? -48.666 14.324 -32.686 1.00 67.57 435 ILE B N 1
ATOM 3105 C CA . ILE A 1 405 ? -49.450 13.225 -32.122 1.00 78.74 435 ILE B CA 1
ATOM 3106 C C . ILE A 1 405 ? -48.792 12.550 -30.905 1.00 79.82 435 ILE B C 1
ATOM 3107 O O . ILE A 1 405 ? -49.361 11.586 -30.388 1.00 87.93 435 ILE B O 1
ATOM 3112 N N . GLY A 1 406 ? -47.675 13.041 -30.382 1.00 75.17 436 GLY B N 1
ATOM 3113 C CA . GLY A 1 406 ? -47.289 12.197 -29.246 1.00 82.84 436 GLY B CA 1
ATOM 3114 C C . GLY A 1 406 ? -47.693 12.550 -27.801 1.00 78.85 436 GLY B C 1
ATOM 3115 O O . GLY A 1 406 ? -47.010 12.099 -26.870 1.00 71.77 436 GLY B O 1
ATOM 3116 N N . PHE A 1 407 ? -48.764 13.327 -27.545 1.00 77.97 437 PHE B N 1
ATOM 3117 C CA . PHE A 1 407 ? -48.962 13.849 -26.185 1.00 72.54 437 PHE B CA 1
ATOM 3118 C C . PHE A 1 407 ? -49.535 12.798 -25.239 1.00 70.07 437 PHE B C 1
ATOM 3119 O O . PHE A 1 407 ? -49.197 12.793 -24.054 1.00 78.07 437 PHE B O 1
ATOM 3127 N N . GLY A 1 408 ? -50.406 11.914 -25.722 1.00 68.75 438 GLY B N 1
ATOM 3128 C CA . GLY A 1 408 ? -50.990 10.912 -24.850 1.00 65.47 438 GLY B CA 1
ATOM 3129 C C . GLY A 1 408 ? -49.991 9.932 -24.268 1.00 73.28 438 GLY B C 1
ATOM 3130 O O . GLY A 1 408 ? -50.356 9.161 -23.371 1.00 80.22 438 GLY B O 1
ATOM 3131 N N . SER A 1 409 ? -48.745 9.937 -24.757 1.00 68.28 439 SER B N 1
ATOM 3132 C CA . SER A 1 409 ? -47.710 9.073 -24.192 1.00 70.05 439 SER B CA 1
ATOM 3133 C C . SER A 1 409 ? -47.245 9.558 -22.826 1.00 73.86 439 SER B C 1
ATOM 3134 O O . SER A 1 409 ? -46.712 8.762 -22.043 1.00 73.58 439 SER B O 1
ATOM 3137 N N . LEU A 1 410 ? -47.473 10.837 -22.516 1.00 72.42 440 LEU B N 1
ATOM 3138 C CA . LEU A 1 410 ? -46.815 11.522 -21.416 1.00 71.83 440 LEU B CA 1
ATOM 3139 C C . LEU A 1 410 ? -47.468 11.156 -20.096 1.00 75.87 440 LEU B C 1
ATOM 3140 O O . LEU A 1 410 ? -48.668 11.396 -19.900 1.00 72.27 440 LEU B O 1
ATOM 3145 N N . ARG A 1 411 ? -46.676 10.580 -19.189 1.00 73.22 441 ARG B N 1
ATOM 3146 C CA . ARG A 1 411 ? -47.286 9.974 -18.015 1.00 80.91 441 ARG B CA 1
ATOM 3147 C C . ARG A 1 411 ? -47.755 11.023 -17.015 1.00 82.21 441 ARG B C 1
ATOM 3148 O O . ARG A 1 411 ? -48.583 10.720 -16.147 1.00 73.84 441 ARG B O 1
ATOM 3156 N N . ASN A 1 412 ? -47.208 12.234 -17.083 1.00 81.42 442 ASN B N 1
ATOM 3157 C CA . ASN A 1 412 ? -47.525 13.274 -16.122 1.00 72.91 442 ASN B CA 1
ATOM 3158 C C . ASN A 1 412 ? -48.445 14.376 -16.663 1.00 71.91 442 ASN B C 1
ATOM 3159 O O . ASN A 1 412 ? -48.732 15.331 -15.938 1.00 68.71 442 ASN B O 1
ATOM 3164 N N . LEU A 1 413 ? -48.888 14.313 -17.914 1.00 73.26 443 LEU B N 1
ATOM 3165 C CA . LEU A 1 413 ? -49.491 15.497 -18.526 1.00 65.26 443 LEU B CA 1
ATOM 3166 C C . LEU A 1 413 ? -50.923 15.690 -18.044 1.00 66.97 443 LEU B C 1
ATOM 3167 O O . LEU A 1 413 ? -51.803 14.860 -18.315 1.00 67.55 443 LEU B O 1
ATOM 3172 N N . THR A 1 414 ? -51.157 16.824 -17.386 1.00 66.08 444 THR B N 1
ATOM 3173 C CA . THR A 1 414 ? -52.359 17.138 -16.617 1.00 65.14 444 THR B CA 1
ATOM 3174 C C . THR A 1 414 ? -53.208 18.237 -17.240 1.00 60.44 444 THR B C 1
ATOM 3175 O O . THR A 1 414 ? -54.444 18.133 -17.272 1.00 59.55 444 THR B O 1
ATOM 3179 N N . PHE A 1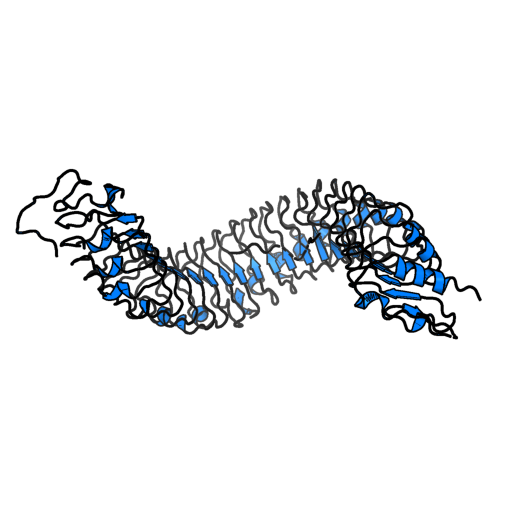 415 ? -52.582 19.357 -17.587 1.00 57.09 445 PHE B N 1
ATOM 3180 C CA . PHE A 1 415 ? -53.273 20.557 -18.042 1.00 59.10 445 PHE B CA 1
ATOM 3181 C C . PHE A 1 415 ? -52.676 21.045 -19.364 1.00 63.41 445 PHE B C 1
ATOM 3182 O O . PHE A 1 415 ? -51.463 21.281 -19.455 1.00 61.61 445 PHE B O 1
ATOM 3190 N N . VAL A 1 416 ? -53.528 21.160 -20.393 1.00 57.75 446 VAL B N 1
ATOM 3191 C CA . VAL A 1 416 ? -53.141 21.588 -21.741 1.00 55.42 446 VAL B CA 1
ATOM 3192 C C . VAL A 1 416 ? -54.169 22.605 -22.242 1.00 59.50 446 VAL B C 1
ATOM 3193 O O . VAL A 1 416 ? -55.327 22.241 -22.496 1.00 59.51 446 VAL B O 1
ATOM 3197 N N . ASP A 1 417 ? -53.750 23.872 -22.421 1.00 58.31 447 ASP B N 1
ATOM 3198 C CA . ASP A 1 417 ? -54.575 24.885 -23.100 1.00 58.93 447 ASP B CA 1
ATOM 3199 C C . ASP A 1 417 ? -53.865 25.249 -24.402 1.00 63.28 447 ASP B C 1
ATOM 3200 O O . ASP A 1 417 ? -52.841 25.943 -24.400 1.00 61.89 447 ASP B O 1
ATOM 3205 N N . LEU A 1 418 ? -54.403 24.758 -25.514 1.00 58.19 448 LEU B N 1
ATOM 3206 C CA . LEU A 1 418 ? -53.923 25.119 -26.830 1.00 57.59 448 LEU B CA 1
ATOM 3207 C C . LEU A 1 418 ? -54.826 26.123 -27.546 1.00 61.84 448 LEU B C 1
ATOM 3208 O O . LEU A 1 418 ? -54.616 26.370 -28.733 1.00 69.08 448 LEU B O 1
ATOM 3213 N N . SER A 1 419 ? -55.824 26.693 -26.871 1.00 58.36 449 SER B N 1
ATOM 3214 C CA . SER A 1 419 ? -56.915 27.403 -27.539 1.00 63.23 449 SER B CA 1
ATOM 3215 C C . SER A 1 419 ? -56.429 28.707 -28.193 1.00 67.95 449 SER B C 1
ATOM 3216 O O . SER A 1 419 ? -55.249 29.070 -28.133 1.00 71.57 449 SER B O 1
ATOM 3219 N N . ASN A 1 420 ? -57.372 29.406 -28.838 1.00 63.11 450 ASN B N 1
ATOM 3220 C CA . ASN A 1 420 ? -57.154 30.712 -29.480 1.00 63.00 450 ASN B CA 1
ATOM 3221 C C . ASN A 1 420 ? -55.875 30.747 -30.296 1.00 70.08 450 ASN B C 1
ATOM 3222 O O . ASN A 1 420 ? -55.038 31.651 -30.173 1.00 67.02 450 ASN B O 1
ATOM 3227 N N . ASN A 1 421 ? -55.748 29.741 -31.157 1.00 70.90 451 ASN B N 1
ATOM 3228 C CA . ASN A 1 421 ? -54.607 29.613 -32.045 1.00 73.81 451 ASN B CA 1
ATOM 3229 C C . ASN A 1 421 ? -55.057 29.386 -33.485 1.00 74.80 451 ASN B C 1
ATOM 3230 O O . ASN A 1 421 ? -56.235 29.550 -33.816 1.00 76.82 451 ASN B O 1
ATOM 3235 N N . ARG A 1 422 ? -54.106 29.110 -34.360 1.00 71.35 452 ARG B N 1
ATOM 3236 C CA . ARG A 1 422 ? -54.363 28.878 -35.765 1.00 72.16 452 ARG B CA 1
ATOM 3237 C C . ARG A 1 422 ? -54.289 27.397 -36.182 1.00 76.00 452 ARG B C 1
ATOM 3238 O O . ARG A 1 422 ? -54.117 27.120 -37.368 1.00 82.44 452 ARG B O 1
ATOM 3246 N N . PHE A 1 423 ? -54.299 26.450 -35.239 1.00 75.59 453 PHE B N 1
ATOM 3247 C CA . PHE A 1 423 ? -54.170 25.020 -35.556 1.00 73.19 453 PHE B CA 1
ATOM 3248 C C . PHE A 1 423 ? -55.230 24.539 -36.547 1.00 69.51 453 PHE B C 1
ATOM 3249 O O . PHE A 1 423 ? -56.349 25.058 -36.591 1.00 70.03 453 PHE B O 1
ATOM 3257 N N . THR A 1 424 ? -54.872 23.510 -37.335 1.00 71.38 454 THR B N 1
ATOM 3258 C CA . THR A 1 424 ? -55.716 22.978 -38.414 1.00 71.41 454 THR B CA 1
ATOM 3259 C C . THR A 1 424 ? -55.636 21.451 -38.463 1.00 73.89 454 THR B C 1
ATOM 3260 O O . THR A 1 424 ? -54.850 20.817 -37.751 1.00 77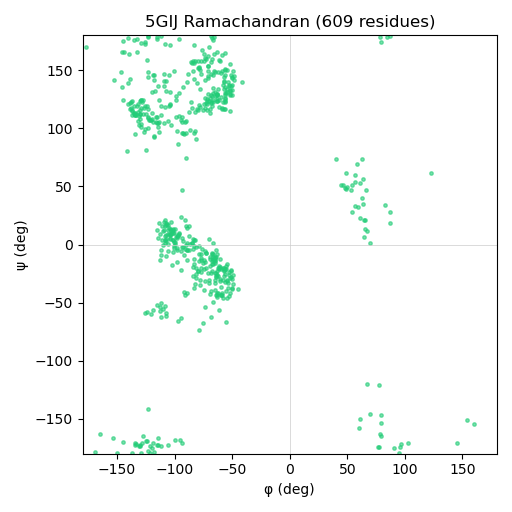.92 454 THR B O 1
ATOM 3264 N N . ASP A 1 425 ? -56.415 20.873 -39.378 1.00 76.10 455 ASP B N 1
ATOM 3265 C CA . ASP A 1 425 ? -56.506 19.432 -39.635 1.00 80.92 455 ASP B CA 1
ATOM 3266 C C . ASP A 1 425 ? -57.112 18.609 -38.513 1.00 79.36 455 ASP B C 1
ATOM 3267 O O . ASP A 1 425 ? -58.308 18.763 -38.270 1.00 83.36 455 ASP B O 1
ATOM 3272 N N . GLN A 1 426 ? -56.404 17.636 -37.933 1.00 75.58 456 GLN B N 1
ATOM 3273 C CA . GLN A 1 426 ? -57.095 16.679 -37.070 1.00 82.80 456 GLN B CA 1
ATOM 3274 C C . GLN A 1 426 ? -56.599 16.712 -35.626 1.00 82.15 456 GLN B C 1
ATOM 3275 O O . GLN A 1 426 ? -55.393 16.831 -35.356 1.00 74.99 456 GLN B O 1
ATOM 3281 N N . ILE A 1 427 ? -57.558 16.564 -34.710 1.00 76.80 457 ILE B N 1
ATOM 3282 C CA . ILE A 1 427 ? -57.340 16.596 -33.266 1.00 66.33 457 ILE B CA 1
ATOM 3283 C C . ILE A 1 427 ? -56.698 15.292 -32.820 1.00 66.96 457 ILE B C 1
ATOM 3284 O O . ILE A 1 427 ? -57.329 14.232 -32.923 1.00 70.78 457 ILE B O 1
ATOM 3289 N N . PRO A 1 428 ? -55.475 15.317 -32.305 1.00 64.92 458 PRO B N 1
ATOM 3290 C CA . PRO A 1 428 ? -54.770 14.061 -32.035 1.00 65.75 458 PRO B CA 1
ATOM 3291 C C . PRO A 1 428 ? -55.635 13.102 -31.247 1.00 65.90 458 PRO B C 1
ATOM 3292 O O . PRO A 1 428 ? -56.313 13.489 -30.302 1.00 68.53 458 PRO B O 1
ATOM 3296 N N . ALA A 1 429 ? -55.678 11.856 -31.695 1.00 68.96 459 ALA B N 1
ATOM 3297 C CA . ALA A 1 429 ? -56.559 10.911 -31.036 1.00 66.26 459 ALA B CA 1
ATOM 3298 C C . ALA A 1 429 ? -55.970 10.383 -29.742 1.00 72.37 459 ALA B C 1
ATOM 3299 O O . ALA A 1 429 ? -56.710 9.803 -28.939 1.00 77.65 459 ALA B O 1
ATOM 3301 N N . ASP A 1 430 ? -54.675 10.575 -29.504 1.00 70.14 460 ASP B N 1
ATOM 3302 C CA . ASP A 1 430 ? -54.117 10.098 -28.249 1.00 70.03 460 ASP B CA 1
ATOM 3303 C C . ASP A 1 430 ? -54.422 11.022 -27.077 1.00 71.63 460 ASP B C 1
ATOM 3304 O O . ASP A 1 430 ? -54.003 10.707 -25.959 1.00 76.87 460 ASP B O 1
ATOM 3309 N N . PHE A 1 431 ? -55.112 12.151 -27.286 1.00 68.46 461 PHE B N 1
ATOM 3310 C CA . PHE A 1 431 ? -55.548 12.943 -26.138 1.00 67.03 461 PHE B CA 1
ATOM 3311 C C . PHE A 1 431 ? -56.443 12.120 -25.226 1.00 67.78 461 PHE B C 1
ATOM 3312 O O . PHE A 1 431 ? -56.280 12.144 -24.002 1.00 74.20 461 PHE B O 1
ATOM 3320 N N . ALA A 1 432 ? -57.346 11.330 -25.801 1.00 64.30 462 ALA B N 1
ATOM 3321 C CA . ALA A 1 432 ? -58.146 10.421 -24.990 1.00 65.92 462 ALA B CA 1
ATOM 3322 C C . ALA A 1 432 ? -57.349 9.254 -24.384 1.00 71.93 462 ALA B C 1
ATOM 3323 O O . ALA A 1 432 ? -57.905 8.530 -23.555 1.00 73.54 462 ALA B O 1
ATOM 3325 N N . THR A 1 433 ? -56.091 9.026 -24.787 1.00 72.26 463 THR B N 1
ATOM 3326 C CA . THR A 1 433 ? -55.185 8.092 -24.109 1.00 71.16 463 THR B CA 1
ATOM 3327 C C . THR A 1 433 ? -54.457 8.697 -22.921 1.00 76.13 463 THR B C 1
ATOM 3328 O O . THR A 1 433 ? -53.941 7.949 -22.083 1.00 80.50 463 THR B O 1
ATOM 3332 N N . ALA A 1 434 ? -54.373 10.021 -22.842 1.00 77.22 464 ALA B N 1
ATOM 3333 C CA . ALA A 1 434 ? -53.513 10.669 -21.862 1.00 76.47 464 ALA B CA 1
ATOM 3334 C C . ALA A 1 434 ? -53.909 10.220 -20.458 1.00 72.07 464 ALA B C 1
ATOM 3335 O O . ALA A 1 434 ? -55.085 10.347 -20.088 1.00 74.37 464 ALA B O 1
ATOM 3337 N N . PRO A 1 435 ? -52.991 9.648 -19.674 1.00 67.95 465 PRO B N 1
ATOM 3338 C CA . PRO A 1 435 ? -53.418 8.935 -18.459 1.00 68.23 465 PRO B CA 1
ATOM 3339 C C . PRO A 1 435 ? -53.970 9.843 -17.369 1.00 73.70 465 PRO B C 1
ATOM 3340 O O . PRO A 1 435 ? -54.915 9.462 -16.665 1.00 69.64 465 PRO B O 1
ATOM 3344 N N . VAL A 1 436 ? -53.329 10.987 -17.131 1.00 73.48 466 VAL B N 1
ATOM 3345 C CA . VAL A 1 436 ? -53.752 11.933 -16.108 1.00 66.87 466 VAL B CA 1
ATOM 3346 C C . VAL A 1 436 ? -54.382 13.198 -16.667 1.00 70.19 466 VAL B C 1
ATOM 3347 O O . VAL A 1 436 ? -54.657 14.104 -15.881 1.00 73.33 466 VAL B O 1
ATOM 3351 N N . LEU A 1 437 ? -54.555 13.338 -17.983 1.00 66.26 467 LEU B N 1
ATOM 3352 C CA . LEU A 1 437 ? -54.988 14.637 -18.494 1.00 63.35 467 LEU B CA 1
ATOM 3353 C C . LEU A 1 437 ? -56.328 15.042 -17.882 1.00 65.67 467 LEU B C 1
ATOM 3354 O O . LEU A 1 437 ? -57.351 14.374 -18.091 1.00 65.87 467 LEU B O 1
ATOM 3359 N N . GLN A 1 438 ? -56.295 16.145 -17.123 1.00 64.71 468 GLN B N 1
ATOM 3360 C CA . GLN A 1 438 ? -57.408 16.745 -16.401 1.00 59.15 468 GLN B CA 1
ATOM 3361 C C . GLN A 1 438 ? -58.179 17.818 -17.164 1.00 57.29 468 GLN B C 1
ATOM 3362 O O . GLN A 1 438 ? -59.401 17.919 -17.009 1.00 57.44 468 GLN B O 1
ATOM 3368 N N . TYR A 1 439 ? -57.486 18.689 -17.907 1.00 56.85 469 TYR B N 1
ATOM 3369 C CA . TYR A 1 439 ? -58.123 19.849 -18.540 1.00 61.37 469 TYR B CA 1
ATOM 3370 C C . TYR A 1 439 ? -57.548 19.987 -19.956 1.00 63.59 469 TYR B C 1
ATOM 3371 O O . TYR A 1 439 ? -56.329 20.169 -20.107 1.00 63.41 469 TYR B O 1
ATOM 3380 N N . LEU A 1 440 ? -58.409 19.964 -20.982 1.00 59.54 470 LEU B N 1
ATOM 3381 C CA . LEU A 1 440 ? -58.004 20.121 -22.379 1.00 60.08 470 LEU B CA 1
ATOM 3382 C C . LEU A 1 440 ? -58.880 21.191 -23.007 1.00 62.49 470 LEU B C 1
ATOM 3383 O O . LEU A 1 440 ? -60.107 21.033 -23.054 1.00 62.54 470 LEU B O 1
ATOM 3388 N N . ASN A 1 441 ? -58.272 22.291 -23.458 1.00 60.80 471 ASN B N 1
ATOM 3389 C CA . ASN A 1 441 ? -59.022 23.346 -24.143 1.00 64.16 471 ASN B CA 1
ATOM 3390 C C . ASN A 1 441 ? -58.419 23.571 -25.531 1.00 65.19 471 ASN B C 1
ATOM 3391 O O . ASN A 1 441 ? -57.291 24.064 -25.655 1.00 63.99 471 ASN B O 1
ATOM 3396 N N . LEU A 1 442 ? -59.152 23.153 -26.565 1.00 64.60 472 LEU B N 1
ATOM 3397 C CA . LEU A 1 442 ? -58.823 23.355 -27.973 1.00 61.68 472 LEU B CA 1
ATOM 3398 C C . LEU A 1 442 ? -59.653 24.454 -28.626 1.00 65.95 472 LEU B C 1
ATOM 3399 O O . LEU A 1 442 ? -59.653 24.562 -29.853 1.00 70.47 472 LEU B O 1
ATOM 3404 N N . SER A 1 443 ? -60.415 25.219 -27.851 1.00 63.39 473 SER B N 1
ATOM 3405 C CA . SER A 1 443 ? -61.398 26.144 -28.403 1.00 66.16 473 SER B CA 1
ATOM 3406 C C . SER A 1 443 ? -60.751 27.215 -29.295 1.00 65.46 473 SER B C 1
ATOM 3407 O O . SER A 1 443 ? -59.549 27.483 -29.228 1.00 63.87 473 SER B O 1
ATOM 3410 N N . THR A 1 444 ? -61.585 27.793 -30.170 1.00 65.13 474 THR B N 1
ATOM 3411 C CA . THR A 1 444 ? -61.253 28.734 -31.245 1.00 64.78 474 THR B CA 1
ATOM 3412 C C . THR A 1 444 ? -59.953 28.332 -31.944 1.00 69.24 474 THR B C 1
ATOM 3413 O O . THR A 1 444 ? -58.894 28.932 -31.725 1.00 67.03 474 THR B O 1
ATOM 3417 N N . ASN A 1 445 ? -60.021 27.274 -32.741 1.00 71.38 475 ASN B N 1
ATOM 3418 C CA . ASN A 1 445 ? -58.975 26.869 -33.667 1.00 69.36 475 ASN B CA 1
ATOM 3419 C C . ASN A 1 445 ? -59.649 26.525 -34.984 1.00 71.35 475 ASN B C 1
ATOM 3420 O O . ASN A 1 445 ? -60.872 26.632 -35.120 1.00 76.06 475 ASN B O 1
ATOM 3425 N N . PHE A 1 446 ? -58.833 26.213 -35.989 1.00 75.17 476 PHE B N 1
ATOM 3426 C CA . PHE A 1 446 ? -59.306 26.072 -37.361 1.00 70.65 476 PHE B CA 1
ATOM 3427 C C . PHE A 1 446 ? -59.254 24.665 -37.934 1.00 72.05 476 PHE B C 1
ATOM 3428 O O . PHE A 1 446 ? -59.367 24.528 -39.149 1.00 84.84 476 PHE B O 1
ATOM 3436 N N . PHE A 1 447 ? -58.973 23.626 -37.158 1.00 74.38 477 PHE B N 1
ATOM 3437 C CA . PHE A 1 447 ? -59.080 22.286 -37.751 1.00 79.17 477 PHE B CA 1
ATOM 3438 C C . PHE A 1 447 ? -60.517 22.026 -38.159 1.00 77.46 477 PHE B C 1
ATOM 3439 O O . PHE A 1 447 ? -61.425 22.247 -37.359 1.00 87.67 477 PHE B O 1
ATOM 3447 N N . HIS A 1 448 ? -60.736 21.611 -39.414 1.00 68.50 478 HIS B N 1
ATOM 3448 C CA . HIS A 1 448 ? -62.062 21.169 -39.849 1.00 68.77 478 HIS B CA 1
ATOM 3449 C C . HIS A 1 448 ? -61.998 19.651 -39.893 1.00 75.78 478 HIS B C 1
ATOM 3450 O O . HIS A 1 448 ? -61.506 19.069 -40.859 1.00 82.84 478 HIS B O 1
ATOM 3457 N N . ARG A 1 449 ? -62.564 19.009 -38.888 1.00 72.48 479 ARG B N 1
ATOM 3458 C CA . ARG A 1 449 ? -62.494 17.559 -38.741 1.00 70.69 479 ARG B CA 1
ATOM 3459 C C . ARG A 1 449 ? -63.479 17.204 -37.629 1.00 64.96 479 ARG B C 1
ATOM 3460 O O . ARG A 1 449 ? -64.199 18.070 -37.125 1.00 64.91 479 ARG B O 1
ATOM 3468 N N . LYS A 1 450 ? -63.570 15.932 -37.284 1.00 62.19 480 LYS B N 1
ATOM 3469 C CA . LYS A 1 450 ? -64.515 15.597 -36.235 1.00 62.10 480 LYS B CA 1
ATOM 3470 C C . LYS A 1 450 ? -63.761 15.342 -34.940 1.00 60.96 480 LYS B C 1
ATOM 3471 O O . LYS A 1 450 ? -62.531 15.263 -34.916 1.00 63.13 480 LYS B O 1
ATOM 3477 N N . LEU A 1 451 ? -64.519 15.191 -33.857 1.00 58.26 481 LEU B N 1
ATOM 3478 C CA . LEU A 1 451 ? -63.907 14.897 -32.574 1.00 59.52 481 LEU B CA 1
ATOM 3479 C C . LEU A 1 451 ? -63.277 13.516 -32.638 1.00 58.72 481 LEU B C 1
ATOM 3480 O O . LEU A 1 451 ? -63.788 12.633 -33.328 1.00 65.68 481 LEU B O 1
ATOM 3485 N N . PRO A 1 452 ? -62.163 13.303 -31.953 1.00 57.46 482 PRO B N 1
ATOM 3486 C CA . PRO A 1 452 ? -61.645 11.940 -31.846 1.00 60.12 482 PRO B CA 1
ATOM 3487 C C . PRO A 1 452 ? -62.752 11.035 -31.330 1.00 63.42 482 PRO B C 1
ATOM 3488 O O . PRO A 1 452 ? -63.531 11.420 -30.465 1.00 68.34 482 PRO B O 1
ATOM 3492 N N . GLU A 1 453 ? -62.878 9.854 -31.934 1.00 68.35 483 GLU B N 1
ATOM 3493 C CA . GLU A 1 453 ? -64.018 8.990 -31.637 1.00 71.32 483 GLU B CA 1
ATOM 3494 C C . GLU A 1 453 ? -64.017 8.528 -30.176 1.00 73.17 483 GLU B C 1
ATOM 3495 O O . GLU A 1 453 ? -65.075 8.249 -29.596 1.00 67.69 483 GLU B O 1
ATOM 3501 N N . ASN A 1 454 ? -62.845 8.447 -29.565 1.00 76.86 484 ASN B N 1
ATOM 3502 C CA . ASN A 1 454 ? -62.703 7.965 -28.203 1.00 76.87 484 ASN B CA 1
ATOM 3503 C C . ASN A 1 454 ? -62.648 9.085 -27.175 1.00 71.08 484 ASN B C 1
ATOM 3504 O O . ASN A 1 454 ? -62.304 8.823 -26.026 1.00 73.42 484 ASN B O 1
ATOM 3509 N N . ILE A 1 455 ? -62.928 10.331 -27.575 1.00 69.75 485 ILE B N 1
ATOM 3510 C CA . ILE A 1 455 ? -62.660 11.489 -26.719 1.00 67.54 485 ILE B CA 1
ATOM 3511 C C . ILE A 1 455 ? -63.299 11.335 -25.337 1.00 66.26 485 ILE B C 1
ATOM 3512 O O . ILE A 1 455 ? -62.702 11.701 -24.321 1.00 63.54 485 ILE B O 1
ATOM 3517 N N . TRP A 1 456 ? -64.488 10.758 -25.263 1.00 65.76 486 TRP B N 1
ATOM 3518 C CA . TRP A 1 456 ? -65.113 10.632 -23.959 1.00 62.05 486 TRP B CA 1
ATOM 3519 C C . TRP A 1 456 ? -64.630 9.414 -23.187 1.00 68.43 486 TRP B C 1
ATOM 3520 O O . TRP A 1 456 ? -65.162 9.129 -22.114 1.00 69.97 486 TRP B O 1
ATOM 3531 N N . LYS A 1 457 ? -63.678 8.660 -23.718 1.00 68.84 487 LYS B N 1
ATOM 3532 C CA . LYS A 1 457 ? -63.083 7.567 -22.968 1.00 67.96 487 LYS B CA 1
ATOM 3533 C C . LYS A 1 457 ? -61.965 8.049 -22.072 1.00 70.16 487 LYS B C 1
ATOM 3534 O O . LYS A 1 457 ? -61.393 7.237 -21.334 1.00 72.04 487 LYS B O 1
ATOM 3540 N N . ALA A 1 458 ? -61.636 9.331 -22.140 1.00 68.66 488 ALA B N 1
ATOM 3541 C CA . ALA A 1 458 ? -60.525 9.883 -21.386 1.00 63.10 488 ALA B CA 1
ATOM 3542 C C . ALA A 1 458 ? -60.739 9.590 -19.907 1.00 66.64 488 ALA B C 1
ATOM 3543 O O . ALA A 1 458 ? -61.831 9.865 -19.374 1.00 68.70 488 ALA B O 1
ATOM 3545 N N . PRO A 1 459 ? -59.789 8.966 -19.241 1.00 64.53 489 PRO B N 1
ATOM 3546 C CA . PRO A 1 459 ? -60.048 8.477 -17.885 1.00 61.73 489 PRO B CA 1
ATOM 3547 C C . PRO A 1 459 ? -60.274 9.588 -16.873 1.00 69.60 489 PRO B C 1
ATOM 3548 O O . PRO A 1 459 ? -61.221 9.540 -16.083 1.00 70.53 489 PRO B O 1
ATOM 3552 N N . ASN A 1 460 ? -59.376 10.574 -16.863 1.00 73.63 490 ASN B N 1
ATOM 3553 C CA . ASN A 1 460 ? -59.409 11.671 -15.904 1.00 68.71 490 ASN B CA 1
ATOM 3554 C C . ASN A 1 460 ? -59.831 13.026 -16.445 1.00 70.90 490 ASN B C 1
ATOM 3555 O O . ASN A 1 460 ? -59.720 14.005 -15.699 1.00 69.28 490 ASN B O 1
ATOM 3560 N N . LEU A 1 461 ? -60.237 13.148 -17.711 1.00 60.07 491 LEU B N 1
ATOM 3561 C CA . LEU A 1 461 ? -60.512 14.476 -18.233 1.00 53.39 491 LEU B CA 1
ATOM 3562 C C . LEU A 1 461 ? -61.801 15.012 -17.615 1.00 60.27 491 LEU B C 1
ATOM 3563 O O . LEU A 1 461 ? -62.875 14.416 -17.774 1.00 60.51 491 LEU B O 1
ATOM 3568 N N . GLN A 1 462 ? -61.671 16.102 -16.845 1.00 63.12 492 GLN B N 1
ATOM 3569 C CA . GLN A 1 462 ? -62.749 16.830 -16.174 1.00 61.55 492 GLN B CA 1
ATOM 3570 C C . GLN A 1 462 ? -63.341 17.973 -16.991 1.00 64.11 492 GLN B C 1
ATOM 3571 O O . GLN A 1 462 ? -64.566 18.177 -16.996 1.00 60.94 492 GLN B O 1
ATOM 3577 N N . ILE A 1 463 ? -62.478 18.764 -17.631 1.00 63.91 493 ILE B N 1
ATOM 3578 C CA . ILE A 1 463 ? -62.891 19.925 -18.407 1.00 60.98 493 ILE B CA 1
ATOM 3579 C C . ILE A 1 463 ? -62.352 19.759 -19.817 1.00 62.71 493 ILE B C 1
ATOM 3580 O O . ILE A 1 463 ? -61.131 19.664 -20.016 1.00 61.29 493 ILE B O 1
ATOM 3585 N N . PHE A 1 464 ? -63.258 19.699 -20.789 1.00 63.74 494 PHE B N 1
ATOM 3586 C CA . PHE A 1 464 ? -62.898 19.604 -22.200 1.00 62.39 494 PHE B CA 1
ATOM 3587 C C . PHE A 1 464 ? -63.688 20.674 -22.935 1.00 62.03 494 PHE B C 1
ATOM 3588 O O . PHE A 1 464 ? -64.918 20.741 -22.802 1.00 59.41 494 PHE B O 1
ATOM 3596 N N . SER A 1 465 ? -62.978 21.549 -23.653 1.00 59.99 495 SER B N 1
ATOM 3597 C CA . SER A 1 465 ? -63.606 22.644 -24.382 1.00 63.59 495 SER B CA 1
ATOM 3598 C C . SER A 1 465 ? -63.012 22.701 -25.777 1.00 65.77 495 SER B C 1
ATOM 3599 O O . SER A 1 465 ? -61.818 22.976 -25.928 1.00 67.36 495 SER B O 1
ATOM 3602 N N . ALA A 1 466 ? -63.831 22.366 -26.775 1.00 66.92 496 ALA B N 1
ATOM 3603 C CA . ALA A 1 466 ? -63.556 22.526 -28.202 1.00 65.81 496 ALA B CA 1
ATOM 3604 C C . ALA A 1 466 ? -64.374 23.622 -28.877 1.00 66.06 496 ALA B C 1
ATOM 3605 O O . ALA A 1 466 ? -64.511 23.586 -30.093 1.00 71.05 496 ALA B O 1
ATOM 3607 N N . SER A 1 467 ? -65.055 24.480 -28.128 1.00 70.07 497 SER B N 1
ATOM 3608 C CA . SER A 1 467 ? -65.998 25.435 -28.712 1.00 67.74 497 SER B CA 1
ATOM 3609 C C . SER A 1 467 ? -65.348 26.307 -29.771 1.00 68.55 497 SER B C 1
ATOM 3610 O O . SER A 1 467 ? -64.179 26.669 -29.662 1.00 73.07 497 SER B O 1
ATOM 3613 N N . PHE A 1 468 ? -66.124 26.662 -30.799 1.00 68.25 498 PHE B N 1
ATOM 3614 C CA . PHE A 1 468 ? -65.709 27.634 -31.816 1.00 62.31 498 PHE B CA 1
ATOM 3615 C C . PHE A 1 468 ? -64.369 27.263 -32.465 1.00 66.32 498 PHE B C 1
ATOM 3616 O O . PHE A 1 468 ? -63.612 28.118 -32.917 1.00 69.03 498 PHE B O 1
ATOM 3624 N N . SER A 1 469 ? -64.054 25.982 -32.517 1.00 69.41 499 SER B N 1
ATOM 3625 C CA . SER A 1 469 ? -63.078 25.454 -33.455 1.00 71.30 499 SER B CA 1
ATOM 3626 C C . SER A 1 469 ? -63.859 24.660 -34.480 1.00 76.50 499 SER B C 1
ATOM 3627 O O . SER A 1 469 ? -64.869 24.050 -34.129 1.00 82.64 499 SER B O 1
ATOM 3630 N N . ASN A 1 470 ? -63.421 24.622 -35.733 1.00 71.56 500 ASN B N 1
ATOM 3631 C CA . ASN A 1 470 ? -64.440 24.295 -36.728 1.00 73.88 500 ASN B CA 1
ATOM 3632 C C . ASN A 1 470 ? -64.587 22.782 -36.749 1.00 73.73 500 ASN B C 1
ATOM 3633 O O . ASN A 1 470 ? -63.921 22.092 -37.510 1.00 82.18 500 ASN B O 1
ATOM 3638 N N . LEU A 1 471 ? -65.579 22.271 -36.048 1.00 69.73 501 LEU B N 1
ATOM 3639 C CA . LEU A 1 471 ? -65.726 20.839 -35.904 1.00 62.63 501 LEU B CA 1
ATOM 3640 C C . LEU A 1 471 ? -66.872 20.426 -36.812 1.00 69.09 501 LEU B C 1
ATOM 3641 O O . LEU A 1 471 ? -67.808 21.202 -37.044 1.00 69.42 501 LEU B O 1
ATOM 3646 N N . ILE A 1 472 ? -66.754 19.223 -37.382 1.00 68.98 502 ILE B N 1
ATOM 3647 C CA . ILE A 1 472 ? -67.769 18.661 -38.261 1.00 64.84 502 ILE B CA 1
ATOM 3648 C C . ILE A 1 472 ? -68.096 17.263 -37.761 1.00 65.15 502 ILE B C 1
ATOM 3649 O O . ILE A 1 472 ? -67.424 16.715 -36.880 1.00 65.17 502 ILE B O 1
ATOM 3654 N N . GLY A 1 473 ? -69.106 16.664 -38.379 1.00 64.30 503 GLY B N 1
ATOM 3655 C CA . GLY A 1 473 ? -69.483 15.316 -38.028 1.00 67.60 503 GLY B CA 1
ATOM 3656 C C . GLY A 1 473 ? -70.284 15.228 -36.742 1.00 66.18 503 GLY B C 1
ATOM 3657 O O . GLY A 1 473 ? -70.688 16.221 -36.134 1.00 63.45 503 GLY B O 1
ATOM 3658 N N . GLU A 1 474 ? -70.541 13.987 -36.343 1.00 66.01 504 GLU B N 1
ATOM 3659 C CA . GLU A 1 474 ? -71.376 13.772 -35.185 1.00 66.09 504 GLU B CA 1
ATOM 3660 C C . GLU A 1 474 ? -70.550 13.881 -33.909 1.00 62.75 504 GLU B C 1
ATOM 3661 O O . GLU A 1 474 ? -69.312 13.930 -33.920 1.00 62.91 504 GLU B O 1
ATOM 3667 N N . ILE A 1 475 ? -71.265 13.872 -32.796 1.00 56.26 505 ILE B N 1
ATOM 3668 C CA . ILE A 1 475 ? -70.657 13.817 -31.474 1.00 55.91 505 ILE B CA 1
ATOM 3669 C C . ILE A 1 475 ? -70.419 12.345 -31.156 1.00 55.87 505 ILE B C 1
ATOM 3670 O O . ILE A 1 475 ? -71.381 11.563 -31.151 1.00 59.54 505 ILE B O 1
ATOM 3675 N N . PRO A 1 476 ? -69.197 11.938 -30.869 1.00 51.82 506 PRO B N 1
ATOM 3676 C CA . PRO A 1 476 ? -68.958 10.558 -30.433 1.00 54.73 506 PRO B CA 1
ATOM 3677 C C . PRO A 1 476 ? -69.795 10.219 -29.195 1.00 67.67 506 PRO B C 1
ATOM 3678 O O . PRO A 1 476 ? -70.336 11.079 -28.498 1.00 67.83 506 PRO B O 1
ATOM 3682 N N . ASN A 1 477 ? -69.887 8.930 -28.909 1.00 72.55 507 ASN B N 1
ATOM 3683 C CA . ASN A 1 477 ? -70.994 8.334 -28.176 1.00 64.21 507 ASN B CA 1
ATOM 3684 C C . ASN A 1 477 ? -70.868 8.273 -26.653 1.00 73.62 507 ASN B C 1
ATOM 3685 O O . ASN A 1 477 ? -71.589 7.479 -26.060 1.00 83.84 507 ASN B O 1
ATOM 3690 N N . TYR A 1 478 ? -69.948 8.973 -25.993 1.00 69.45 508 TYR B N 1
ATOM 3691 C CA . TYR A 1 478 ? -70.038 9.128 -24.517 1.00 74.02 508 TYR B CA 1
ATOM 3692 C C . TYR A 1 478 ? -70.035 7.772 -23.804 1.00 71.51 508 TYR B C 1
ATOM 3693 O O . TYR A 1 478 ? -71.044 7.348 -23.234 1.00 73.33 508 TYR B O 1
ATOM 3702 N N . VAL A 1 479 ? -68.898 7.090 -23.833 1.00 69.15 509 VAL B N 1
ATOM 3703 C CA . VAL A 1 479 ? -68.960 5.763 -23.248 1.00 72.85 509 VAL B CA 1
ATOM 3704 C C . VAL A 1 479 ? -68.454 5.798 -21.815 1.00 79.14 509 VAL B C 1
ATOM 3705 O O . VAL A 1 479 ? -69.230 5.553 -20.875 1.00 87.51 509 VAL B O 1
ATOM 3709 N N . GLY A 1 480 ? -67.175 6.080 -21.612 1.00 73.22 510 GLY B N 1
ATOM 3710 C CA . GLY A 1 480 ? -66.785 6.166 -20.214 1.00 80.58 510 GLY B CA 1
ATOM 3711 C C . GLY A 1 480 ? -67.404 7.366 -19.515 1.00 73.32 510 GLY B C 1
ATOM 3712 O O . GLY A 1 480 ? -68.271 7.224 -18.642 1.00 71.32 510 GLY B O 1
ATOM 3713 N N . CYS A 1 481 ? -67.048 8.554 -19.999 1.00 74.74 511 CYS B N 1
ATOM 3714 C CA . CYS A 1 481 ? -67.470 9.811 -19.411 1.00 69.33 511 CYS B CA 1
ATOM 3715 C C . CYS A 1 481 ? -67.280 9.747 -17.900 1.00 70.98 511 CYS B C 1
ATOM 3716 O O . CYS A 1 481 ? -68.202 9.977 -17.111 1.00 74.46 511 CYS B O 1
ATOM 3719 N N . LYS A 1 482 ? -66.067 9.354 -17.508 1.00 67.87 512 LYS B N 1
ATOM 3720 C CA . LYS A 1 482 ? -65.809 9.042 -16.106 1.00 67.36 512 LYS B CA 1
ATOM 3721 C C . LYS A 1 482 ? -65.739 10.310 -15.277 1.00 66.03 512 LYS B C 1
ATOM 3722 O O . LYS A 1 482 ? -66.381 10.416 -14.230 1.00 65.20 512 LYS B O 1
ATOM 3728 N N . SER A 1 483 ? -64.889 11.243 -15.686 1.00 67.73 513 SER B N 1
ATOM 3729 C CA . SER A 1 483 ? -64.628 12.435 -14.903 1.00 65.35 513 SER B CA 1
ATOM 3730 C C . SER A 1 483 ? -65.196 13.737 -15.462 1.00 63.09 513 SER B C 1
ATOM 3731 O O . SER A 1 483 ? -64.923 14.785 -14.887 1.00 68.08 513 SER B O 1
ATOM 3734 N N . PHE A 1 484 ? -65.896 13.743 -16.581 1.00 63.23 514 PHE B N 1
ATOM 3735 C CA . PHE A 1 484 ? -66.170 15.032 -17.211 1.00 62.92 514 PHE B CA 1
ATOM 3736 C C . PHE A 1 484 ? -67.128 15.826 -16.338 1.00 62.14 514 PHE B C 1
ATOM 3737 O O . PHE A 1 484 ? -68.178 15.303 -15.969 1.00 64.86 514 PHE B O 1
ATOM 3745 N N . TYR A 1 485 ? -66.749 17.037 -15.906 1.00 61.45 515 TYR B N 1
ATOM 3746 C CA . TYR A 1 485 ? -67.771 17.932 -15.367 1.00 63.39 515 TYR B CA 1
ATOM 3747 C C . TYR A 1 485 ? -68.081 19.189 -16.183 1.00 64.47 515 TYR B C 1
ATOM 3748 O O . TYR A 1 485 ? -69.131 19.795 -15.942 1.00 65.69 515 TYR B O 1
ATOM 3757 N N . ARG A 1 486 ? -67.267 19.565 -17.175 1.00 62.25 516 ARG B N 1
ATOM 3758 C CA . ARG A 1 486 ? -67.573 20.722 -18.023 1.00 63.82 516 ARG B CA 1
ATOM 3759 C C . ARG A 1 486 ? -67.257 20.336 -19.464 1.00 64.16 516 ARG B C 1
ATOM 3760 O O . ARG A 1 486 ? -66.134 19.919 -19.774 1.00 64.10 516 ARG B O 1
ATOM 3768 N N . ILE A 1 487 ? -68.253 20.451 -20.337 1.00 61.84 517 ILE B N 1
ATOM 3769 C CA . ILE A 1 487 ? -68.136 20.076 -21.745 1.00 66.15 517 ILE B CA 1
ATOM 3770 C C . ILE A 1 487 ? -68.593 21.269 -22.582 1.00 65.15 517 ILE B C 1
ATOM 3771 O O . ILE A 1 487 ? -69.779 21.632 -22.558 1.00 66.18 517 ILE B O 1
ATOM 3776 N N . GLU A 1 488 ? -67.654 21.894 -23.304 1.00 59.28 518 GLU B N 1
ATOM 3777 C CA . GLU A 1 488 ? -67.951 23.048 -24.159 1.00 67.08 518 GLU B CA 1
ATOM 3778 C C . GLU A 1 488 ? -67.719 22.703 -25.633 1.00 66.97 518 GLU B C 1
ATOM 3779 O O . GLU A 1 488 ? -66.575 22.655 -26.092 1.00 65.70 518 GLU B O 1
ATOM 3785 N N . LEU A 1 489 ? -68.802 22.432 -26.363 1.00 62.57 519 LEU B N 1
ATOM 3786 C CA . LEU A 1 489 ? -68.748 22.146 -27.788 1.00 60.80 519 LEU B CA 1
ATOM 3787 C C . LEU A 1 489 ? -69.425 23.192 -28.679 1.00 72.00 519 LEU B C 1
ATOM 3788 O O . LEU A 1 489 ? -69.577 22.949 -29.887 1.00 71.95 519 LEU B O 1
ATOM 3793 N N . GLN A 1 490 ? -69.899 24.306 -28.126 1.00 72.31 520 GLN B N 1
ATOM 3794 C CA . GLN A 1 490 ? -70.769 25.201 -28.886 1.00 68.25 520 GLN B CA 1
ATOM 3795 C C . GLN A 1 490 ? -70.019 25.939 -29.991 1.00 68.32 520 GLN B C 1
ATOM 3796 O O . GLN A 1 490 ? -68.807 26.166 -29.917 1.00 65.86 520 GLN B O 1
ATOM 3802 N N . GLY A 1 491 ? -70.764 26.312 -31.032 1.00 68.37 521 GLY B N 1
ATOM 3803 C CA . GLY A 1 491 ? -70.213 27.118 -32.103 1.00 68.36 521 GLY B CA 1
ATOM 3804 C C . GLY A 1 491 ? -69.535 26.358 -33.221 1.00 71.53 521 GLY B C 1
ATOM 3805 O O . GLY A 1 491 ? -68.621 26.895 -33.857 1.00 74.13 521 GLY B O 1
ATOM 3806 N N . ASN A 1 492 ? -69.940 25.127 -33.476 1.00 71.64 522 ASN B N 1
ATOM 3807 C CA . ASN A 1 492 ? -69.381 24.274 -34.509 1.00 67.76 522 ASN B CA 1
ATOM 3808 C C . ASN A 1 492 ? -70.458 23.924 -35.517 1.00 72.21 522 ASN B C 1
ATOM 3809 O O . ASN A 1 492 ? -71.512 24.580 -35.594 1.00 71.21 522 ASN B O 1
ATOM 3814 N N . SER A 1 493 ? -70.097 22.984 -36.396 1.00 71.18 523 SER B N 1
ATOM 3815 C CA . SER A 1 493 ? -70.983 22.375 -37.373 1.00 70.68 523 SER B CA 1
ATOM 3816 C C . SER A 1 493 ? -71.506 20.994 -36.980 1.00 71.18 523 SER B C 1
ATOM 3817 O O . SER A 1 493 ? -72.048 20.309 -37.847 1.00 79.21 523 SER B O 1
ATOM 3820 N N . LEU A 1 494 ? -71.297 20.531 -35.747 1.00 66.98 524 LEU B N 1
ATOM 3821 C CA . LEU A 1 494 ? -71.626 19.146 -35.410 1.00 63.83 524 LEU B CA 1
ATOM 3822 C C . LEU A 1 494 ? -73.049 18.804 -35.813 1.00 65.49 524 LEU B C 1
ATOM 3823 O O . LEU A 1 494 ? -73.972 19.575 -35.539 1.00 66.86 524 LEU B O 1
ATOM 3828 N N . ASN A 1 495 ? -73.219 17.651 -36.492 1.00 64.41 525 ASN B N 1
ATOM 3829 C CA . ASN A 1 495 ? -74.527 17.173 -36.939 1.00 61.39 525 ASN B CA 1
ATOM 3830 C C . ASN A 1 495 ? -74.874 15.868 -36.226 1.00 62.61 525 ASN B C 1
ATOM 3831 O O . ASN A 1 495 ? -74.120 15.360 -35.387 1.00 64.48 525 ASN B O 1
ATOM 3836 N N . GLY A 1 496 ? -76.056 15.352 -36.530 1.00 56.45 526 GLY B N 1
ATOM 3837 C CA . GLY A 1 496 ? -76.523 14.127 -35.920 1.00 61.58 526 GLY B CA 1
ATOM 3838 C C . GLY A 1 496 ? -77.389 14.400 -34.715 1.00 67.32 526 GLY B C 1
ATOM 3839 O O . GLY A 1 496 ? -77.687 15.541 -34.362 1.00 69.59 526 GLY B O 1
ATOM 3840 N N . THR A 1 497 ? -77.838 13.315 -34.104 1.00 72.57 527 THR B N 1
ATOM 3841 C CA . THR A 1 497 ? -78.583 13.381 -32.860 1.00 72.04 527 THR B CA 1
ATOM 3842 C C . THR A 1 497 ? -77.628 13.580 -31.677 1.00 67.34 527 THR B C 1
ATOM 3843 O O . THR A 1 497 ? -76.428 13.318 -31.772 1.00 70.82 527 THR B O 1
ATOM 3847 N N . ILE A 1 498 ? -78.160 14.098 -30.572 1.00 62.02 528 ILE B N 1
ATOM 3848 C CA . ILE A 1 498 ? -77.410 14.094 -29.314 1.00 63.68 528 ILE B CA 1
ATOM 3849 C C . ILE A 1 498 ? -77.367 12.671 -28.763 1.00 63.43 528 ILE B C 1
ATOM 3850 O O . ILE A 1 498 ? -78.430 12.087 -28.512 1.00 68.53 528 ILE B O 1
ATOM 3855 N N . PRO A 1 499 ? -76.196 12.083 -28.539 1.00 54.37 529 PRO B N 1
ATOM 3856 C CA . PRO A 1 499 ? -76.142 10.672 -28.139 1.00 56.32 529 PRO B CA 1
ATOM 3857 C C . PRO A 1 499 ? -77.030 10.345 -26.950 1.00 65.69 529 PRO B C 1
ATOM 3858 O O . PRO A 1 499 ? -77.026 11.043 -25.935 1.00 73.21 529 PRO B O 1
ATOM 3862 N N . TRP A 1 500 ? -77.799 9.259 -27.077 1.00 71.87 530 TRP B N 1
ATOM 3863 C CA . TRP A 1 500 ? -78.729 8.884 -26.016 1.00 70.70 530 TRP B CA 1
ATOM 3864 C C . TRP A 1 500 ? -78.007 8.610 -24.704 1.00 68.41 530 TRP B C 1
ATOM 3865 O O . TRP A 1 500 ? -78.564 8.846 -23.630 1.00 73.96 530 TRP B O 1
ATOM 3876 N N . ASP A 1 501 ? -76.766 8.149 -24.762 1.00 64.39 531 ASP B N 1
ATOM 3877 C CA . ASP A 1 501 ? -76.075 7.692 -23.563 1.00 73.17 531 ASP B CA 1
ATOM 3878 C C . ASP A 1 501 ? -75.351 8.810 -22.845 1.00 69.11 531 ASP B C 1
ATOM 3879 O O . ASP A 1 501 ? -74.419 8.536 -22.078 1.00 65.36 531 ASP B O 1
ATOM 3884 N N . ILE A 1 502 ? -75.675 10.062 -23.155 1.00 67.93 532 ILE B N 1
ATOM 3885 C CA . ILE A 1 502 ? -75.131 11.169 -22.374 1.00 69.80 532 ILE B CA 1
ATOM 3886 C C . ILE A 1 502 ? -75.370 10.902 -20.889 1.00 65.21 532 ILE B C 1
ATOM 3887 O O . ILE A 1 502 ? -74.635 11.415 -20.033 1.00 63.41 532 ILE B O 1
ATOM 3892 N N . GLY A 1 503 ? -76.364 10.057 -20.570 1.00 64.26 533 GLY B N 1
ATOM 3893 C CA . GLY A 1 503 ? -76.612 9.708 -19.181 1.00 65.17 533 GLY B CA 1
ATOM 3894 C C . GLY A 1 503 ? -75.404 9.121 -18.470 1.00 61.26 533 GLY B C 1
ATOM 3895 O O . GLY A 1 503 ? -75.300 9.202 -17.253 1.00 67.78 533 GLY B O 1
ATOM 3896 N N . HIS A 1 504 ? -74.479 8.525 -19.212 1.00 59.06 534 HIS B N 1
ATOM 3897 C CA . HIS A 1 504 ? -73.278 7.942 -18.632 1.00 59.86 534 HIS B CA 1
ATOM 3898 C C . HIS A 1 504 ? -72.313 8.972 -18.033 1.00 66.10 534 HIS B C 1
ATOM 3899 O O . HIS A 1 504 ? -71.337 8.563 -17.376 1.00 69.91 534 HIS B O 1
ATOM 3906 N N . CYS A 1 505 ? -72.533 10.278 -18.226 1.00 64.06 535 CYS B N 1
ATOM 3907 C CA . CYS A 1 505 ? -71.628 11.272 -17.639 1.00 68.85 535 CYS B CA 1
ATOM 3908 C C . CYS A 1 505 ? -72.206 11.665 -16.297 1.00 67.22 535 CYS B C 1
ATOM 3909 O O . CYS A 1 505 ? -72.995 12.610 -16.208 1.00 64.67 535 CYS B O 1
ATOM 3912 N N . GLU A 1 506 ? -71.718 11.032 -15.231 1.00 69.32 536 GLU B N 1
ATOM 3913 C CA . GLU A 1 506 ? -72.451 11.149 -13.975 1.00 68.35 536 GLU B CA 1
ATOM 3914 C C . GLU A 1 506 ? -72.096 12.450 -13.271 1.00 66.37 536 GLU B C 1
ATOM 3915 O O . GLU A 1 506 ? -72.966 13.109 -12.689 1.00 64.33 536 GLU B O 1
ATOM 3921 N N . LYS A 1 507 ? -70.846 12.866 -13.415 1.00 61.08 537 LYS B N 1
ATOM 3922 C CA . LYS A 1 507 ? -70.283 14.016 -12.752 1.00 55.40 537 LYS B CA 1
ATOM 3923 C C . LYS A 1 507 ? -70.504 15.297 -13.541 1.00 61.21 537 LYS B C 1
ATOM 3924 O O . LYS A 1 507 ? -69.958 16.338 -13.175 1.00 65.55 537 LYS B O 1
ATOM 3930 N N . LEU A 1 508 ? -71.285 15.244 -14.617 1.00 65.42 538 LEU B N 1
ATOM 3931 C CA . LEU A 1 508 ? -71.454 16.401 -15.497 1.00 66.73 538 LEU B CA 1
ATOM 3932 C C . LEU A 1 508 ? -72.179 17.555 -14.805 1.00 69.66 538 LEU B C 1
ATOM 3933 O O . LEU A 1 508 ? -73.259 17.370 -14.230 1.00 71.02 538 LEU B O 1
ATOM 3938 N N . LEU A 1 509 ? -71.595 18.757 -14.903 1.00 68.31 539 LEU B N 1
ATOM 3939 C CA . LEU A 1 509 ? -72.156 20.010 -14.389 1.00 66.71 539 LEU B CA 1
ATOM 3940 C C . LEU A 1 509 ? -72.664 20.947 -15.480 1.00 70.42 539 LEU B C 1
ATOM 3941 O O . LEU A 1 509 ? -73.824 21.368 -15.434 1.00 73.05 539 LEU B O 1
ATOM 3946 N N . SER A 1 510 ? -71.792 21.356 -16.414 1.00 69.91 540 SER B N 1
ATOM 3947 C CA . SER A 1 510 ? -72.098 22.332 -17.456 1.00 69.00 540 SER B CA 1
ATOM 3948 C C . SER A 1 510 ? -71.973 21.658 -18.824 1.00 68.63 540 SER B C 1
ATOM 3949 O O . SER A 1 510 ? -70.983 20.964 -19.082 1.00 69.76 540 SER B O 1
ATOM 3952 N N . LEU A 1 511 ? -72.980 21.842 -19.693 1.00 68.36 541 LEU B N 1
ATOM 3953 C CA . LEU A 1 511 ? -72.993 21.260 -21.044 1.00 65.81 541 LEU B CA 1
ATOM 3954 C C . LEU A 1 511 ? -73.455 22.306 -22.054 1.00 65.69 541 LEU B C 1
ATOM 3955 O O . LEU A 1 511 ? -74.637 22.671 -22.056 1.00 68.01 541 LEU B O 1
ATOM 3960 N N . ASN A 1 512 ? -72.560 22.747 -22.951 1.00 64.48 542 ASN B N 1
ATOM 3961 C CA . ASN A 1 512 ? -72.906 23.743 -23.973 1.00 65.17 542 ASN B CA 1
ATOM 3962 C C . ASN A 1 512 ? -72.780 23.077 -25.333 1.00 67.02 542 ASN B C 1
ATOM 3963 O O . ASN A 1 512 ? -71.660 22.872 -25.815 1.00 65.50 542 ASN B O 1
ATOM 3968 N N . LEU A 1 513 ? -73.923 22.744 -25.939 1.00 65.47 543 LEU B N 1
ATOM 3969 C CA . LEU A 1 513 ? -74.027 22.256 -27.311 1.00 65.05 543 LEU B CA 1
ATOM 3970 C C . LEU A 1 513 ? -74.534 23.322 -28.288 1.00 71.34 543 LEU B C 1
ATOM 3971 O O . LEU A 1 513 ? -74.975 22.970 -29.388 1.00 65.93 543 LEU B O 1
ATOM 3976 N N . SER A 1 514 ? -74.575 24.594 -27.870 1.00 73.87 544 SER B N 1
ATOM 3977 C CA . SER A 1 514 ? -75.202 25.670 -28.633 1.00 72.34 544 SER B CA 1
ATOM 3978 C C . SER A 1 514 ? -74.565 25.884 -29.986 1.00 75.19 544 SER B C 1
ATOM 3979 O O . SER A 1 514 ? -73.398 25.557 -30.224 1.00 72.71 544 SER B O 1
ATOM 3982 N N . GLN A 1 515 ? -75.348 26.491 -30.871 1.00 74.16 545 GLN B N 1
ATOM 3983 C CA . GLN A 1 515 ? -74.835 26.997 -32.128 1.00 77.45 545 GLN B CA 1
ATOM 3984 C C . GLN A 1 515 ? -74.150 25.879 -32.933 1.00 77.53 545 GLN B C 1
ATOM 3985 O O . GLN A 1 515 ? -72.949 25.917 -33.238 1.00 77.60 545 GLN B O 1
ATOM 3991 N N . ASN A 1 516 ? -74.944 24.852 -33.240 1.00 69.98 546 ASN B N 1
ATOM 3992 C CA . ASN A 1 516 ? -74.548 23.768 -34.126 1.00 67.45 546 ASN B CA 1
ATOM 3993 C C . ASN A 1 516 ? -75.669 23.471 -35.102 1.00 72.83 546 ASN B C 1
ATOM 3994 O O . ASN A 1 516 ? -76.634 24.245 -35.192 1.00 77.10 546 ASN B O 1
ATOM 3999 N N . HIS A 1 517 ? -75.535 22.398 -35.886 1.00 69.11 547 HIS B N 1
ATOM 4000 C CA . HIS A 1 517 ? -76.690 21.813 -36.561 1.00 71.35 547 HIS B CA 1
ATOM 4001 C C . HIS A 1 517 ? -76.885 20.441 -35.942 1.00 71.13 547 HIS B C 1
ATOM 4002 O O . HIS A 1 517 ? -76.344 19.463 -36.441 1.00 74.16 547 HIS B O 1
ATOM 4009 N N . LEU A 1 518 ? -77.777 20.341 -34.965 1.00 72.73 548 LEU B N 1
ATOM 4010 C CA . LEU A 1 518 ? -78.024 19.101 -34.238 1.00 65.90 548 LEU B CA 1
ATOM 4011 C C . LEU A 1 518 ? -79.518 18.865 -34.260 1.00 66.19 548 LEU B C 1
ATOM 4012 O O . LEU A 1 518 ? -80.283 19.744 -33.867 1.00 69.23 548 LEU B O 1
ATOM 4017 N N . ASN A 1 519 ? -79.940 17.714 -34.737 1.00 66.83 549 ASN B N 1
ATOM 4018 C CA . ASN A 1 519 ? -81.362 17.472 -34.931 1.00 69.77 549 ASN B CA 1
ATOM 4019 C C . ASN A 1 519 ? -81.824 16.316 -34.046 1.00 68.79 549 ASN B C 1
ATOM 4020 O O . ASN A 1 519 ? -81.043 15.724 -33.297 1.00 71.03 549 ASN B O 1
ATOM 4025 N N . GLY A 1 520 ? -83.109 15.983 -34.156 1.00 66.25 550 GLY B N 1
ATOM 4026 C CA . GLY A 1 520 ? -83.655 14.885 -33.391 1.00 68.09 550 GLY B CA 1
ATOM 4027 C C . GLY A 1 520 ? -84.200 15.322 -32.048 1.00 69.27 550 GLY B C 1
ATOM 4028 O O . GLY A 1 520 ? -84.262 16.503 -31.694 1.00 65.80 550 GLY B O 1
ATOM 4029 N N . ILE A 1 521 ? -84.606 14.332 -31.281 1.00 72.18 551 ILE B N 1
ATOM 4030 C CA . ILE A 1 521 ? -85.248 14.608 -30.015 1.00 70.28 551 ILE B CA 1
ATOM 4031 C C . ILE A 1 521 ? -84.191 15.004 -28.979 1.00 69.53 551 ILE B C 1
ATOM 4032 O O . ILE A 1 521 ? -82.988 14.769 -29.163 1.00 65.62 551 ILE B O 1
ATOM 4037 N N . ILE A 1 522 ? -84.623 15.711 -27.930 1.00 67.24 552 ILE B N 1
ATOM 4038 C CA . ILE A 1 522 ? -83.739 16.010 -26.797 1.00 65.56 552 ILE B CA 1
ATOM 4039 C C . ILE A 1 522 ? -83.689 14.793 -25.881 1.00 67.36 552 ILE B C 1
ATOM 4040 O O . ILE A 1 522 ? -84.718 14.406 -25.299 1.00 66.35 552 ILE B O 1
ATOM 4045 N N . PRO A 1 523 ? -82.535 14.164 -25.705 1.00 63.85 553 PRO B N 1
ATOM 4046 C CA . PRO A 1 523 ? -82.515 12.901 -24.965 1.00 66.68 553 PRO B CA 1
ATOM 4047 C C . PRO A 1 523 ? -82.963 13.107 -23.523 1.00 68.19 553 PRO B C 1
ATOM 4048 O O . PRO A 1 523 ? -82.456 13.980 -22.825 1.00 70.40 553 PRO B O 1
ATOM 4052 N N . TRP A 1 524 ? -83.933 12.302 -23.078 1.00 70.41 554 TRP B N 1
ATOM 4053 C CA . TRP A 1 524 ? -84.364 12.375 -21.678 1.00 70.21 554 TRP B CA 1
ATOM 4054 C C . TRP A 1 524 ? -83.264 11.989 -20.708 1.00 67.90 554 TRP B C 1
ATOM 4055 O O . TRP A 1 524 ? -83.303 12.406 -19.551 1.00 68.30 554 TRP B O 1
ATOM 4066 N N . GLU A 1 525 ? -82.289 11.199 -21.144 1.00 68.38 555 GLU B N 1
ATOM 4067 C CA . GLU A 1 525 ? -81.232 10.773 -20.240 1.00 69.55 555 GLU B CA 1
ATOM 4068 C C . GLU A 1 525 ? -80.535 11.966 -19.572 1.00 70.43 555 GLU B C 1
ATOM 4069 O O . GLU A 1 525 ? -79.858 11.777 -18.557 1.00 68.20 555 GLU B O 1
ATOM 4075 N N . ILE A 1 526 ? -80.668 13.182 -20.121 1.00 70.55 556 ILE B N 1
ATOM 4076 C CA . ILE A 1 526 ? -80.079 14.364 -19.490 1.00 67.15 556 ILE B CA 1
ATOM 4077 C C . ILE A 1 526 ? -80.624 14.544 -18.083 1.00 70.00 556 ILE B C 1
ATOM 4078 O O . ILE A 1 526 ? -79.868 14.827 -17.145 1.00 69.42 556 ILE B O 1
ATOM 4083 N N . SER A 1 527 ? -81.947 14.375 -17.911 1.00 69.88 557 SER B N 1
ATOM 4084 C CA . SER A 1 527 ? -82.602 14.622 -16.625 1.00 66.34 557 SER B CA 1
ATOM 4085 C C . SER A 1 527 ? -82.204 13.626 -15.544 1.00 63.09 557 SER B C 1
ATOM 4086 O O . SER A 1 527 ? -82.437 13.896 -14.369 1.00 75.79 557 SER B O 1
ATOM 4089 N N . THR A 1 528 ? -81.631 12.492 -15.901 1.00 63.25 558 THR B N 1
ATOM 4090 C CA . THR A 1 528 ? -81.133 11.532 -14.929 1.00 62.53 558 THR B CA 1
ATOM 4091 C C . THR A 1 528 ? -79.730 11.846 -14.465 1.00 63.18 558 THR B C 1
ATOM 4092 O O . THR A 1 528 ? -79.153 11.054 -13.715 1.00 69.51 558 THR B O 1
ATOM 4096 N N . LEU A 1 529 ? -79.142 12.914 -14.939 1.00 59.43 559 LEU B N 1
ATOM 4097 C CA . LEU A 1 529 ? -77.844 13.292 -14.427 1.00 62.30 559 LEU B CA 1
ATOM 4098 C C . LEU A 1 529 ? -78.025 13.857 -13.023 1.00 68.60 559 LEU B C 1
ATOM 4099 O O . LEU A 1 529 ? -78.877 14.736 -12.802 1.00 65.92 559 LEU B O 1
ATOM 4104 N N . PRO A 1 530 ? -77.316 13.321 -12.036 1.00 69.74 560 PRO B N 1
ATOM 4105 C CA . PRO A 1 530 ? -77.549 13.764 -10.656 1.00 67.55 560 PRO B CA 1
ATOM 4106 C C . PRO A 1 530 ? -77.206 15.225 -10.410 1.00 72.26 560 PRO B C 1
ATOM 4107 O O . PRO A 1 530 ? -77.950 15.919 -9.707 1.00 72.61 560 PRO B O 1
ATOM 4111 N N . SER A 1 531 ? -76.075 15.702 -10.930 1.00 74.64 561 SER B N 1
ATOM 4112 C CA . SER A 1 531 ? -75.555 17.025 -10.603 1.00 68.42 561 SER B CA 1
ATOM 4113 C C . SER A 1 531 ? -75.761 18.092 -11.686 1.00 71.33 561 SER B C 1
ATOM 4114 O O . SER A 1 531 ? -75.216 19.190 -11.533 1.00 67.81 561 SER B O 1
ATOM 4117 N N . ILE A 1 532 ? -76.469 17.796 -12.790 1.00 72.25 562 ILE B N 1
ATOM 4118 C CA . ILE A 1 532 ? -76.427 18.674 -13.966 1.00 69.32 562 ILE B CA 1
ATOM 4119 C C . ILE A 1 532 ? -76.988 20.047 -13.631 1.00 69.43 562 ILE B C 1
ATOM 4120 O O . ILE A 1 532 ? -78.090 20.170 -13.086 1.00 74.29 562 ILE B O 1
ATOM 4125 N N . ALA A 1 533 ? -76.235 21.093 -13.976 1.00 70.25 563 ALA B N 1
ATOM 4126 C CA . ALA A 1 533 ? -76.594 22.481 -13.677 1.00 73.22 563 ALA B CA 1
ATOM 4127 C C . ALA A 1 533 ? -76.943 23.294 -14.916 1.00 79.49 563 ALA B C 1
ATOM 4128 O O . ALA A 1 533 ? -78.056 23.819 -15.020 1.00 78.45 563 ALA B O 1
ATOM 4130 N N . ASP A 1 534 ? -75.986 23.462 -15.831 1.00 77.78 564 ASP B N 1
ATOM 4131 C CA . ASP A 1 534 ? -76.137 24.297 -17.013 1.00 77.04 564 ASP B CA 1
ATOM 4132 C C . ASP A 1 534 ? -76.247 23.423 -18.251 1.00 74.30 564 ASP B C 1
ATOM 4133 O O . ASP A 1 534 ? -75.313 22.694 -18.586 1.00 77.25 564 ASP B O 1
ATOM 4138 N N . VAL A 1 535 ? -77.371 23.521 -18.940 1.00 71.42 565 VAL B N 1
ATOM 4139 C CA . VAL A 1 535 ? -77.584 22.852 -20.213 1.00 71.91 565 VAL B CA 1
ATOM 4140 C C . VAL A 1 535 ? -77.932 23.926 -21.240 1.00 73.31 565 VAL B C 1
ATOM 4141 O O . VAL A 1 535 ? -78.958 24.606 -21.097 1.00 76.61 565 VAL B O 1
ATOM 4145 N N . ASP A 1 536 ? -77.083 24.105 -22.258 1.00 67.85 566 ASP B N 1
ATOM 4146 C CA . ASP A 1 536 ? -77.399 25.022 -23.359 1.00 70.80 566 ASP B CA 1
ATOM 4147 C C . ASP A 1 536 ? -77.451 24.230 -24.664 1.00 71.15 566 ASP B C 1
ATOM 4148 O O . ASP A 1 536 ? -76.408 23.828 -25.195 1.00 70.06 566 ASP B O 1
ATOM 4153 N N . LEU A 1 537 ? -78.665 24.002 -25.168 1.00 65.02 567 LEU B N 1
ATOM 4154 C CA . LEU A 1 537 ? -78.909 23.310 -26.427 1.00 65.24 567 LEU B CA 1
ATOM 4155 C C . LEU A 1 537 ? -79.328 24.246 -27.559 1.00 71.97 567 LEU B C 1
ATOM 4156 O O . LEU A 1 537 ? -79.831 23.770 -28.576 1.00 72.33 567 LEU B O 1
ATOM 4161 N N . SER A 1 538 ? -79.249 25.558 -27.364 1.00 74.75 568 SER B N 1
ATOM 4162 C CA . SER A 1 538 ? -79.905 26.521 -28.239 1.00 71.96 568 SER B CA 1
ATOM 4163 C C . SER A 1 538 ? -79.204 26.656 -29.588 1.00 77.89 568 SER B C 1
ATOM 4164 O O . SER A 1 538 ? -78.023 26.332 -29.745 1.00 75.95 568 SER B O 1
ATOM 4167 N N . HIS A 1 539 ? -79.960 27.183 -30.565 1.00 77.69 569 HIS B N 1
ATOM 4168 C CA . HIS A 1 539 ? -79.463 27.461 -31.911 1.00 75.90 569 HIS B CA 1
ATOM 4169 C C . HIS A 1 539 ? -79.100 26.169 -32.648 1.00 78.28 569 HIS B C 1
ATOM 4170 O O . HIS A 1 539 ? -78.033 26.064 -33.266 1.00 82.08 569 HIS B O 1
ATOM 4177 N N . ASN A 1 540 ? -79.999 25.183 -32.579 1.00 74.97 570 ASN B N 1
ATOM 4178 C CA . ASN A 1 540 ? -79.861 23.902 -33.274 1.00 68.78 570 ASN B CA 1
ATOM 4179 C C . ASN A 1 540 ? -81.105 23.557 -34.087 1.00 66.79 570 ASN B C 1
ATOM 4180 O O . ASN A 1 540 ? -81.965 24.412 -34.326 1.00 71.78 570 ASN B O 1
ATOM 4185 N N . LEU A 1 541 ? -81.160 22.330 -34.597 1.00 65.98 571 LEU B N 1
ATOM 4186 C CA . LEU A 1 541 ? -82.290 21.787 -35.348 1.00 67.92 571 LEU B CA 1
ATOM 4187 C C . LEU A 1 541 ? -83.179 20.855 -34.523 1.00 67.16 571 LEU B C 1
ATOM 4188 O O . LEU A 1 541 ? -83.921 20.065 -35.109 1.00 71.32 571 LEU B O 1
ATOM 4193 N N . LEU A 1 542 ? -83.029 20.845 -33.198 1.00 65.59 572 LEU B N 1
ATOM 4194 C CA . LEU A 1 542 ? -83.730 19.905 -32.324 1.00 64.18 572 LEU B CA 1
ATOM 4195 C C . LEU A 1 542 ? -85.240 20.001 -32.503 1.00 66.47 572 LEU B C 1
ATOM 4196 O O . LEU A 1 542 ? -85.798 21.097 -32.508 1.00 73.20 572 LEU B O 1
ATOM 4201 N N . THR A 1 543 ? -85.908 18.856 -32.631 1.00 64.87 573 THR B N 1
ATOM 4202 C CA . THR A 1 543 ? -87.347 18.808 -32.868 1.00 65.20 573 THR B CA 1
ATOM 4203 C C . THR A 1 543 ? -88.026 17.998 -31.780 1.00 67.41 573 THR B C 1
ATOM 4204 O O . THR A 1 543 ? -87.394 17.537 -30.831 1.00 74.92 573 THR B O 1
ATOM 4208 N N . GLY A 1 544 ? -89.335 17.842 -31.914 1.00 68.28 574 GLY B N 1
ATOM 4209 C CA . GLY A 1 544 ? -90.061 17.003 -30.984 1.00 75.89 574 GLY B CA 1
ATOM 4210 C C . GLY A 1 544 ? -90.335 17.705 -29.668 1.00 76.91 574 GLY B C 1
ATOM 4211 O O . GLY A 1 544 ? -90.208 18.918 -29.542 1.00 78.95 574 GLY B O 1
ATOM 4212 N N . THR A 1 545 ? -90.708 16.914 -28.672 1.00 79.59 575 THR B N 1
ATOM 4213 C CA . THR A 1 545 ? -91.229 17.419 -27.410 1.00 77.52 575 THR B CA 1
ATOM 4214 C C . THR A 1 545 ? -90.148 17.408 -26.344 1.00 77.71 575 THR B C 1
ATOM 4215 O O . THR A 1 545 ? -89.227 16.587 -26.386 1.00 80.93 575 THR B O 1
ATOM 4219 N N . ILE A 1 546 ? -90.247 18.351 -25.410 1.00 71.95 576 ILE B N 1
ATOM 4220 C CA . ILE A 1 546 ? -89.300 18.414 -24.299 1.00 73.39 576 ILE B CA 1
ATOM 4221 C C . ILE A 1 546 ? -89.662 17.387 -23.232 1.00 73.05 576 ILE B C 1
ATOM 4222 O O . ILE A 1 546 ? -90.704 17.532 -22.586 1.00 79.29 576 ILE B O 1
ATOM 4227 N N . PRO A 1 547 ? -88.823 16.387 -22.964 1.00 71.43 577 PRO B N 1
ATOM 4228 C CA . PRO A 1 547 ? -89.242 15.276 -22.095 1.00 71.07 577 PRO B CA 1
ATOM 4229 C C . PRO A 1 547 ? -89.714 15.784 -20.745 1.00 75.81 577 PRO B C 1
ATOM 4230 O O . PRO A 1 547 ? -89.024 16.569 -20.096 1.00 75.00 577 PRO B O 1
ATOM 4234 N N . SER A 1 548 ? -90.902 15.320 -20.322 1.00 80.75 578 SER B N 1
ATOM 4235 C CA . SER A 1 548 ? -91.503 15.760 -19.056 1.00 80.24 578 SER B CA 1
ATOM 4236 C C . SER A 1 548 ? -90.620 15.457 -17.854 1.00 83.82 578 SER B C 1
ATOM 4237 O O . SER A 1 548 ? -90.748 16.115 -16.816 1.00 87.62 578 SER B O 1
ATOM 4240 N N . ASP A 1 549 ? -89.695 14.513 -17.999 1.00 87.69 579 ASP B N 1
ATOM 4241 C CA . ASP A 1 549 ? -88.748 14.181 -16.948 1.00 84.36 579 ASP B CA 1
ATOM 4242 C C . ASP A 1 549 ? -88.020 15.388 -16.383 1.00 84.39 579 ASP B C 1
ATOM 4243 O O . ASP A 1 549 ? -87.487 15.307 -15.275 1.00 88.21 579 ASP B O 1
ATOM 4248 N N . PHE A 1 550 ? -87.942 16.489 -17.118 1.00 85.91 580 PHE B N 1
ATOM 4249 C CA . PHE A 1 550 ? -87.055 17.563 -16.699 1.00 88.13 580 PHE B CA 1
ATOM 4250 C C . PHE A 1 550 ? -87.619 18.389 -15.557 1.00 92.83 580 PHE B C 1
ATOM 4251 O O . PHE A 1 550 ? -86.836 18.997 -14.815 1.00 90.09 580 PHE B O 1
ATOM 4259 N N . GLY A 1 551 ? -88.947 18.416 -15.386 1.00 95.72 581 GLY B N 1
ATOM 4260 C CA . GLY A 1 551 ? -89.539 19.103 -14.244 1.00 100.05 581 GLY B CA 1
ATOM 4261 C C . GLY A 1 551 ? -89.306 18.408 -12.912 1.00 98.95 581 GLY B C 1
ATOM 4262 O O . GLY A 1 551 ? -89.353 19.057 -11.861 1.00 95.15 581 GLY B O 1
ATOM 4263 N N . SER A 1 552 ? -89.069 17.098 -12.937 1.00 98.58 582 SER B N 1
ATOM 4264 C CA . SER A 1 552 ? -88.691 16.324 -11.767 1.00 93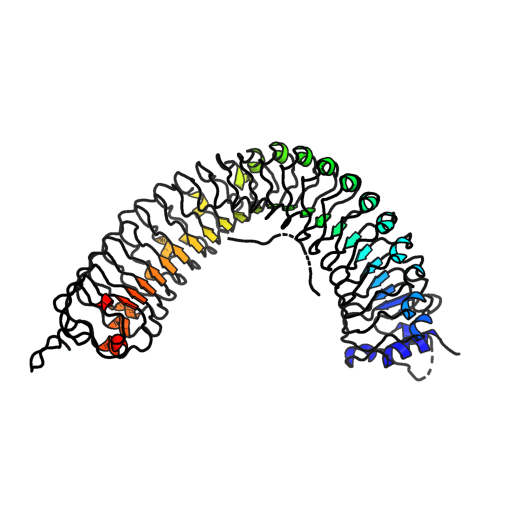.39 582 SER B CA 1
ATOM 4265 C C . SER A 1 552 ? -87.252 16.582 -11.336 1.00 90.96 582 SER B C 1
ATOM 4266 O O . SER A 1 552 ? -86.831 16.052 -10.303 1.00 95.14 582 SER B O 1
ATOM 4269 N N . SER A 1 553 ? -86.477 17.354 -12.092 1.00 89.84 583 SER B N 1
ATOM 4270 C CA . SER A 1 553 ? -85.056 17.505 -11.796 1.00 93.50 583 SER B CA 1
ATOM 4271 C C . SER A 1 553 ? -84.854 18.734 -10.926 1.00 90.92 583 SER B C 1
ATOM 4272 O O . SER A 1 553 ? -84.951 19.868 -11.403 1.00 90.51 583 SER B O 1
ATOM 4275 N N . LYS A 1 554 ? -84.505 18.503 -9.666 1.00 91.74 584 LYS B N 1
ATOM 4276 C CA . LYS A 1 554 ? -84.340 19.569 -8.691 1.00 90.69 584 LYS B CA 1
ATOM 4277 C C . LYS A 1 554 ? -82.972 20.236 -8.763 1.00 89.22 584 LYS B C 1
ATOM 4278 O O . LYS A 1 554 ? -82.696 21.138 -7.966 1.00 91.83 584 LYS B O 1
ATOM 4280 N N . THR A 1 555 ? -82.091 19.785 -9.652 1.00 91.85 585 THR B N 1
ATOM 4281 C CA . THR A 1 555 ? -80.712 20.249 -9.647 1.00 84.69 585 THR B CA 1
ATOM 4282 C C . THR A 1 555 ? -80.383 21.304 -10.712 1.00 84.98 585 THR B C 1
ATOM 4283 O O . THR A 1 555 ? -79.289 21.886 -10.670 1.00 79.54 585 THR B O 1
ATOM 4287 N N . ILE A 1 556 ? -81.300 21.615 -11.626 1.00 85.05 586 ILE B N 1
ATOM 4288 C CA . ILE A 1 556 ? -80.930 22.206 -12.905 1.00 80.87 586 ILE B CA 1
ATOM 4289 C C . ILE A 1 556 ? -81.330 23.679 -12.930 1.00 76.49 586 ILE B C 1
ATOM 4290 O O . ILE A 1 556 ? -82.466 24.036 -12.608 1.00 69.88 586 ILE B O 1
ATOM 4295 N N . THR A 1 557 ? -80.388 24.523 -13.346 1.00 83.30 587 THR B N 1
ATOM 4296 C CA . THR A 1 557 ? -80.446 25.978 -13.220 1.00 79.30 587 THR B CA 1
ATOM 4297 C C . THR A 1 557 ? -80.690 26.708 -14.537 1.00 83.85 587 THR B C 1
ATOM 4298 O O . THR A 1 557 ? -81.659 27.461 -14.660 1.00 85.22 587 THR B O 1
ATOM 4302 N N . THR A 1 558 ? -79.786 26.568 -15.505 1.00 82.90 588 THR B N 1
ATOM 4303 C CA . THR A 1 558 ? -79.942 27.124 -16.843 1.00 78.22 588 THR B CA 1
ATOM 4304 C C . THR A 1 558 ? -80.283 25.987 -17.797 1.00 76.10 588 THR B C 1
ATOM 4305 O O . THR A 1 558 ? -79.512 25.031 -17.915 1.00 81.67 588 THR B O 1
ATOM 4309 N N . PHE A 1 559 ? -81.444 26.049 -18.436 1.00 71.47 589 PHE B N 1
ATOM 4310 C CA . PHE A 1 559 ? -81.748 25.116 -19.521 1.00 71.77 589 PHE B CA 1
ATOM 4311 C C . PHE A 1 559 ? -82.168 25.902 -20.759 1.00 71.95 589 PHE B C 1
ATOM 4312 O O . PHE A 1 559 ? -83.365 26.134 -20.945 1.00 72.26 589 PHE B O 1
ATOM 4320 N N . ASN A 1 560 ? -81.250 26.161 -21.692 1.00 67.87 590 ASN B N 1
ATOM 4321 C CA . ASN A 1 560 ? -81.532 27.097 -22.780 1.00 71.04 590 ASN B CA 1
ATOM 4322 C C . ASN A 1 560 ? -81.752 26.319 -24.081 1.00 73.17 590 ASN B C 1
ATOM 4323 O O . ASN A 1 560 ? -80.813 25.746 -24.647 1.00 71.35 590 ASN B O 1
ATOM 4328 N N . VAL A 1 561 ? -83.015 26.251 -24.499 1.00 69.85 591 VAL B N 1
ATOM 4329 C CA . VAL A 1 561 ? -83.488 25.501 -25.651 1.00 67.20 591 VAL B CA 1
ATOM 4330 C C . VAL A 1 561 ? -83.880 26.411 -26.827 1.00 74.31 591 VAL B C 1
ATOM 4331 O O . VAL A 1 561 ? -84.489 25.944 -27.802 1.00 68.26 591 VAL B O 1
ATOM 4335 N N . SER A 1 562 ? -83.606 27.713 -26.738 1.00 76.89 592 SER B N 1
ATOM 4336 C CA . SER A 1 562 ? -84.148 28.673 -27.694 1.00 72.50 592 SER B CA 1
ATOM 4337 C C . SER A 1 562 ? -83.569 28.478 -29.093 1.00 79.51 592 SER B C 1
ATOM 4338 O O . SER A 1 562 ? -82.501 27.889 -29.278 1.00 82.41 592 SER B O 1
ATOM 4341 N N . TYR A 1 563 ? -84.295 28.995 -30.091 1.00 78.31 593 TYR B N 1
ATOM 4342 C CA . TYR A 1 563 ? -83.877 28.992 -31.493 1.00 76.48 593 TYR B CA 1
ATOM 4343 C C . TYR A 1 563 ? -83.690 27.582 -32.043 1.00 75.75 593 TYR B C 1
ATOM 4344 O O . TYR A 1 563 ? -82.977 27.384 -33.032 1.00 87.59 593 TYR B O 1
ATOM 4353 N N . ASN A 1 564 ? -84.330 26.607 -31.421 1.00 71.16 594 ASN B N 1
ATOM 4354 C CA . ASN A 1 564 ? -84.633 25.322 -32.028 1.00 66.93 594 ASN B CA 1
ATOM 4355 C C . ASN A 1 564 ? -86.026 25.396 -32.634 1.00 67.85 594 ASN B C 1
ATOM 4356 O O . ASN A 1 564 ? -86.615 26.478 -32.744 1.00 75.04 594 ASN B O 1
ATOM 4361 N N . GLN A 1 565 ? -86.558 24.259 -33.075 1.00 62.03 595 GLN B N 1
ATOM 4362 C CA . GLN A 1 565 ? -87.986 24.152 -33.351 1.00 69.08 595 GLN B CA 1
ATOM 4363 C C . GLN A 1 565 ? -88.455 22.921 -32.608 1.00 69.99 595 GLN B C 1
ATOM 4364 O O . GLN A 1 565 ? -88.375 21.818 -33.150 1.00 74.04 595 GLN B O 1
ATOM 4370 N N . LEU A 1 566 ? -89.075 23.134 -31.452 1.00 72.96 596 LEU B N 1
ATOM 4371 C CA . LEU A 1 566 ? -89.665 22.079 -30.660 1.00 69.77 596 LEU B CA 1
ATOM 4372 C C . LEU A 1 566 ? -91.165 22.324 -30.626 1.00 72.25 596 LEU B C 1
ATOM 4373 O O . LEU A 1 566 ? -91.659 23.307 -31.180 1.00 75.81 596 LEU B O 1
ATOM 4378 N N . ILE A 1 567 ? -91.895 21.414 -29.995 1.00 70.84 597 ILE B N 1
ATOM 4379 C CA . ILE A 1 567 ? -93.342 21.534 -29.906 1.00 73.07 597 ILE B CA 1
ATOM 4380 C C . ILE A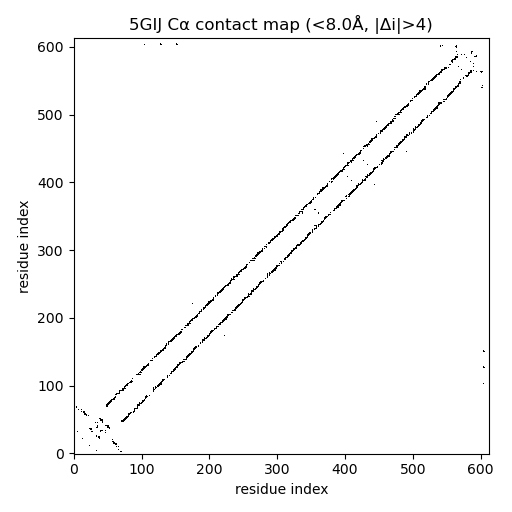 1 567 ? -93.811 21.004 -28.566 1.00 79.93 597 ILE B C 1
ATOM 4381 O O . ILE A 1 567 ? -93.023 20.449 -27.790 1.00 85.32 597 ILE B O 1
ATOM 4386 N N . GLY A 1 568 ? -95.105 21.141 -28.300 1.00 82.86 598 GLY B N 1
ATOM 4387 C CA . GLY A 1 568 ? -95.705 20.576 -27.118 1.00 84.30 598 GLY B CA 1
ATOM 4388 C C . GLY A 1 568 ? -95.459 21.399 -25.873 1.00 83.78 598 GLY B C 1
ATOM 4389 O O . GLY A 1 568 ? -94.714 22.379 -25.878 1.00 82.62 598 GLY B O 1
ATOM 4390 N N . PRO A 1 569 ? -96.093 20.997 -24.775 1.00 85.39 599 PRO B N 1
ATOM 4391 C CA . PRO A 1 569 ? -95.969 21.747 -23.520 1.00 84.28 599 PRO B CA 1
ATOM 4392 C C . PRO A 1 569 ? -94.542 21.792 -22.971 1.00 85.87 599 PRO B C 1
ATOM 4393 O O . PRO A 1 569 ? -93.761 20.852 -23.132 1.00 88.48 599 PRO B O 1
ATOM 4397 N N . ILE A 1 570 ? -94.228 22.904 -22.303 1.00 87.94 600 ILE B N 1
ATOM 4398 C CA . ILE A 1 570 ? -92.997 23.105 -21.530 1.00 87.96 600 ILE B CA 1
ATOM 4399 C C . ILE A 1 570 ? -93.138 22.379 -20.205 1.00 90.76 600 ILE B C 1
ATOM 4400 O O . ILE A 1 570 ? -94.182 22.502 -19.553 1.00 94.12 600 ILE B O 1
ATOM 4405 N N . PRO A 1 571 ? -92.136 21.631 -19.770 1.00 92.35 601 PRO B N 1
ATOM 4406 C CA . PRO A 1 571 ? -92.262 20.902 -18.509 1.00 98.20 601 PRO B CA 1
ATOM 4407 C C . PRO A 1 571 ? -92.632 21.839 -17.371 1.00 103.76 601 PRO B C 1
ATOM 4408 O O . PRO A 1 571 ? -92.061 22.920 -17.218 1.00 105.58 601 PRO B O 1
ATOM 4412 N N . SER A 1 572 ? -93.645 21.443 -16.607 1.00 109.68 602 SER B N 1
ATOM 4413 C CA . SER A 1 572 ? -93.975 22.103 -15.352 1.00 111.74 602 SER B CA 1
ATOM 4414 C C . SER A 1 572 ? -93.252 21.384 -14.225 1.00 110.05 602 SER B C 1
ATOM 4415 O O . SER A 1 572 ? -93.237 20.149 -14.167 1.00 115.33 602 SER B O 1
ATOM 4418 N N . GLY A 1 573 ? -92.666 22.148 -13.344 1.00 104.71 603 GLY B N 1
ATOM 4419 C CA . GLY A 1 573 ? -91.743 21.594 -12.389 1.00 103.95 603 GLY B CA 1
ATOM 4420 C C . GLY A 1 573 ? -90.785 22.686 -11.979 1.00 109.19 603 GLY B C 1
ATOM 4421 O O . GLY A 1 573 ? -91.137 23.861 -12.007 1.00 115.67 603 GLY B O 1
ATOM 4422 N N . SER A 1 574 ? -89.569 22.275 -11.615 1.00 107.73 604 SER B N 1
ATOM 4423 C CA . SER A 1 574 ? -88.505 23.249 -11.373 1.00 107.04 604 SER B CA 1
ATOM 4424 C C . SER A 1 574 ? -88.393 24.250 -12.519 1.00 105.76 604 SER B C 1
ATOM 4425 O O . SER A 1 574 ? -87.976 25.398 -12.314 1.00 104.74 604 SER B O 1
ATOM 4428 N N . PHE A 1 575 ? -88.801 23.842 -13.722 1.00 104.08 605 PHE B N 1
ATOM 4429 C CA . PHE A 1 575 ? -88.855 24.711 -14.889 1.00 107.82 605 PHE B CA 1
ATOM 4430 C C . PHE A 1 575 ? -89.835 25.864 -14.737 1.00 110.48 605 PHE B C 1
ATOM 4431 O O . PHE A 1 575 ? -89.861 26.743 -15.608 1.00 107.63 605 PHE B O 1
ATOM 4439 N N . ALA A 1 576 ? -90.649 25.875 -13.676 1.00 113.91 606 ALA B N 1
ATOM 4440 C CA . ALA A 1 576 ? -91.710 26.870 -13.571 1.00 113.70 606 ALA B CA 1
ATOM 4441 C C . ALA A 1 576 ? -91.144 28.279 -13.491 1.00 111.45 606 ALA B C 1
ATOM 4442 O O . ALA A 1 576 ? -91.648 29.195 -14.148 1.00 112.87 606 ALA B O 1
ATOM 4444 N N . HIS A 1 577 ? -90.099 28.474 -12.697 1.00 107.24 607 HIS B N 1
ATOM 4445 C CA . HIS A 1 577 ? -89.554 29.804 -12.470 1.00 115.70 607 HIS B CA 1
ATOM 4446 C C . HIS A 1 577 ? -88.353 30.112 -13.369 1.00 113.89 607 HIS B C 1
ATOM 4447 O O . HIS A 1 577 ? -87.685 31.136 -13.176 1.00 113.27 607 HIS B O 1
ATOM 4454 N N . LEU A 1 578 ? -88.066 29.236 -14.334 1.00 113.33 608 LEU B N 1
ATOM 4455 C CA . LEU A 1 578 ? -86.957 29.397 -15.274 1.00 102.61 608 LEU B CA 1
ATOM 4456 C C . LEU A 1 578 ? -87.141 30.605 -16.190 1.00 99.95 608 LEU B C 1
ATOM 4457 O O . LEU A 1 578 ? -88.258 30.942 -16.592 1.00 97.79 608 LEU B O 1
ATOM 4462 N N . ASN A 1 579 ? -86.012 31.213 -16.575 1.00 98.90 609 ASN B N 1
ATOM 4463 C CA . ASN A 1 579 ? -86.005 32.427 -17.403 1.00 101.58 609 ASN B CA 1
ATOM 4464 C C . ASN A 1 579 ? -86.746 32.169 -18.706 1.00 96.76 609 ASN B C 1
ATOM 4465 O O . ASN A 1 579 ? -86.287 31.351 -19.510 1.00 100.93 609 ASN B O 1
ATOM 4470 N N . PRO A 1 580 ? -87.864 32.848 -18.976 1.00 97.72 610 PRO B N 1
ATOM 4471 C CA . PRO A 1 580 ? -88.674 32.478 -20.151 1.00 97.79 610 PRO B CA 1
ATOM 4472 C C . PRO A 1 580 ? -87.975 32.755 -21.475 1.00 93.64 610 PRO B C 1
ATOM 4473 O O . PRO A 1 580 ? -88.451 32.284 -22.520 1.00 88.61 610 PRO B O 1
ATOM 4477 N N . SER A 1 581 ? -86.876 33.519 -21.459 1.00 94.52 611 SER B N 1
ATOM 4478 C CA . SER A 1 581 ? -85.992 33.632 -22.615 1.00 89.94 611 SER B CA 1
ATOM 4479 C C . SER A 1 581 ? -85.544 32.282 -23.144 1.00 88.95 611 SER B C 1
ATOM 4480 O O . SER A 1 581 ? -85.219 32.166 -24.335 1.00 85.03 611 SER B O 1
ATOM 4483 N N . PHE A 1 582 ? -85.519 31.264 -22.281 1.00 87.72 612 PHE B N 1
ATOM 4484 C CA . PHE A 1 582 ? -84.978 29.957 -22.622 1.00 83.30 612 PHE B CA 1
ATOM 4485 C C . PHE A 1 582 ? -85.813 29.197 -23.647 1.00 80.34 612 PHE B C 1
ATOM 4486 O O . PHE A 1 582 ? -85.282 28.287 -24.288 1.00 78.43 612 PHE B O 1
ATOM 4494 N N . PHE A 1 583 ? -87.107 29.488 -23.761 1.00 79.26 613 PHE B N 1
ATOM 4495 C CA . PHE A 1 583 ? -88.006 28.809 -24.690 1.00 79.88 613 PHE B CA 1
ATOM 4496 C C . PHE A 1 583 ? -88.374 29.615 -25.942 1.00 82.45 613 PHE B C 1
ATOM 4497 O O . PHE A 1 583 ? -89.275 29.203 -26.687 1.00 81.07 613 PHE B O 1
ATOM 4505 N N . SER A 1 584 ? -87.743 30.765 -26.172 1.00 82.58 614 SER B N 1
ATOM 4506 C CA . SER A 1 584 ? -88.114 31.626 -27.289 1.00 79.32 614 SER B CA 1
ATOM 4507 C C . SER A 1 584 ? -87.627 31.066 -28.619 1.00 78.89 614 SER B C 1
ATOM 4508 O O . SER A 1 584 ? -86.684 30.277 -28.680 1.00 81.71 614 SER B O 1
ATOM 4511 N N . SER A 1 585 ? -88.281 31.513 -29.696 1.00 79.18 615 SER B N 1
ATOM 4512 C CA . SER A 1 585 ? -87.998 31.172 -31.090 1.00 77.40 615 SER B CA 1
ATOM 4513 C C . SER A 1 585 ? -88.353 29.730 -31.418 1.00 81.69 615 SER B C 1
ATOM 4514 O O . SER A 1 585 ? -88.133 29.269 -32.581 1.00 88.80 615 SER B O 1
ATOM 4517 N N . ASN A 1 586 ? -88.880 28.994 -30.446 1.00 72.94 616 ASN B N 1
ATOM 4518 C CA . ASN A 1 586 ? -89.568 27.739 -30.690 1.00 73.45 616 ASN B CA 1
ATOM 4519 C C . ASN A 1 586 ? -91.059 28.009 -30.812 1.00 76.39 616 ASN B C 1
ATOM 4520 O O . ASN A 1 586 ? -91.753 28.159 -29.805 1.00 84.49 616 ASN B O 1
ATOM 4525 N N . GLU A 1 587 ? -91.575 27.964 -32.031 1.00 77.97 617 GLU B N 1
ATOM 4526 C CA . GLU A 1 587 ? -92.923 28.451 -32.273 1.00 76.84 617 GLU B CA 1
ATOM 4527 C C . GLU A 1 587 ? -93.981 27.423 -31.941 1.00 79.62 617 GLU B C 1
ATOM 4528 O O . GLU A 1 587 ? -95.161 27.774 -31.908 1.00 83.56 617 GLU B O 1
ATOM 4534 N N . GLY A 1 588 ? -93.598 26.168 -31.730 1.00 80.21 618 GLY B N 1
ATOM 4535 C CA . GLY A 1 588 ? -94.529 25.126 -31.355 1.00 82.02 618 GLY B CA 1
ATOM 4536 C C . GLY A 1 588 ? -94.554 24.851 -29.873 1.00 85.40 618 GLY B C 1
ATOM 4537 O O . GLY A 1 588 ? -95.341 24.013 -29.408 1.00 81.50 618 GLY B O 1
ATOM 4538 N N . LEU A 1 589 ? -93.698 25.529 -29.112 1.00 83.27 619 LEU B N 1
ATOM 4539 C CA . LEU A 1 589 ? -93.714 25.331 -27.683 1.00 81.93 619 LEU B CA 1
ATOM 4540 C C . LEU A 1 589 ? -95.010 25.890 -27.122 1.00 87.95 619 LEU B C 1
ATOM 4541 O O . LEU A 1 589 ? -95.659 26.761 -27.707 1.00 91.57 619 LEU B O 1
ATOM 4546 N N . CYS A 1 590 ? -95.372 25.371 -25.967 1.00 92.44 620 CYS B N 1
ATOM 4547 C CA . CYS A 1 590 ? -96.686 25.533 -25.387 1.00 91.63 620 CYS B CA 1
ATOM 4548 C C . CYS A 1 590 ? -96.517 25.722 -23.893 1.00 98.14 620 CYS B C 1
ATOM 4549 O O . CYS A 1 590 ? -95.659 25.076 -23.285 1.00 98.81 620 CYS B O 1
ATOM 4552 N N . GLY A 1 591 ? -97.276 26.626 -23.305 1.00 108.25 621 GLY B N 1
ATOM 4553 C CA . GLY A 1 591 ? -97.406 26.617 -21.860 1.00 114.51 621 GLY B CA 1
ATOM 4554 C C . GLY A 1 591 ? -97.525 28.007 -21.271 1.00 115.82 621 GLY B C 1
ATOM 4555 O O . GLY A 1 591 ? -97.676 29.005 -21.973 1.00 111.10 621 GLY B O 1
ATOM 4556 N N . ASP A 1 592 ? -97.444 28.041 -19.934 1.00 116.67 622 ASP B N 1
ATOM 4557 C CA . ASP A 1 592 ? -97.649 29.291 -19.215 1.00 117.18 622 ASP B CA 1
ATOM 4558 C C . ASP A 1 592 ? -96.510 30.269 -19.481 1.00 120.29 622 ASP B C 1
ATOM 4559 O O . ASP A 1 592 ? -96.751 31.466 -19.686 1.00 121.81 622 ASP B O 1
ATOM 4561 N N . LEU A 1 593 ? -95.270 29.776 -19.527 1.00 115.14 623 LEU B N 1
ATOM 4562 C CA . LEU A 1 593 ? -94.123 30.677 -19.615 1.00 114.69 623 LEU B CA 1
ATOM 4563 C C . LEU A 1 593 ? -94.142 31.487 -20.905 1.00 115.97 623 LEU B C 1
ATOM 4564 O O . LEU A 1 593 ? -93.892 32.696 -20.893 1.00 120.17 623 LEU B O 1
ATOM 4569 N N . VAL A 1 594 ? -94.418 30.838 -22.040 1.00 113.44 624 VAL B N 1
ATOM 4570 C CA . VAL A 1 594 ? -94.397 31.555 -23.314 1.00 117.35 624 VAL B CA 1
ATOM 4571 C C . VAL A 1 594 ? -95.710 32.266 -23.595 1.00 122.74 624 VAL B C 1
ATOM 4572 O O . VAL A 1 594 ? -95.877 32.832 -24.688 1.00 118.77 624 VAL B O 1
ATOM 4576 N N . GLY A 1 595 ? -96.651 32.237 -22.652 1.00 121.50 625 GLY B N 1
ATOM 4577 C CA . GLY A 1 595 ? -97.902 32.963 -22.810 1.00 122.38 625 GLY B CA 1
ATOM 4578 C C . GLY A 1 595 ? -98.735 32.495 -23.982 1.00 125.27 625 GLY B C 1
ATOM 4579 O O . GLY A 1 595 ? -99.295 33.321 -24.716 1.00 124.75 625 GLY B O 1
ATOM 4580 N N . LYS A 1 596 ? -98.780 31.183 -24.209 1.00 127.34 626 LYS B N 1
ATOM 4581 C CA . LYS A 1 596 ? -99.744 30.557 -25.117 1.00 127.09 626 LYS B CA 1
ATOM 4582 C C . LYS A 1 596 ? -100.166 29.250 -24.462 1.00 122.76 626 LYS B C 1
ATOM 4583 O O . LYS A 1 596 ? -99.632 28.182 -24.780 1.00 124.08 626 LYS B O 1
ATOM 4585 N N . PRO A 1 597 ? -101.095 29.297 -23.502 1.00 126.54 627 PRO B N 1
ATOM 4586 C CA . PRO A 1 597 ? -101.430 28.073 -22.760 1.00 127.86 627 PRO B CA 1
ATOM 4587 C C . PRO A 1 597 ? -101.928 26.964 -23.680 1.00 123.55 627 PRO B C 1
ATOM 4588 O O . PRO A 1 597 ? -102.281 27.179 -24.845 1.00 115.31 627 PRO B O 1
ATOM 4592 N N . CYS A 1 598 ? -101.914 25.751 -23.132 1.00 123.39 628 CYS B N 1
ATOM 4593 C CA . CYS A 1 598 ? -101.849 24.538 -23.931 1.00 123.87 628 CYS B CA 1
ATOM 4594 C C . CYS A 1 598 ? -103.230 24.018 -24.316 1.00 127.31 628 CYS B C 1
ATOM 4595 O O . CYS A 1 598 ? -104.177 24.045 -23.524 1.00 129.02 628 CYS B O 1
ATOM 4598 N N . ASN A 1 599 ? -103.334 23.558 -25.558 1.00 129.71 629 ASN B N 1
ATOM 4599 C CA . ASN A 1 599 ? -104.478 22.762 -25.967 1.00 132.92 629 ASN B CA 1
ATOM 4600 C C . ASN A 1 599 ? -104.606 21.546 -25.062 1.00 136.57 629 ASN B C 1
ATOM 4601 O O . ASN A 1 599 ? -103.676 20.734 -24.957 1.00 135.73 629 ASN B O 1
ATOM 4606 N N . SER A 1 600 ? -105.762 21.407 -24.424 1.00 135.70 630 SER B N 1
ATOM 4607 C CA . SER A 1 600 ? -106.040 20.245 -23.591 1.00 138.21 630 SER B CA 1
ATOM 4608 C C . SER A 1 600 ? -107.129 19.418 -24.267 1.00 139.02 630 SER B C 1
ATOM 4609 O O . SER A 1 600 ? -108.243 19.910 -24.489 1.00 134.51 630 SER B O 1
ATOM 4612 N N . ASP A 1 601 ? -106.788 18.174 -24.605 1.00 141.18 631 ASP B N 1
ATOM 4613 C CA . ASP A 1 601 ? -107.637 17.244 -25.349 1.00 138.01 631 ASP B CA 1
ATOM 4614 C C . ASP A 1 601 ? -107.233 15.821 -24.977 1.00 138.98 631 ASP B C 1
ATOM 4615 O O . ASP A 1 601 ? -106.531 15.591 -23.984 1.00 130.91 631 ASP B O 1
ATOM 4620 N N . SER A 1 602 ? -107.710 14.857 -25.773 1.00 141.50 632 SER B N 1
ATOM 4621 C CA . SER A 1 602 ? -107.220 13.484 -25.697 1.00 138.85 632 SER B CA 1
ATOM 4622 C C . SER A 1 602 ? -105.836 13.388 -26.342 1.00 138.43 632 SER B C 1
ATOM 4623 O O . SER A 1 602 ? -104.845 13.152 -25.636 1.00 136.20 632 SER B O 1
ATOM 4626 N N . GLY A 1 603 ? -105.753 13.578 -27.661 1.00 133.76 633 GLY B N 1
ATOM 4627 C CA . GLY A 1 603 ? -104.474 13.519 -28.348 1.00 119.15 633 GLY B CA 1
ATOM 4628 C C . GLY A 1 603 ? -103.571 14.677 -27.955 1.00 117.30 633 GLY B C 1
ATOM 4629 O O . GLY A 1 603 ? -103.915 15.850 -28.190 1.00 115.24 633 GLY B O 1
ATOM 4630 N N . LEU A 1 604 ? -102.405 14.368 -27.381 1.00 115.74 634 LEU B N 1
ATOM 4631 C CA . LEU A 1 604 ? -101.304 15.311 -27.230 1.00 119.91 634 LEU B CA 1
ATOM 4632 C C . LEU A 1 604 ? -100.043 14.708 -27.831 1.00 113.19 634 LEU B C 1
ATOM 4633 O O . LEU A 1 604 ? -99.992 13.530 -28.212 1.00 102.51 634 LEU B O 1
ATOM 4638 N N . GLU A 1 605 ? -99.000 15.524 -27.850 1.00 112.13 635 GLU B N 1
ATOM 4639 C CA . GLU A 1 605 ? -97.720 15.142 -28.409 1.00 103.87 635 GLU B CA 1
ATOM 4640 C C . GLU A 1 605 ? -96.792 14.477 -27.380 1.00 102.93 635 GLU B C 1
ATOM 4641 O O . GLU A 1 605 ? -95.715 13.990 -27.756 1.00 94.38 635 GLU B O 1
ATOM 4643 N N . VAL A 1 606 ? -97.192 14.401 -26.105 1.00 102.13 636 VAL B N 1
ATOM 4644 C CA . VAL A 1 606 ? -96.266 14.016 -25.043 1.00 101.33 636 VAL B CA 1
ATOM 4645 C C . VAL A 1 606 ? -96.441 12.510 -24.782 1.00 105.41 636 VAL B C 1
ATOM 4646 O O . VAL A 1 606 ? -97.328 11.873 -25.364 1.00 101.45 636 VAL B O 1
ATOM 4650 N N . LEU A 1 607 ? -95.624 11.942 -23.877 1.00 114.28 637 LEU B N 1
ATOM 4651 C CA . LEU A 1 607 ? -95.472 10.482 -23.656 1.00 105.46 637 LEU B CA 1
ATOM 4652 C C . LEU A 1 607 ? -95.064 9.753 -24.953 1.00 104.72 637 LEU B C 1
ATOM 4653 O O . LEU A 1 607 ? -93.913 9.868 -25.439 1.00 94.20 637 LEU B O 1
ATOM 4658 N N . HIS B 2 1 ? -44.007 34.320 15.121 1.00 64.68 1 HIS D N 1
ATOM 4659 C CA . HIS B 2 1 ? -44.849 33.909 13.988 1.00 69.47 1 HIS D CA 1
ATOM 4660 C C . HIS B 2 1 ? -43.999 33.434 12.834 1.00 69.77 1 HIS D C 1
ATOM 4661 O O . HIS B 2 1 ? -42.784 33.521 12.907 1.00 72.50 1 HIS D O 1
ATOM 4668 N N . GLU B 2 2 ? -44.617 32.916 11.774 1.00 69.45 2 GLU D N 1
ATOM 4669 C CA . GLU B 2 2 ? -43.865 32.454 10.614 1.00 69.89 2 GLU D CA 1
ATOM 4670 C C . GLU B 2 2 ? -43.558 33.632 9.708 1.00 71.11 2 GLU D C 1
ATOM 4671 O O . GLU B 2 2 ? -44.392 34.531 9.550 1.00 73.80 2 GLU D O 1
ATOM 4677 N N . VAL B 2 3 ? -42.359 33.630 9.116 1.00 68.47 3 VAL D N 1
ATOM 4678 C CA . VAL B 2 3 ? -42.042 34.644 8.101 1.00 70.48 3 VAL D CA 1
ATOM 4679 C C . VAL B 2 3 ? -41.653 33.856 6.868 1.00 73.02 3 VAL D C 1
ATOM 4680 O O . VAL B 2 3 ? -41.115 32.759 6.987 1.00 77.17 3 VAL D O 1
ATOM 4692 N N . SER B 2 5 ? -39.551 32.898 3.431 1.00 69.19 5 SER D N 1
ATOM 4693 C CA . SER B 2 5 ? -38.199 32.987 2.904 1.00 73.09 5 SER D CA 1
ATOM 4694 C C . SER B 2 5 ? -38.178 32.484 1.480 1.00 74.19 5 SER D C 1
ATOM 4695 O O . SER B 2 5 ? -39.152 31.911 1.009 1.00 72.33 5 SER D O 1
ATOM 4698 N N . GLY B 2 6 ? -37.058 32.693 0.799 1.00 76.78 6 GLY D N 1
ATOM 4699 C CA . GLY B 2 6 ? -36.884 32.172 -0.549 1.00 74.81 6 GLY D CA 1
ATOM 4700 C C . GLY B 2 6 ? -37.627 33.004 -1.569 1.00 71.94 6 GLY D C 1
ATOM 4701 O O . GLY B 2 6 ? -38.311 33.963 -1.198 1.00 76.95 6 GLY D O 1
ATOM 4710 N N . ASN B 2 8 ? -40.092 34.538 -4.562 1.00 61.51 8 ASN D N 1
ATOM 4711 C CA . ASN B 2 8 ? -41.502 34.813 -4.833 1.00 61.31 8 ASN D CA 1
ATOM 4712 C C . ASN B 2 8 ? -42.186 33.709 -5.620 1.00 66.03 8 ASN D C 1
ATOM 4713 O O . ASN B 2 8 ? -41.887 33.508 -6.794 1.00 72.98 8 ASN D O 1
ATOM 4718 N N . PRO B 2 9 ? -43.086 32.973 -5.005 1.00 66.53 9 PRO D N 1
ATOM 4719 C CA . PRO B 2 9 ? -43.757 31.872 -5.704 1.00 69.34 9 PRO D CA 1
ATOM 4720 C C . PRO B 2 9 ? -45.100 32.211 -6.375 1.00 70.50 9 PRO D C 1
ATOM 4721 O O . PRO B 2 9 ? -46.070 31.450 -6.277 1.00 70.59 9 PRO D O 1
ATOM 4725 N N . ILE B 2 10 ? -45.162 33.322 -7.125 1.00 67.92 10 ILE D N 1
ATOM 4726 C CA . ILE B 2 10 ? -46.379 33.565 -7.897 1.00 68.24 10 ILE D CA 1
ATOM 4727 C C . ILE B 2 10 ? -46.397 32.547 -9.029 1.00 70.04 10 ILE D C 1
ATOM 4728 O O . ILE B 2 10 ? -45.336 32.194 -9.555 1.00 70.04 10 ILE D O 1
ATOM 4733 N N . SER B 2 11 ? -47.580 32.051 -9.416 1.00 64.28 11 SER D N 1
ATOM 4734 C CA . SER B 2 11 ? -47.553 31.099 -10.523 1.00 74.52 11 SER D CA 1
ATOM 4735 C C . SER B 2 11 ? -48.768 31.191 -11.447 1.00 78.35 11 SER D C 1
ATOM 4736 O O . SER B 2 11 ? -49.792 31.810 -11.129 1.00 76.02 11 SER D O 1
ATOM 4739 N N . ASN B 2 12 ? -48.599 30.546 -12.616 1.00 81.57 12 ASN D N 1
ATOM 4740 C CA . ASN B 2 12 ? -49.580 30.360 -13.710 1.00 88.31 12 ASN D CA 1
ATOM 4741 C C . ASN B 2 12 ? -49.591 28.861 -14.240 1.00 85.02 12 ASN D C 1
ATOM 4742 O O . ASN B 2 12 ? -48.621 28.083 -14.095 1.00 82.89 12 ASN D O 1
#

Sequence (613 aa):
KFSPQLLSLLSLKTSLSGPPSAFQDWKVPVDAVWCSWSGVVCDNVTAQVISLDLSHRNLSGRIPIQIRYLSSLLYLNLSGNSLEGSFPTSIFDLTKLTTLDISRNSFDSSFPPGISKLKFLKVFNAFSNNFEGLLPSDVSRLRFLEELNFGGSYFEGEIPAAYGGLQRLKFIHLAGNVLGGKLPPRLGLLTELQHMEIGYNHFNGNIPSEFALLSNLKYFDVSNASLSGSLPQELGNLSNLETLFLFQNGFTGEIPESYSNLKSLKLLDFSSNQLSGSIPSGFSTLKNLTWLSLISNNLSGEVPEGIGELPELTTLFLWNNNFTGVLPHKLGSNGKLETMDVSNNSFTGTIPSSLCHGNKLYKLILFSNMFEGELPKSLTRCESLWRFRSQNNRLNGTIPIGFGSLRNLTFVDLSNNRFTDQIPADFATAPVLQYLNLSTNFFHRKLPENIWKAPNLQIFSASFSNLIGEIPNYVGCKSFYRIELQGNSLNGTIPWDIGHCEKLLSLNLSQNHLNGIIPWEISTLPSIADVDLSHNLLTGTIPSDFGSSKTITTFNVSYNQLIGPIPSGSFAHLNPSFFSSNEGLCGDLVGKPCNSDSGLEVLHEVSGNPISN

GO terms:
  GO:0005886 plasma membrane (C, IDA)
  GO:0010067 procambium histogenesis (P, IDA)
  GO:0005886 plasma membrane (C, EXP)
  GO:0010089 xylem development (P, IMP)
  GO:0005515 protein binding (F, IPI)
  GO:0010087 phloem or xylem histogenesis (P, IEP)
  GO:0051301 cell division (P, IEP)
  GO:0010087 phloem or xylem histogene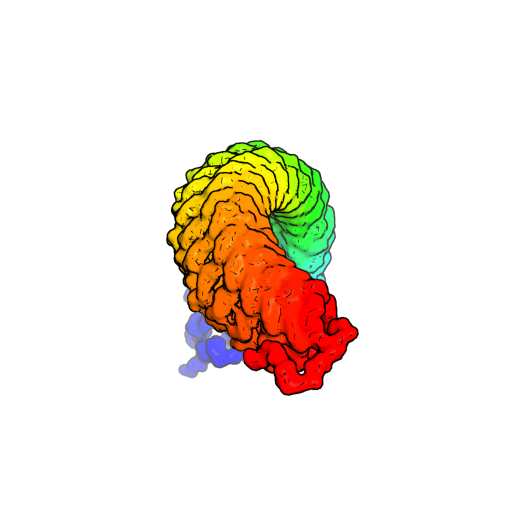sis (P, IMP)
  GO:0010223 secondary shoot formation (P, IMP)
  GO:0051301 cell division (P, IMP)